Protein AF-0000000075408221 (afdb_homodimer)

pLDDT: mean 80.98, std 15.08, range [30.58, 95.88]

Solvent-accessible surface area (backbone atoms only — not comparable to full-atom values): 20756 Å² total; per-residue (Å²): 127,81,76,79,71,51,72,65,52,48,47,50,49,50,34,53,45,44,52,52,41,18,43,73,66,33,60,89,62,61,42,65,56,58,44,17,57,75,72,71,49,55,48,67,62,52,38,75,76,27,80,41,77,66,48,48,53,52,50,37,50,51,50,50,49,52,51,50,54,49,48,46,57,59,39,33,56,94,43,59,48,86,48,21,51,59,36,31,52,48,45,50,33,47,49,42,69,75,36,70,22,49,57,53,54,69,57,22,60,65,58,28,71,75,30,58,72,52,38,54,48,45,53,48,48,52,50,51,52,38,51,52,40,22,52,34,40,46,62,15,96,43,76,58,91,43,20,66,57,49,16,51,41,50,51,17,32,52,47,13,48,46,49,53,33,57,75,56,69,56,72,60,60,58,48,62,54,46,50,54,40,48,50,51,40,50,52,5,52,58,44,43,56,53,54,74,67,95,126,82,76,78,69,49,72,66,52,48,47,49,48,50,35,53,45,44,51,52,41,17,43,73,66,34,61,90,63,62,42,65,57,58,44,16,59,74,71,72,48,56,48,67,62,52,37,75,75,28,81,42,76,66,48,48,53,52,50,37,49,52,50,49,49,52,52,49,52,50,46,46,54,58,39,34,56,96,45,59,47,86,47,21,52,60,35,30,52,48,46,51,34,48,49,43,70,76,36,68,21,48,56,54,54,70,58,21,60,63,57,28,70,75,29,57,70,53,38,56,50,45,51,48,49,50,49,52,50,38,51,52,41,22,51,35,41,43,63,18,96,44,73,59,92,43,18,67,57,49,18,51,40,51,51,17,32,51,46,13,47,44,48,51,32,55,74,56,69,56,70,59,61,58,48,63,53,46,51,53,41,48,50,53,40,49,52,5,54,56,43,43,55,51,53,72,69,94

Nearest PDB structures (foldseek):
  2np5-assembly1_A  TM=8.161E-01  e=1.059E-05  Rhodococcus jostii RHA1
  6o6n-assembly1_A  TM=7.857E-01  e=1.272E-05  Mycobacterium tuberculosis
  7amt-assembly1_A  TM=7.897E-01  e=7.889E-05  Vibrio alginolyticus
  2hyt-assembly1_A-2  TM=7.009E-01  e=7.726E-04  Pectobacterium atrosepticum
  7w2q-assembly1_B  TM=6.805E-01  e=6.737E-04  Pseudomonas aeruginosa PAO1

Structure (mmCIF, N/CA/C/O backbone):
data_AF-0000000075408221-model_v1
#
loop_
_entity.id
_entity.type
_entity.pdbx_description
1 polymer 'Transcriptional regulator, TetR family'
#
loop_
_atom_site.group_PDB
_atom_site.id
_atom_site.type_symbol
_atom_site.label_atom_id
_atom_site.label_alt_id
_atom_site.label_comp_id
_atom_site.label_asym_id
_atom_site.label_entity_id
_atom_site.label_seq_id
_atom_site.pdbx_PDB_ins_code
_atom_site.Cartn_x
_atom_site.Cartn_y
_atom_site.Cartn_z
_atom_site.occupancy
_atom_site.B_iso_or_equiv
_atom_site.auth_seq_id
_atom_site.auth_comp_id
_atom_site.auth_asym_id
_atom_site.auth_atom_id
_atom_site.pdbx_PDB_model_num
ATOM 1 N N . MET A 1 1 ? -40.469 -12.906 20.875 1 39.16 1 MET A N 1
ATOM 2 C CA . MET A 1 1 ? -40.406 -12.945 19.422 1 39.16 1 MET A CA 1
ATOM 3 C C . MET A 1 1 ? -39.375 -11.922 18.906 1 39.16 1 MET A C 1
ATOM 5 O O . MET A 1 1 ? -39.562 -10.719 19.125 1 39.16 1 MET A O 1
ATOM 9 N N . THR A 1 2 ? -38.156 -12.211 18.812 1 48.53 2 THR A N 1
ATOM 10 C CA . THR A 1 2 ? -37.125 -11.25 18.422 1 48.53 2 THR A CA 1
ATOM 11 C C . THR A 1 2 ? -37.531 -10.469 17.188 1 48.53 2 THR A C 1
ATOM 13 O O . THR A 1 2 ? -37.938 -11.07 16.172 1 48.53 2 THR A O 1
ATOM 16 N N . PRO A 1 3 ? -37.969 -9.312 17.312 1 51.62 3 PRO A N 1
ATOM 17 C CA . PRO A 1 3 ? -38.5 -8.516 16.219 1 51.62 3 PRO A CA 1
ATOM 18 C C . PRO A 1 3 ? -37.781 -8.766 14.898 1 51.62 3 PRO A C 1
ATOM 20 O O . PRO A 1 3 ? -36.594 -9.078 14.898 1 51.62 3 PRO A O 1
ATOM 23 N N . ARG A 1 4 ? -38.562 -9.227 13.898 1 58.34 4 ARG A N 1
ATOM 24 C CA . ARG A 1 4 ? -38.125 -9.492 12.539 1 58.34 4 ARG A CA 1
ATOM 25 C C . ARG A 1 4 ? -37.344 -8.305 11.977 1 58.34 4 ARG A C 1
ATOM 27 O O . ARG A 1 4 ? -37.844 -7.176 11.992 1 58.34 4 ARG A O 1
ATOM 34 N N . LYS A 1 5 ? -36 -8.422 11.797 1 66 5 LYS A N 1
ATOM 35 C CA . LYS A 1 5 ? -35.188 -7.371 11.203 1 66 5 LYS A CA 1
ATOM 36 C C . LYS A 1 5 ? -35.75 -6.91 9.867 1 66 5 LYS A C 1
ATOM 38 O O . LYS A 1 5 ? -36.344 -7.707 9.125 1 66 5 LYS A O 1
ATOM 43 N N . THR A 1 6 ? -35.938 -5.609 9.719 1 75.62 6 THR A N 1
ATOM 44 C CA . THR A 1 6 ? -36.344 -5.094 8.406 1 75.62 6 THR A CA 1
ATOM 45 C C . THR A 1 6 ? -35.312 -5.477 7.344 1 75.62 6 THR A C 1
ATOM 47 O O . THR A 1 6 ? -34.219 -5.906 7.672 1 75.62 6 THR A O 1
ATOM 50 N N . GLY A 1 7 ? -35.719 -5.594 6.117 1 78.75 7 GLY A N 1
ATOM 51 C CA . GLY A 1 7 ? -34.844 -5.863 5 1 78.75 7 GLY A CA 1
ATOM 52 C C . GLY A 1 7 ? -33.562 -5.031 5.027 1 78.75 7 GLY A C 1
ATOM 53 O O . GLY A 1 7 ? -32.469 -5.547 4.793 1 78.75 7 GLY A O 1
ATOM 54 N N . GLU A 1 8 ? -33.781 -3.826 5.473 1 82.06 8 GLU A N 1
ATOM 55 C CA . GLU A 1 8 ? -32.656 -2.896 5.539 1 82.06 8 GLU A CA 1
ATOM 56 C C . GLU A 1 8 ? -31.719 -3.256 6.676 1 82.06 8 GLU A C 1
ATOM 58 O O . GLU A 1 8 ? -30.5 -3.146 6.535 1 82.06 8 GLU A O 1
ATOM 63 N N . GLN A 1 9 ? -32.281 -3.684 7.723 1 86.31 9 GLN A N 1
ATOM 64 C CA . GLN A 1 9 ? -31.469 -4.082 8.867 1 86.31 9 GLN A CA 1
ATOM 65 C C . GLN A 1 9 ? -30.641 -5.324 8.547 1 86.31 9 GLN A C 1
ATOM 67 O O . GLN A 1 9 ? -29.469 -5.398 8.898 1 86.31 9 GLN A O 1
ATOM 72 N N . ARG A 1 10 ? -31.281 -6.238 7.855 1 87.94 10 ARG A N 1
ATOM 73 C CA . ARG A 1 10 ? -30.578 -7.461 7.477 1 87.94 10 ARG A CA 1
ATOM 74 C C . ARG A 1 10 ? -29.453 -7.16 6.484 1 87.94 10 ARG A C 1
ATOM 76 O O . ARG A 1 10 ? -28.359 -7.711 6.594 1 87.94 10 ARG A O 1
ATOM 83 N N . ARG A 1 11 ? -29.828 -6.309 5.621 1 88.25 11 ARG A N 1
ATOM 84 C CA . ARG A 1 11 ? -28.828 -5.898 4.645 1 88.25 11 ARG A CA 1
ATOM 85 C C . ARG A 1 11 ? -27.609 -5.289 5.328 1 88.25 11 ARG A C 1
ATOM 87 O O . ARG A 1 11 ? -26.469 -5.625 4.996 1 88.25 11 ARG A O 1
ATOM 94 N N . ALA A 1 12 ? -27.891 -4.457 6.309 1 88.12 12 ALA A N 1
ATOM 95 C CA . ALA A 1 12 ? -26.812 -3.814 7.059 1 88.12 12 ALA A CA 1
ATOM 96 C C . ALA A 1 12 ? -26 -4.844 7.836 1 88.12 12 ALA A C 1
ATOM 98 O O . ALA A 1 12 ? -24.766 -4.742 7.91 1 88.12 12 ALA A O 1
ATOM 99 N N . GLU A 1 13 ? -26.609 -5.77 8.328 1 90.19 13 GLU A N 1
ATOM 100 C CA . GLU A 1 13 ? -25.938 -6.832 9.07 1 90.19 13 GLU A CA 1
ATOM 101 C C . GLU A 1 13 ? -25.031 -7.648 8.164 1 90.19 13 GLU A C 1
ATOM 103 O O . GLU A 1 13 ? -23.922 -8.031 8.57 1 90.19 13 GLU A O 1
ATOM 108 N N . ILE A 1 14 ? -25.562 -7.855 7.027 1 90.5 14 ILE A N 1
ATOM 109 C CA . ILE A 1 14 ? -24.797 -8.625 6.062 1 90.5 14 ILE A CA 1
ATOM 110 C C . ILE A 1 14 ? -23.516 -7.867 5.695 1 90.5 14 ILE A C 1
ATOM 112 O O . ILE A 1 14 ? -22.438 -8.438 5.68 1 90.5 14 ILE A O 1
ATOM 116 N N . ILE A 1 15 ? -23.688 -6.613 5.504 1 87.5 15 ILE A N 1
ATOM 117 C CA . ILE A 1 15 ? -22.562 -5.77 5.121 1 87.5 15 ILE A CA 1
ATOM 118 C C . ILE A 1 15 ? -21.547 -5.727 6.258 1 87.5 15 ILE A C 1
ATOM 120 O O . ILE A 1 15 ? -20.344 -5.902 6.031 1 87.5 15 ILE A O 1
ATOM 124 N N . GLU A 1 16 ? -22.016 -5.547 7.438 1 84.88 16 GLU A N 1
ATOM 125 C CA . GLU A 1 16 ? -21.125 -5.48 8.602 1 84.88 16 GLU A CA 1
ATOM 126 C C . GLU A 1 16 ? -20.375 -6.797 8.805 1 84.88 16 GLU A C 1
ATOM 128 O O . GLU A 1 16 ? -19.188 -6.797 9.125 1 84.88 16 GLU A O 1
ATOM 133 N N . THR A 1 17 ? -21.078 -7.82 8.633 1 88.56 17 THR A N 1
ATOM 134 C CA . THR A 1 17 ? -20.469 -9.141 8.789 1 88.56 17 THR A CA 1
ATOM 135 C C . THR A 1 17 ? -19.422 -9.383 7.703 1 88.56 17 THR A C 1
ATOM 137 O O . THR A 1 17 ? -18.359 -9.953 7.977 1 88.56 17 THR A O 1
ATOM 140 N N . ALA A 1 18 ? -19.781 -8.945 6.469 1 85.88 18 ALA A N 1
ATOM 141 C CA . ALA A 1 18 ? -18.828 -9.086 5.371 1 85.88 18 ALA A CA 1
ATOM 142 C C . ALA A 1 18 ? -17.531 -8.344 5.676 1 85.88 18 ALA A C 1
ATOM 144 O O . ALA A 1 18 ? -16.453 -8.859 5.438 1 85.88 18 ALA A O 1
ATOM 145 N N . LEU A 1 19 ? -17.641 -7.188 6.234 1 77.62 19 LEU A N 1
ATOM 146 C CA . LEU A 1 19 ? -16.484 -6.367 6.586 1 77.62 19 LEU A CA 1
ATOM 147 C C . LEU A 1 19 ? -15.641 -7.043 7.664 1 77.62 19 LEU A C 1
ATOM 149 O O . LEU A 1 19 ? -14.406 -7.062 7.578 1 77.62 19 LEU A O 1
ATOM 153 N N . LEU A 1 20 ? -16.312 -7.598 8.617 1 77.69 20 LEU A N 1
ATOM 154 C CA . LEU A 1 20 ? -15.625 -8.289 9.695 1 77.69 20 LEU A CA 1
ATOM 155 C C . LEU A 1 20 ? -14.875 -9.508 9.18 1 77.69 20 LEU A C 1
ATOM 157 O O . LEU A 1 20 ? -13.727 -9.742 9.547 1 77.69 20 LEU A O 1
ATOM 161 N N . LEU A 1 21 ? -15.539 -10.203 8.312 1 80 21 LEU A N 1
ATOM 162 C CA . LEU A 1 21 ? -14.922 -11.406 7.754 1 80 21 LEU A CA 1
ATOM 163 C C . LEU A 1 21 ? -13.742 -11.039 6.863 1 80 21 LEU A C 1
ATOM 165 O O . LEU A 1 21 ? -12.734 -11.75 6.836 1 80 21 LEU A O 1
ATOM 169 N N . ALA A 1 22 ? -13.914 -9.961 6.117 1 74.62 22 ALA A N 1
ATOM 170 C CA . ALA A 1 22 ? -12.828 -9.5 5.266 1 74.62 22 ALA A CA 1
ATOM 171 C C . ALA A 1 22 ? -11.578 -9.188 6.094 1 74.62 22 ALA A C 1
ATOM 173 O O . ALA A 1 22 ? -10.461 -9.469 5.668 1 74.62 22 ALA A O 1
ATOM 174 N N . ALA A 1 23 ? -11.781 -8.68 7.266 1 68.06 23 ALA A N 1
ATOM 175 C CA . ALA A 1 23 ? -10.68 -8.352 8.164 1 68.06 23 ALA A CA 1
ATOM 176 C C . ALA A 1 23 ? -10.039 -9.609 8.727 1 68.06 23 ALA A C 1
ATOM 178 O O . ALA A 1 23 ? -8.812 -9.672 8.891 1 68.06 23 ALA A O 1
ATOM 179 N N . GLU A 1 24 ? -10.859 -10.625 8.906 1 69.5 24 GLU A N 1
ATOM 180 C CA . GLU A 1 24 ? -10.398 -11.852 9.555 1 69.5 24 GLU A CA 1
ATOM 181 C C . GLU A 1 24 ? -9.742 -12.797 8.555 1 69.5 24 GLU A C 1
ATOM 183 O O . GLU A 1 24 ? -8.711 -13.406 8.852 1 69.5 24 GLU A O 1
ATOM 188 N N . LEU A 1 25 ? -10.391 -12.891 7.395 1 66.5 25 LEU A N 1
ATOM 189 C CA . LEU A 1 25 ? -10.008 -13.953 6.473 1 66.5 25 LEU A CA 1
ATOM 190 C C . LEU A 1 25 ? -9.281 -13.383 5.258 1 66.5 25 LEU A C 1
ATOM 192 O O . LEU A 1 25 ? -8.617 -14.109 4.527 1 66.5 25 LEU A O 1
ATOM 196 N N . GLY A 1 26 ? -9.352 -12.078 5.191 1 66.44 26 GLY A N 1
ATOM 197 C CA . GLY A 1 26 ? -8.898 -11.477 3.945 1 66.44 26 GLY A CA 1
ATOM 198 C C . GLY A 1 26 ? -10.016 -11.273 2.941 1 66.44 26 GLY A C 1
ATOM 199 O O . GLY A 1 26 ? -10.945 -12.07 2.871 1 66.44 26 GLY A O 1
ATOM 200 N N . PRO A 1 27 ? -10.078 -10.219 2.178 1 64.31 27 PRO A N 1
ATOM 201 C CA . PRO A 1 27 ? -11.203 -9.875 1.304 1 64.31 27 PRO A CA 1
ATOM 202 C C . PRO A 1 27 ? -11.461 -10.922 0.229 1 64.31 27 PRO A C 1
ATOM 204 O O . PRO A 1 27 ? -12.594 -11.07 -0.235 1 64.31 27 PRO A O 1
ATOM 207 N N . ASP A 1 28 ? -10.477 -11.68 -0.135 1 64.12 28 ASP A N 1
ATOM 208 C CA . ASP A 1 28 ? -10.633 -12.641 -1.219 1 64.12 28 ASP A CA 1
ATOM 209 C C . ASP A 1 28 ? -11.273 -13.93 -0.719 1 64.12 28 ASP A C 1
ATOM 211 O O . ASP A 1 28 ? -11.648 -14.797 -1.517 1 64.12 28 ASP A O 1
ATOM 215 N N . ARG A 1 29 ? -11.547 -13.906 0.504 1 68.12 29 ARG A N 1
ATOM 216 C CA . ARG A 1 29 ? -12.047 -15.164 1.052 1 68.12 29 ARG A CA 1
ATOM 217 C C . ARG A 1 29 ? -13.477 -15.016 1.554 1 68.12 29 ARG A C 1
ATOM 219 O O . ARG A 1 29 ? -14.039 -15.945 2.137 1 68.12 29 ARG A O 1
ATOM 226 N N . ILE A 1 30 ? -13.93 -13.836 1.338 1 75.06 30 ILE A N 1
ATOM 227 C CA . ILE A 1 30 ? -15.297 -13.602 1.784 1 75.06 30 ILE A CA 1
ATOM 228 C C . ILE A 1 30 ? -16.281 -14.25 0.81 1 75.06 30 ILE A C 1
ATOM 230 O O . ILE A 1 30 ? -16.203 -14.031 -0.401 1 75.06 30 ILE A O 1
ATOM 234 N N . THR A 1 31 ? -17.109 -15.195 1.316 1 81.88 31 THR A N 1
ATOM 235 C CA . THR A 1 31 ? -18.141 -15.836 0.518 1 81.88 31 THR A CA 1
ATOM 236 C C . THR A 1 31 ? -19.516 -15.617 1.145 1 81.88 31 THR A C 1
ATOM 238 O O . THR A 1 31 ? -19.625 -15.289 2.33 1 81.88 31 THR A O 1
ATOM 241 N N . ALA A 1 32 ? -20.484 -15.758 0.238 1 88.75 32 ALA A N 1
ATOM 242 C CA . ALA A 1 32 ? -21.844 -15.711 0.757 1 88.75 32 ALA A CA 1
ATOM 243 C C . ALA A 1 32 ? -22.062 -16.781 1.818 1 88.75 32 ALA A C 1
ATOM 245 O O . ALA A 1 32 ? -22.75 -16.547 2.816 1 88.75 32 ALA A O 1
ATOM 246 N N . GLU A 1 33 ? -21.422 -17.812 1.629 1 90.12 33 GLU A N 1
ATOM 247 C CA . GLU A 1 33 ? -21.547 -18.922 2.574 1 90.12 33 GLU A CA 1
ATOM 248 C C . GLU A 1 33 ? -20.938 -18.562 3.926 1 90.12 33 GLU A C 1
ATOM 250 O O . GLU A 1 33 ? -21.531 -18.812 4.973 1 90.12 33 GLU A O 1
ATOM 255 N N . ALA A 1 34 ? -19.812 -18.016 3.934 1 89.69 34 ALA A N 1
ATOM 256 C CA . ALA A 1 34 ? -19.141 -17.625 5.172 1 89.69 34 ALA A CA 1
ATOM 257 C C . ALA A 1 34 ? -19.953 -16.578 5.926 1 89.69 34 ALA A C 1
ATOM 259 O O . ALA A 1 34 ? -20.062 -16.625 7.152 1 89.69 34 ALA A O 1
ATOM 260 N N . ILE A 1 35 ? -20.453 -15.625 5.188 1 92 35 ILE A N 1
ATOM 261 C CA . ILE A 1 35 ? -21.281 -14.57 5.785 1 92 35 ILE A CA 1
ATOM 262 C C . ILE A 1 35 ? -22.531 -15.18 6.398 1 92 35 ILE A C 1
ATOM 264 O O . ILE A 1 35 ? -22.891 -14.867 7.539 1 92 35 ILE A O 1
ATOM 268 N N . ALA A 1 36 ? -23.172 -16.062 5.637 1 94.06 36 ALA A N 1
ATOM 269 C CA . ALA A 1 36 ? -24.391 -16.734 6.102 1 94.06 36 ALA A CA 1
ATOM 270 C C . ALA A 1 36 ? -24.125 -17.516 7.383 1 94.06 36 ALA A C 1
ATOM 272 O O . ALA A 1 36 ? -24.891 -17.406 8.344 1 94.06 36 ALA A O 1
ATOM 273 N N . ASN A 1 37 ? -23.047 -18.203 7.41 1 93.88 37 ASN A N 1
ATOM 274 C CA . ASN A 1 37 ? -22.672 -19 8.57 1 93.88 37 ASN A CA 1
ATOM 275 C C . ASN A 1 37 ? -22.453 -18.125 9.805 1 93.88 37 ASN A C 1
ATOM 277 O O . ASN A 1 37 ? -22.906 -18.469 10.898 1 93.88 37 ASN A O 1
ATOM 281 N N . ARG A 1 38 ? -21.812 -17.078 9.594 1 92.12 38 ARG A N 1
ATOM 282 C CA . ARG A 1 38 ? -21.516 -16.172 10.703 1 92.12 38 ARG A CA 1
ATOM 283 C C . ARG A 1 38 ? -22.797 -15.562 11.266 1 92.12 38 ARG A C 1
ATOM 285 O O . ARG A 1 38 ? -22.906 -15.328 12.469 1 92.12 38 ARG A O 1
ATOM 292 N N . LEU A 1 39 ? -23.734 -15.312 10.398 1 93.19 39 LEU A N 1
ATOM 293 C CA . LEU A 1 39 ? -24.984 -14.656 10.789 1 93.19 39 LEU A CA 1
ATOM 294 C C . LEU A 1 39 ? -26.016 -15.68 11.242 1 93.19 39 LEU A C 1
ATOM 296 O O . LEU A 1 39 ? -27.062 -15.312 11.789 1 93.19 39 LEU A O 1
ATOM 300 N N . GLY A 1 40 ? -25.734 -16.969 10.961 1 93.94 40 GLY A N 1
ATOM 301 C CA . GLY A 1 40 ? -26.688 -18.016 11.312 1 93.94 40 GLY A CA 1
ATOM 302 C C . GLY A 1 40 ? -27.906 -18.047 10.398 1 93.94 40 GLY A C 1
ATOM 303 O O . GLY A 1 40 ? -29.031 -18.281 10.852 1 93.94 40 GLY A O 1
ATOM 304 N N . ILE A 1 41 ? -27.703 -17.672 9.219 1 93.88 41 ILE A N 1
ATOM 305 C CA . ILE A 1 41 ? -28.781 -17.719 8.234 1 93.88 41 ILE A CA 1
ATOM 306 C C . ILE A 1 41 ? -28.359 -18.578 7.051 1 93.88 41 ILE A C 1
ATOM 308 O O . ILE A 1 41 ? -27.219 -19.047 6.992 1 93.88 41 ILE A O 1
ATOM 312 N N . SER A 1 42 ? -29.344 -18.781 6.16 1 92.75 42 SER A N 1
ATOM 313 C CA . SER A 1 42 ? -29.047 -19.594 4.984 1 92.75 42 SER A CA 1
ATOM 314 C C . SER A 1 42 ? -28.375 -18.766 3.895 1 92.75 42 SER A C 1
ATOM 316 O O . SER A 1 42 ? -28.594 -17.562 3.805 1 92.75 42 SER A O 1
ATOM 318 N N . GLN A 1 43 ? -27.547 -19.391 3.164 1 92.19 43 GLN A N 1
ATOM 319 C CA . GLN A 1 43 ? -26.891 -18.703 2.055 1 92.19 43 GLN A CA 1
ATOM 320 C C . GLN A 1 43 ? -27.906 -18.094 1.101 1 92.19 43 GLN A C 1
ATOM 322 O O . GLN A 1 43 ? -27.734 -16.953 0.65 1 92.19 43 GLN A O 1
ATOM 327 N N . PRO A 1 44 ? -29.031 -18.766 0.802 1 91.56 44 PRO A N 1
ATOM 328 C CA . PRO A 1 44 ? -30.031 -18.156 -0.093 1 91.56 44 PRO A CA 1
ATOM 329 C C . PRO A 1 44 ? -30.641 -16.875 0.477 1 91.56 44 PRO A C 1
ATOM 331 O O . PRO A 1 44 ? -31 -15.977 -0.28 1 91.56 44 PRO A O 1
ATOM 334 N N . ALA A 1 45 ? -30.719 -16.812 1.708 1 91.5 45 ALA A N 1
ATOM 335 C CA . ALA A 1 45 ? -31.25 -15.609 2.348 1 91.5 45 ALA A CA 1
ATOM 336 C C . ALA A 1 45 ? -30.391 -14.391 2.023 1 91.5 45 ALA A C 1
ATOM 338 O O . ALA A 1 45 ? -30.906 -13.273 1.926 1 91.5 45 ALA A O 1
ATOM 339 N N . ILE A 1 46 ? -29.047 -14.586 1.902 1 92.31 46 ILE A N 1
ATOM 340 C CA . ILE A 1 46 ? -28.141 -13.508 1.531 1 92.31 46 ILE A CA 1
ATOM 341 C C . ILE A 1 46 ? -28.484 -12.984 0.14 1 92.31 46 ILE A C 1
ATOM 343 O O . ILE A 1 46 ? -28.516 -11.773 -0.088 1 92.31 46 ILE A O 1
ATOM 347 N N . PHE A 1 47 ? -28.938 -13.914 -0.705 1 90.75 47 PHE A N 1
ATOM 348 C CA . PHE A 1 47 ? -29.125 -13.578 -2.109 1 90.75 47 PHE A CA 1
ATOM 349 C C . PHE A 1 47 ? -30.5 -12.93 -2.326 1 90.75 47 PHE A C 1
ATOM 351 O O . PHE A 1 47 ? -30.75 -12.359 -3.389 1 90.75 47 PHE A O 1
ATOM 358 N N . LYS A 1 48 ? -31.297 -12.961 -1.343 1 91.06 48 LYS A N 1
ATOM 359 C CA . LYS A 1 48 ? -32.531 -12.156 -1.373 1 91.06 48 LYS A CA 1
ATOM 360 C C . LYS A 1 48 ? -32.188 -10.672 -1.306 1 91.06 48 LYS A C 1
ATOM 362 O O . LYS A 1 48 ? -32.906 -9.844 -1.882 1 91.06 48 LYS A O 1
ATOM 367 N N . HIS A 1 49 ? -31.109 -10.398 -0.629 1 90.62 49 HIS A N 1
ATOM 368 C CA . HIS A 1 49 ? -30.703 -9.008 -0.455 1 90.62 49 HIS A CA 1
ATOM 369 C C . HIS A 1 49 ? -29.609 -8.617 -1.45 1 90.62 49 HIS A C 1
ATOM 371 O O . HIS A 1 49 ? -29.5 -7.453 -1.831 1 90.62 49 HIS A O 1
ATOM 377 N N . PHE A 1 50 ? -28.828 -9.672 -1.79 1 91.44 50 PHE A N 1
ATOM 378 C CA . PHE A 1 50 ? -27.719 -9.461 -2.713 1 91.44 50 PHE A CA 1
ATOM 379 C C . PHE A 1 50 ? -27.719 -10.516 -3.812 1 91.44 50 PHE A C 1
ATOM 381 O O . PHE A 1 50 ? -27.094 -11.562 -3.678 1 91.44 50 PHE A O 1
ATOM 388 N N . PRO A 1 51 ? -28.328 -10.141 -4.844 1 85.5 51 PRO A N 1
ATOM 389 C CA . PRO A 1 51 ? -28.531 -11.133 -5.902 1 85.5 51 PRO A CA 1
ATOM 390 C C . PRO A 1 51 ? -27.219 -11.711 -6.43 1 85.5 51 PRO A C 1
ATOM 392 O O . PRO A 1 51 ? -27.188 -12.859 -6.891 1 85.5 51 PRO A O 1
ATOM 395 N N . ARG A 1 52 ? -26.203 -10.898 -6.402 1 83.06 52 ARG A N 1
ATOM 396 C CA . ARG A 1 52 ? -24.906 -11.375 -6.84 1 83.06 52 ARG A CA 1
ATOM 397 C C . ARG A 1 52 ? -23.844 -11.141 -5.77 1 83.06 52 ARG A C 1
ATOM 399 O O . ARG A 1 52 ? -23.984 -10.242 -4.938 1 83.06 52 ARG A O 1
ATOM 406 N N . LYS A 1 53 ? -22.812 -11.977 -5.816 1 74.75 53 LYS A N 1
ATOM 407 C CA . LYS A 1 53 ? -21.703 -11.844 -4.871 1 74.75 53 LYS A CA 1
ATOM 408 C C . LYS A 1 53 ? -21.078 -10.461 -4.961 1 74.75 53 LYS A C 1
ATOM 410 O O . LYS A 1 53 ? -20.734 -9.859 -3.939 1 74.75 53 LYS A O 1
ATOM 415 N N . GLY A 1 54 ? -21 -10.008 -6.18 1 76.62 54 GLY A N 1
ATOM 416 C CA . GLY A 1 54 ? -20.406 -8.695 -6.383 1 76.62 54 GLY A CA 1
ATOM 417 C C . GLY A 1 54 ? -21.172 -7.578 -5.703 1 76.62 54 GLY A C 1
ATOM 418 O O . GLY A 1 54 ? -20.594 -6.566 -5.309 1 76.62 54 GLY A O 1
ATOM 419 N N . ASP A 1 55 ? -22.438 -7.836 -5.465 1 83.19 55 ASP A N 1
ATOM 420 C CA . ASP A 1 55 ? -23.297 -6.812 -4.855 1 83.19 55 ASP A CA 1
ATOM 421 C C . ASP A 1 55 ? -22.938 -6.605 -3.387 1 83.19 55 ASP A C 1
ATOM 423 O O . ASP A 1 55 ? -23.078 -5.504 -2.854 1 83.19 55 ASP A O 1
ATOM 427 N N . ILE A 1 56 ? -22.531 -7.672 -2.805 1 81.44 56 ILE A N 1
ATOM 428 C CA . ILE A 1 56 ? -22.125 -7.598 -1.403 1 81.44 56 ILE A CA 1
ATOM 429 C C . ILE A 1 56 ? -20.906 -6.703 -1.263 1 81.44 56 ILE A C 1
ATOM 431 O O . ILE A 1 56 ? -20.859 -5.812 -0.411 1 81.44 56 ILE A O 1
ATOM 435 N N . TRP A 1 57 ? -20.016 -6.824 -2.127 1 76.56 57 TRP A N 1
ATOM 436 C CA . TRP A 1 57 ? -18.766 -6.051 -2.072 1 76.56 57 TRP A CA 1
ATOM 437 C C . TRP A 1 57 ? -19.031 -4.582 -2.381 1 76.56 57 TRP A C 1
ATOM 439 O O . TRP A 1 57 ? -18.453 -3.695 -1.747 1 76.56 57 TRP A O 1
ATOM 449 N N . ASP A 1 58 ? -19.922 -4.418 -3.318 1 79.69 58 ASP A N 1
ATOM 450 C CA . ASP A 1 58 ? -20.281 -3.043 -3.641 1 79.69 58 ASP A CA 1
ATOM 451 C C . ASP A 1 58 ? -20.891 -2.338 -2.428 1 79.69 58 ASP A C 1
ATOM 453 O O . ASP A 1 58 ? -20.562 -1.183 -2.148 1 79.69 58 ASP A O 1
ATOM 457 N N . ALA A 1 59 ? -21.672 -3.066 -1.761 1 83.19 59 ALA A N 1
ATOM 458 C CA . ALA A 1 59 ? -22.344 -2.498 -0.59 1 83.19 59 ALA A CA 1
ATOM 459 C C . ALA A 1 59 ? -21.344 -2.26 0.542 1 83.19 59 ALA A C 1
ATOM 461 O O . ALA A 1 59 ? -21.438 -1.254 1.251 1 83.19 59 ALA A O 1
ATOM 462 N N . VAL A 1 60 ? -20.438 -3.145 0.714 1 80.81 60 VAL A N 1
ATOM 463 C CA . VAL A 1 60 ? -19.391 -3.016 1.726 1 80.81 60 VAL A CA 1
ATOM 464 C C . VAL A 1 60 ? -18.547 -1.778 1.438 1 80.81 60 VAL A C 1
ATOM 466 O O . VAL A 1 60 ? -18.281 -0.98 2.338 1 80.81 60 VAL A O 1
ATOM 469 N N . ILE A 1 61 ? -18.188 -1.582 0.287 1 78.88 61 ILE A N 1
ATOM 470 C CA . ILE A 1 61 ? -17.344 -0.469 -0.116 1 78.88 61 ILE A CA 1
ATOM 471 C C . ILE A 1 61 ? -18.094 0.849 0.084 1 78.88 61 ILE A C 1
ATOM 473 O O . ILE A 1 61 ? -17.516 1.816 0.6 1 78.88 61 ILE A O 1
ATOM 477 N N . ASP A 1 62 ? -19.312 0.828 -0.376 1 83 62 ASP A N 1
ATOM 478 C CA . ASP A 1 62 ? -20.125 2.029 -0.212 1 83 62 ASP A CA 1
ATOM 479 C C . ASP A 1 62 ? -20.25 2.414 1.261 1 83 62 ASP A C 1
ATOM 481 O O . ASP A 1 62 ? -20.188 3.596 1.606 1 83 62 ASP A O 1
ATOM 485 N N . GLN A 1 63 ? -20.438 1.449 2.055 1 83.38 63 GLN A N 1
ATOM 486 C CA . GLN A 1 63 ? -20.531 1.7 3.488 1 83.38 63 GLN A CA 1
ATOM 487 C C . GLN A 1 63 ? -19.219 2.242 4.039 1 83.38 63 GLN A C 1
ATOM 489 O O . GLN A 1 63 ? -19.219 3.131 4.895 1 83.38 63 GLN A O 1
ATOM 494 N N . LEU A 1 64 ? -18.141 1.706 3.59 1 82.12 64 LEU A N 1
ATOM 495 C CA . LEU A 1 64 ? -16.828 2.166 4.027 1 82.12 64 LEU A CA 1
ATOM 496 C C . LEU A 1 64 ? -16.594 3.615 3.617 1 82.12 64 LEU A C 1
ATOM 498 O O . LEU A 1 64 ? -16.094 4.414 4.406 1 82.12 64 LEU A O 1
ATOM 502 N N . VAL A 1 65 ? -17 3.939 2.428 1 84.62 65 VAL A N 1
ATOM 503 C CA . VAL A 1 65 ? -16.844 5.297 1.911 1 84.62 65 VAL A CA 1
ATOM 504 C C . VAL A 1 65 ? -17.656 6.27 2.766 1 84.62 65 VAL A C 1
ATOM 506 O O . VAL A 1 65 ? -17.156 7.324 3.158 1 84.62 65 VAL A O 1
ATOM 509 N N . GLN A 1 66 ? -18.859 5.848 3.029 1 87.56 66 GLN A N 1
ATOM 510 C CA . GLN A 1 66 ? -19.719 6.707 3.83 1 87.56 66 GLN A CA 1
ATOM 511 C C . GLN A 1 66 ? -19.172 6.875 5.246 1 87.56 66 GLN A C 1
ATOM 513 O O . GLN A 1 66 ? -19.172 7.98 5.789 1 87.56 66 GLN A O 1
ATOM 518 N N . SER A 1 67 ? -18.734 5.816 5.816 1 88.5 67 SER A N 1
ATOM 519 C CA . SER A 1 67 ? -18.203 5.852 7.176 1 88.5 67 SER A CA 1
ATOM 520 C C . SER A 1 67 ? -16.953 6.715 7.258 1 88.5 67 SER A C 1
ATOM 522 O O . SER A 1 67 ? -16.812 7.539 8.164 1 88.5 67 SER A O 1
ATOM 524 N N . LEU A 1 68 ? -16.062 6.574 6.305 1 90.56 68 LEU A N 1
ATOM 525 C CA . LEU A 1 68 ? -14.812 7.34 6.293 1 90.56 68 LEU A CA 1
ATOM 526 C C . LEU A 1 68 ? -15.094 8.828 6.078 1 90.56 68 LEU A C 1
ATOM 528 O O . LEU A 1 68 ? -14.516 9.68 6.754 1 90.56 68 LEU A O 1
ATOM 532 N N . SER A 1 69 ? -16.016 9.094 5.113 1 90.38 69 SER A N 1
ATOM 533 C CA . SER A 1 69 ? -16.391 10.484 4.859 1 90.38 69 SER A CA 1
ATOM 534 C C . SER A 1 69 ? -16.938 11.148 6.117 1 90.38 69 SER A C 1
ATOM 536 O O . SER A 1 69 ? -16.594 12.297 6.414 1 90.38 69 SER A O 1
ATOM 538 N N . ARG A 1 70 ? -17.719 10.43 6.816 1 92.25 70 ARG A N 1
ATOM 539 C CA . ARG A 1 70 ? -18.297 10.945 8.055 1 92.25 70 ARG A CA 1
ATOM 540 C C . ARG A 1 70 ? -17.203 11.188 9.102 1 92.25 70 ARG A C 1
ATOM 542 O O . ARG A 1 70 ? -17.188 12.234 9.75 1 92.25 70 ARG A O 1
ATOM 549 N N . VAL A 1 71 ? -16.312 10.242 9.234 1 93.62 71 VAL A N 1
ATOM 550 C CA . VAL A 1 71 ? -15.211 10.336 10.188 1 93.62 71 VAL A CA 1
ATOM 551 C C . VAL A 1 71 ? -14.359 11.57 9.883 1 93.62 71 VAL A C 1
ATOM 553 O O . VAL A 1 71 ? -13.984 12.312 10.797 1 93.62 71 VAL A O 1
ATOM 556 N N . TRP A 1 72 ? -14.031 11.828 8.578 1 94.38 72 TRP A N 1
ATOM 557 C CA . TRP A 1 72 ? -13.219 12.969 8.18 1 94.38 72 TRP A CA 1
ATOM 558 C C . TRP A 1 72 ? -13.898 14.281 8.531 1 94.38 72 TRP A C 1
ATOM 560 O O . TRP A 1 72 ? -13.289 15.164 9.141 1 94.38 72 TRP A O 1
ATOM 570 N N . ARG A 1 73 ? -15.195 14.344 8.219 1 91.12 73 ARG A N 1
ATOM 571 C CA . ARG A 1 73 ? -15.945 15.57 8.461 1 91.12 73 ARG A CA 1
ATOM 572 C C . ARG A 1 73 ? -16.078 15.852 9.953 1 91.12 73 ARG A C 1
ATOM 574 O O . ARG A 1 73 ? -15.875 16.984 10.391 1 91.12 73 ARG A O 1
ATOM 581 N N . GLU A 1 74 ? -16.344 14.859 10.703 1 94.44 74 GLU A N 1
ATOM 582 C CA . GLU A 1 74 ? -16.594 15.016 12.133 1 94.44 74 GLU A CA 1
ATOM 583 C C . GLU A 1 74 ? -15.297 15.312 12.883 1 94.44 74 GLU A C 1
ATOM 585 O O . GLU A 1 74 ? -15.312 15.977 13.914 1 94.44 74 GLU A O 1
ATOM 590 N N . SER A 1 75 ? -14.164 14.789 12.359 1 94.44 75 SER A N 1
ATOM 591 C CA . SER A 1 75 ? -12.891 14.922 13.055 1 94.44 75 SER A CA 1
ATOM 592 C C . SER A 1 75 ? -12.406 16.359 13.055 1 94.44 75 SER A C 1
ATOM 594 O O . SER A 1 75 ? -11.602 16.75 13.906 1 94.44 75 SER A O 1
ATOM 596 N N . THR A 1 76 ? -12.812 17.156 12.109 1 91.38 76 THR A N 1
ATOM 597 C CA . THR A 1 76 ? -12.297 18.516 11.977 1 91.38 76 THR A CA 1
ATOM 598 C C . THR A 1 76 ? -13.328 19.531 12.461 1 91.38 76 THR A C 1
ATOM 600 O O . THR A 1 76 ? -13.016 20.719 12.594 1 91.38 76 THR A O 1
ATOM 603 N N . THR A 1 77 ? -14.539 18.953 12.75 1 88.94 77 THR A N 1
ATOM 604 C CA . THR A 1 77 ? -15.609 19.844 13.203 1 88.94 77 THR A CA 1
ATOM 605 C C . THR A 1 77 ? -15.227 20.516 14.516 1 88.94 77 THR A C 1
ATOM 607 O O . THR A 1 77 ? -14.766 19.859 15.445 1 88.94 77 THR A O 1
ATOM 610 N N . ASP A 1 78 ? -15.258 21.797 14.594 1 89.25 78 ASP A N 1
ATOM 611 C CA . ASP A 1 78 ? -15.086 22.609 15.797 1 89.25 78 ASP A CA 1
ATOM 612 C C . ASP A 1 78 ? -13.625 22.641 16.234 1 89.25 78 ASP A C 1
ATOM 614 O O . ASP A 1 78 ? -13.328 22.734 17.422 1 89.25 78 ASP A O 1
ATOM 618 N N . LYS A 1 79 ? -12.688 22.297 15.477 1 90.75 79 LYS A N 1
ATOM 619 C CA . LYS A 1 79 ? -11.258 22.406 15.766 1 90.75 79 LYS A CA 1
ATOM 620 C C . LYS A 1 79 ? -10.664 23.656 15.109 1 90.75 79 LYS A C 1
ATOM 622 O O . LYS A 1 79 ? -11.031 24.016 13.992 1 90.75 79 LYS A O 1
ATOM 627 N N . PRO A 1 80 ? -9.844 24.312 15.906 1 89.56 80 PRO A N 1
ATOM 628 C CA . PRO A 1 80 ? -9.117 25.406 15.258 1 89.56 80 PRO A CA 1
ATOM 629 C C . PRO A 1 80 ? -8.297 24.938 14.055 1 89.56 80 PRO A C 1
ATOM 631 O O . PRO A 1 80 ? -7.832 23.797 14.031 1 89.56 80 PRO A O 1
ATOM 634 N N . PRO A 1 81 ? -8.148 25.734 13.062 1 85.69 81 PRO A N 1
ATOM 635 C CA . PRO A 1 81 ? -7.492 25.375 11.805 1 85.69 81 PRO A CA 1
ATOM 636 C C . PRO A 1 81 ? -6.137 24.703 12.023 1 85.69 81 PRO A C 1
ATOM 638 O O . PRO A 1 81 ? -5.801 23.734 11.32 1 85.69 81 PRO A O 1
ATOM 641 N N . GLU A 1 82 ? -5.41 25.078 13.031 1 82.19 82 GLU A N 1
ATOM 642 C CA . GLU A 1 82 ? -4.055 24.594 13.258 1 82.19 82 GLU A CA 1
ATOM 643 C C . GLU A 1 82 ? -4.07 23.172 13.805 1 82.19 82 GLU A C 1
ATOM 645 O O . GLU A 1 82 ? -3.045 22.484 13.797 1 82.19 82 GLU A O 1
ATOM 650 N N . GLN A 1 83 ? -5.246 22.719 14.203 1 88.5 83 GLN A N 1
ATOM 651 C CA . GLN A 1 83 ? -5.344 21.391 14.805 1 88.5 83 GLN A CA 1
ATOM 652 C C . GLN A 1 83 ? -6.062 20.422 13.875 1 88.5 83 GLN A C 1
ATOM 654 O O . GLN A 1 83 ? -6.07 19.219 14.117 1 88.5 83 GLN A O 1
ATOM 659 N N . ARG A 1 84 ? -6.629 20.906 12.812 1 91.06 84 ARG A N 1
ATOM 660 C CA . ARG A 1 84 ? -7.531 20.125 11.969 1 91.06 84 ARG A CA 1
ATOM 661 C C . ARG A 1 84 ? -6.781 19 11.242 1 91.06 84 ARG A C 1
ATOM 663 O O . ARG A 1 84 ? -7.289 17.891 11.117 1 91.06 84 ARG A O 1
ATOM 670 N N . LEU A 1 85 ? -5.574 19.297 10.75 1 89.5 85 LEU A N 1
ATOM 671 C CA . LEU A 1 85 ? -4.832 18.297 10 1 89.5 85 LEU A CA 1
ATOM 672 C C . LEU A 1 85 ? -4.547 17.062 10.859 1 89.5 85 LEU A C 1
ATOM 674 O O . LEU A 1 85 ? -4.832 15.938 10.453 1 89.5 85 LEU A O 1
ATOM 678 N N . PHE A 1 86 ? -4.059 17.312 12.078 1 90.69 86 PHE A N 1
ATOM 679 C CA . PHE A 1 86 ? -3.721 16.203 12.961 1 90.69 86 PHE A CA 1
ATOM 680 C C . PHE A 1 86 ? -4.98 15.469 13.414 1 90.69 86 PHE A C 1
ATOM 682 O O . PHE A 1 86 ? -4.988 14.242 13.516 1 90.69 86 PHE A O 1
ATOM 689 N N . ALA A 1 87 ? -6 16.219 13.703 1 93.19 87 ALA A N 1
ATOM 690 C CA . ALA A 1 87 ? -7.262 15.602 14.102 1 93.19 87 ALA A CA 1
ATOM 691 C C . ALA A 1 87 ? -7.801 14.703 12.992 1 93.19 87 ALA A C 1
ATOM 693 O O . ALA A 1 87 ? -8.273 13.594 13.258 1 93.19 87 ALA A O 1
ATOM 694 N N . LEU A 1 88 ? -7.75 15.203 11.758 1 94.25 88 LEU A N 1
ATOM 695 C CA . LEU A 1 88 ? -8.195 14.453 10.586 1 94.25 88 LEU A CA 1
ATOM 696 C C . LEU A 1 88 ? -7.395 13.164 10.43 1 94.25 88 LEU A C 1
ATOM 698 O O . LEU A 1 88 ? -7.977 12.086 10.273 1 94.25 88 LEU A O 1
ATOM 702 N N . LEU A 1 89 ? -6.113 13.227 10.516 1 95.44 89 LEU A N 1
ATOM 703 C CA . LEU A 1 89 ? -5.23 12.078 10.328 1 95.44 89 LEU A CA 1
ATOM 704 C C . LEU A 1 89 ? -5.367 11.094 11.484 1 95.44 89 LEU A C 1
ATOM 706 O O . LEU A 1 89 ? -5.367 9.875 11.281 1 95.44 89 LEU A O 1
ATOM 710 N N . ASP A 1 90 ? -5.461 11.602 12.695 1 94.5 90 ASP A N 1
ATOM 711 C CA . ASP A 1 90 ? -5.668 10.75 13.867 1 94.5 90 ASP A CA 1
ATOM 712 C C . ASP A 1 90 ? -6.965 9.953 13.742 1 94.5 90 ASP A C 1
ATOM 714 O O . ASP A 1 90 ? -6.996 8.758 14.039 1 94.5 90 ASP A O 1
ATOM 718 N N . ALA A 1 91 ? -8.008 10.633 13.359 1 95 91 ALA A N 1
ATOM 719 C CA . ALA A 1 91 ? -9.297 9.969 13.172 1 95 91 ALA A CA 1
ATOM 720 C C . ALA A 1 91 ? -9.203 8.898 12.086 1 95 91 ALA A C 1
ATOM 722 O O . ALA A 1 91 ? -9.805 7.832 12.211 1 95 91 ALA A O 1
ATOM 723 N N . HIS A 1 92 ? -8.531 9.188 11.023 1 95.69 92 HIS A N 1
ATOM 724 C CA . HIS A 1 92 ? -8.344 8.219 9.945 1 95.69 92 HIS A CA 1
ATOM 725 C C . HIS A 1 92 ? -7.613 6.977 10.438 1 95.69 92 HIS A C 1
ATOM 727 O O . HIS A 1 92 ? -8.047 5.852 10.188 1 95.69 92 HIS A O 1
ATOM 733 N N . PHE A 1 93 ? -6.516 7.137 11.188 1 95.88 93 PHE A N 1
ATOM 734 C CA . PHE A 1 93 ? -5.762 6.008 11.727 1 95.88 93 PHE A CA 1
ATOM 735 C C . PHE A 1 93 ? -6.598 5.23 12.734 1 95.88 93 PHE A C 1
ATOM 737 O O . PHE A 1 93 ? -6.504 4.0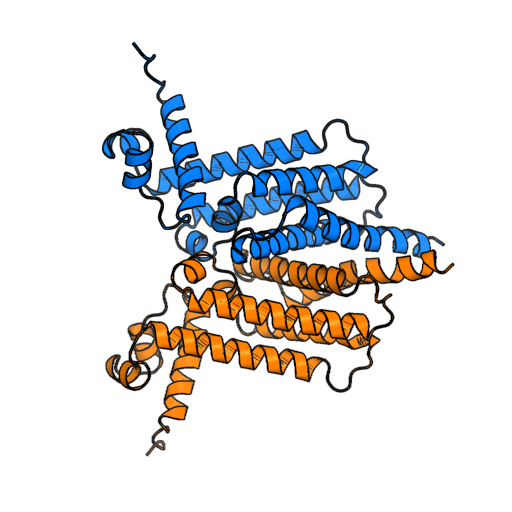04 12.805 1 95.88 93 PHE A O 1
ATOM 744 N N . ALA A 1 94 ? -7.359 5.945 13.516 1 94.5 94 ALA A N 1
ATOM 745 C CA . ALA A 1 94 ? -8.25 5.277 14.461 1 94.5 94 ALA A CA 1
ATOM 746 C C . ALA A 1 94 ? -9.242 4.379 13.727 1 94.5 94 ALA A C 1
ATOM 748 O O . ALA A 1 94 ? -9.531 3.264 14.18 1 94.5 94 ALA A O 1
ATOM 749 N N . PHE A 1 95 ? -9.766 4.887 12.688 1 92.12 95 PHE A N 1
ATOM 750 C CA . PHE A 1 95 ? -10.688 4.102 11.875 1 92.12 95 PHE A CA 1
ATOM 751 C C . PHE A 1 95 ? -10 2.85 11.336 1 92.12 95 PHE A C 1
ATOM 753 O O . PHE A 1 95 ? -10.562 1.754 11.398 1 92.12 95 PHE A O 1
ATOM 760 N N . ILE A 1 96 ? -8.82 2.975 10.805 1 90.75 96 ILE A N 1
ATOM 761 C CA . ILE A 1 96 ? -8.062 1.853 10.266 1 90.75 96 ILE A CA 1
ATOM 762 C C . ILE A 1 96 ? -7.801 0.83 11.375 1 90.75 96 ILE A C 1
ATOM 764 O O . ILE A 1 96 ? -7.969 -0.374 11.164 1 90.75 96 ILE A O 1
ATOM 768 N N . ALA A 1 97 ? -7.371 1.323 12.531 1 90.62 97 ALA A N 1
ATOM 769 C CA . ALA A 1 97 ? -7.094 0.438 13.656 1 90.62 97 ALA A CA 1
ATOM 770 C C . ALA A 1 97 ? -8.328 -0.374 14.031 1 90.62 97 ALA A C 1
ATOM 772 O O . ALA A 1 97 ? -8.227 -1.545 14.406 1 90.62 97 ALA A O 1
ATOM 773 N N . ALA A 1 98 ? -9.453 0.272 13.906 1 86.5 98 ALA A N 1
ATOM 774 C CA . ALA A 1 98 ? -10.711 -0.367 14.273 1 86.5 98 ALA A CA 1
ATOM 775 C C . ALA A 1 98 ? -11.18 -1.322 13.172 1 86.5 98 ALA A C 1
ATOM 777 O O . ALA A 1 98 ? -12.008 -2.201 13.422 1 86.5 98 ALA A O 1
ATOM 778 N N . HIS A 1 99 ? -10.711 -1.104 11.969 1 83.12 99 HIS A N 1
ATOM 779 C CA . HIS A 1 99 ? -11.102 -1.915 10.82 1 83.12 99 HIS A CA 1
ATOM 780 C C . HIS A 1 99 ? -9.883 -2.439 10.07 1 83.12 99 HIS A C 1
ATOM 782 O O . HIS A 1 99 ? -9.633 -2.049 8.93 1 83.12 99 HIS A O 1
ATOM 788 N N . PRO A 1 100 ? -9.203 -3.395 10.578 1 81.19 100 PRO A N 1
ATOM 789 C CA . PRO A 1 100 ? -7.906 -3.824 10.047 1 81.19 100 PRO A CA 1
ATOM 790 C C . PRO A 1 100 ? -8.016 -4.438 8.656 1 81.19 100 PRO A C 1
ATOM 792 O O . PRO A 1 100 ? -7.004 -4.586 7.961 1 81.19 100 PRO A O 1
ATOM 795 N N . ALA A 1 101 ? -9.211 -4.699 8.188 1 75.56 101 ALA A N 1
ATOM 796 C CA . ALA A 1 101 ? -9.406 -5.281 6.863 1 75.56 101 ALA A CA 1
ATOM 797 C C . ALA A 1 101 ? -9.43 -4.203 5.785 1 75.56 101 ALA A C 1
ATOM 799 O O . ALA A 1 101 ? -9.25 -4.496 4.602 1 75.56 101 ALA A O 1
ATOM 800 N N . VAL A 1 102 ? -9.594 -3.004 6.184 1 78.56 102 VAL A N 1
ATOM 801 C CA . VAL A 1 102 ? -9.852 -1.917 5.242 1 78.56 102 VAL A CA 1
ATOM 802 C C . VAL A 1 102 ? -8.617 -1.693 4.367 1 78.56 102 VAL A C 1
ATOM 804 O O . VAL A 1 102 ? -8.719 -1.671 3.137 1 78.56 102 VAL A O 1
ATOM 807 N N . PRO A 1 103 ? -7.379 -1.582 4.996 1 77.69 103 PRO A N 1
ATOM 808 C CA . PRO A 1 103 ? -6.223 -1.398 4.113 1 77.69 103 PRO A CA 1
ATOM 809 C C . PRO A 1 103 ? -6.02 -2.572 3.158 1 77.69 103 PRO A C 1
ATOM 811 O O . PRO A 1 103 ? -5.605 -2.375 2.012 1 77.69 103 PRO A O 1
ATOM 814 N N . LEU A 1 104 ? -6.375 -3.703 3.57 1 72.38 104 LEU A N 1
ATOM 815 C CA . LEU A 1 104 ? -6.211 -4.898 2.748 1 72.38 104 LEU A CA 1
ATOM 816 C C . LEU A 1 104 ? -7.18 -4.879 1.567 1 72.38 104 LEU A C 1
ATOM 818 O O . LEU A 1 104 ? -6.812 -5.262 0.454 1 72.38 104 LEU A O 1
ATOM 822 N N . VAL A 1 105 ? -8.336 -4.43 1.826 1 70.38 105 VAL A N 1
ATOM 823 C CA . VAL A 1 105 ? -9.367 -4.375 0.794 1 70.38 105 VAL A CA 1
ATOM 824 C C . VAL A 1 105 ? -9.078 -3.215 -0.158 1 70.38 105 VAL A C 1
ATOM 826 O O . VAL A 1 105 ? -9.141 -3.379 -1.379 1 70.38 105 VAL A O 1
ATOM 829 N N . LEU A 1 106 ? -8.695 -2.111 0.47 1 71.12 106 LEU A N 1
ATOM 830 C CA . LEU A 1 106 ? -8.602 -0.883 -0.313 1 71.12 106 LEU A CA 1
ATOM 831 C C . LEU A 1 106 ? -7.273 -0.821 -1.069 1 71.12 106 LEU A C 1
ATOM 833 O O . LEU A 1 106 ? -7.199 -0.228 -2.146 1 71.12 106 LEU A O 1
ATOM 837 N N . LEU A 1 107 ? -6.25 -1.521 -0.554 1 69.75 107 LEU A N 1
ATOM 838 C CA . LEU A 1 107 ? -4.93 -1.359 -1.147 1 69.75 107 LEU A CA 1
ATOM 839 C C . LEU A 1 107 ? -4.488 -2.637 -1.854 1 69.75 107 LEU A C 1
ATOM 841 O O . LEU A 1 107 ? -3.314 -2.787 -2.201 1 69.75 107 LEU A O 1
ATOM 845 N N . SER A 1 108 ? -5.57 -3.57 -2.146 1 68 108 SER A N 1
ATOM 846 C CA . SER A 1 108 ? -5.301 -4.82 -2.852 1 68 108 SER A CA 1
ATOM 847 C C . SER A 1 108 ? -5.418 -4.641 -4.359 1 68 108 SER A C 1
ATOM 849 O O . SER A 1 108 ? -6.52 -4.523 -4.895 1 68 108 SER A O 1
ATOM 851 N N . PRO A 1 109 ? -4.289 -4.633 -5.059 1 62.22 109 PRO A N 1
ATOM 852 C CA . PRO A 1 109 ? -4.363 -4.512 -6.52 1 62.22 109 PRO A CA 1
ATOM 853 C C . PRO A 1 109 ? -5.141 -5.656 -7.164 1 62.22 109 PRO A C 1
ATOM 855 O O . PRO A 1 109 ? -5.832 -5.449 -8.164 1 62.22 109 PRO A O 1
ATOM 858 N N . GLU A 1 110 ? -5.086 -6.82 -6.613 1 61.31 110 GLU A N 1
ATOM 859 C CA . GLU A 1 110 ? -5.785 -7.98 -7.152 1 61.31 110 GLU A CA 1
ATOM 860 C C . GLU A 1 110 ? -7.301 -7.797 -7.082 1 61.31 110 GLU A C 1
ATOM 862 O O . GLU A 1 110 ? -8.016 -8.133 -8.023 1 61.31 110 GLU A O 1
ATOM 867 N N . LEU A 1 111 ? -7.684 -7.375 -5.957 1 63.97 111 LEU A N 1
ATOM 868 C CA . LEU A 1 111 ? -9.117 -7.148 -5.793 1 63.97 111 LEU A CA 1
ATOM 869 C C . LEU A 1 111 ? -9.617 -6.09 -6.773 1 63.97 111 LEU A C 1
ATOM 871 O O . LEU A 1 111 ? -10.703 -6.223 -7.336 1 63.97 111 LEU A O 1
ATOM 875 N N . GLN A 1 112 ? -8.742 -5.16 -7 1 66.81 112 GLN A N 1
ATOM 876 C CA . GLN A 1 112 ? -9.117 -4.09 -7.914 1 66.81 112 GLN A CA 1
ATOM 877 C C . GLN A 1 112 ? -9.188 -4.598 -9.352 1 66.81 112 GLN A C 1
ATOM 879 O O . GLN A 1 112 ? -10.047 -4.176 -10.125 1 66.81 112 GLN A O 1
ATOM 884 N N . ALA A 1 113 ? -8.289 -5.438 -9.656 1 64.69 113 ALA A N 1
ATOM 885 C CA . ALA A 1 113 ? -8.266 -6.008 -11 1 64.69 113 ALA A CA 1
ATOM 886 C C . ALA A 1 113 ? -9.492 -6.891 -11.234 1 64.69 113 ALA A C 1
ATOM 888 O O . ALA A 1 113 ? -10.039 -6.926 -12.344 1 64.69 113 ALA A O 1
ATOM 889 N N . ARG A 1 114 ? -9.906 -7.543 -10.258 1 65.81 114 ARG A N 1
ATOM 890 C CA . ARG A 1 114 ? -11.016 -8.484 -10.367 1 65.81 114 ARG A CA 1
ATOM 891 C C . ARG A 1 114 ? -12.359 -7.758 -10.289 1 65.81 114 ARG A C 1
ATOM 893 O O . ARG A 1 114 ? -13.375 -8.281 -10.742 1 65.81 114 ARG A O 1
ATOM 900 N N . HIS A 1 115 ? -12.305 -6.625 -9.688 1 69.31 115 HIS A N 1
ATOM 901 C CA . HIS A 1 115 ? -13.547 -5.887 -9.477 1 69.31 115 HIS A CA 1
ATOM 902 C C . HIS A 1 115 ? -13.391 -4.422 -9.883 1 69.31 115 HIS A C 1
ATOM 904 O O . HIS A 1 115 ? -13.211 -3.553 -9.023 1 69.31 115 HIS A O 1
ATOM 910 N N . PRO A 1 116 ? -13.609 -4.148 -11.164 1 71.44 116 PRO A N 1
ATOM 911 C CA . PRO A 1 116 ? -13.383 -2.799 -11.68 1 71.44 116 PRO A CA 1
ATOM 912 C C . PRO A 1 116 ? -14.18 -1.737 -10.93 1 71.44 116 PRO A C 1
ATOM 914 O O . PRO A 1 116 ? -13.656 -0.662 -10.633 1 71.44 116 PRO A O 1
ATOM 917 N N . PRO A 1 117 ? -15.453 -2.084 -10.547 1 72.81 117 PRO A N 1
ATOM 918 C CA . PRO A 1 117 ? -16.188 -1.073 -9.773 1 72.81 117 PRO A CA 1
ATOM 919 C C . PRO A 1 117 ? -15.492 -0.722 -8.461 1 72.81 117 PRO A C 1
ATOM 921 O O . PRO A 1 117 ? -15.602 0.411 -7.984 1 72.81 117 PRO A O 1
ATOM 924 N N . LEU A 1 118 ? -14.75 -1.689 -7.953 1 73.56 118 LEU A N 1
ATOM 925 C CA . LEU A 1 118 ? -14.031 -1.464 -6.707 1 73.56 118 LEU A CA 1
ATOM 926 C C . LEU A 1 118 ? -12.883 -0.479 -6.918 1 73.56 118 LEU A C 1
ATOM 928 O O . LEU A 1 118 ? -12.656 0.402 -6.086 1 73.56 118 LEU A O 1
ATOM 932 N N . ARG A 1 119 ? -12.258 -0.624 -8.055 1 75.5 119 ARG A N 1
ATOM 933 C CA . ARG A 1 119 ? -11.148 0.271 -8.367 1 75.5 119 ARG A CA 1
ATOM 934 C C . ARG A 1 119 ? -11.617 1.721 -8.43 1 75.5 119 ARG A C 1
ATOM 936 O O . ARG A 1 119 ? -10.977 2.613 -7.871 1 75.5 119 ARG A O 1
ATOM 943 N N . GLN A 1 120 ? -12.742 1.906 -9.078 1 80.5 120 GLN A N 1
ATOM 944 C CA . GLN A 1 120 ? -13.281 3.254 -9.234 1 80.5 120 GLN A CA 1
ATOM 945 C C . GLN A 1 120 ? -13.68 3.842 -7.883 1 80.5 120 GLN A C 1
ATOM 947 O O . GLN A 1 120 ? -13.469 5.027 -7.625 1 80.5 120 GLN A O 1
ATOM 952 N N . THR A 1 121 ? -14.227 2.996 -7.098 1 80.88 121 THR A N 1
ATOM 953 C CA . THR A 1 121 ? -14.664 3.445 -5.785 1 80.88 121 THR A CA 1
ATOM 954 C C . THR A 1 121 ? -13.477 3.812 -4.906 1 80.88 121 THR A C 1
ATOM 956 O O . THR A 1 121 ? -13.5 4.828 -4.207 1 80.88 121 THR A O 1
ATOM 959 N N . ILE A 1 122 ? -12.477 3.084 -4.996 1 80.12 122 ILE A N 1
ATOM 960 C CA . ILE A 1 122 ? -11.281 3.328 -4.203 1 80.12 122 ILE A CA 1
ATOM 961 C C . ILE A 1 122 ? -10.609 4.625 -4.66 1 80.12 122 ILE A C 1
ATOM 963 O O . ILE A 1 122 ? -10.203 5.445 -3.834 1 80.12 122 ILE A O 1
ATOM 967 N N . MET A 1 123 ? -10.555 4.848 -5.965 1 83.56 123 MET A N 1
ATOM 968 C CA . MET A 1 123 ? -9.977 6.078 -6.504 1 83.56 123 MET A CA 1
ATOM 969 C C . MET A 1 123 ? -10.781 7.297 -6.066 1 83.56 123 MET A C 1
ATOM 971 O O . MET A 1 123 ? -10.211 8.344 -5.75 1 83.56 123 MET A O 1
ATOM 975 N N . ARG A 1 124 ? -12.055 7.059 -6.062 1 85.38 124 ARG A N 1
ATOM 976 C CA . ARG A 1 124 ? -12.93 8.133 -5.605 1 85.38 124 ARG A CA 1
ATOM 977 C C . ARG A 1 124 ? -12.672 8.469 -4.141 1 85.38 124 ARG A C 1
ATOM 979 O O . ARG A 1 124 ? -12.602 9.641 -3.764 1 85.38 124 ARG A O 1
ATOM 986 N N . LEU A 1 125 ? -12.562 7.422 -3.344 1 86.69 125 LEU A N 1
ATOM 987 C CA . LEU A 1 125 ? -12.305 7.605 -1.918 1 86.69 125 LEU A CA 1
ATOM 988 C C . LEU A 1 125 ? -10.969 8.297 -1.689 1 86.69 125 LEU A C 1
ATOM 990 O O . LEU A 1 125 ? -10.852 9.18 -0.837 1 86.69 125 LEU A O 1
ATOM 994 N N . MET A 1 126 ? -9.961 7.941 -2.447 1 88.25 126 MET A N 1
ATOM 995 C CA . MET A 1 126 ? -8.648 8.586 -2.365 1 88.25 126 MET A CA 1
ATOM 996 C C . MET A 1 126 ? -8.75 10.062 -2.73 1 88.25 126 MET A C 1
ATOM 998 O O . MET A 1 126 ? -8.141 10.906 -2.074 1 88.25 126 MET A O 1
ATOM 1002 N N . GLY A 1 127 ? -9.531 10.281 -3.771 1 91.5 127 GLY A N 1
ATOM 1003 C CA . GLY A 1 127 ? -9.766 11.656 -4.168 1 91.5 127 GLY A CA 1
ATOM 1004 C C . GLY A 1 127 ? -10.445 12.484 -3.094 1 91.5 127 GLY A C 1
ATOM 1005 O O . GLY A 1 127 ? -10.086 13.641 -2.863 1 91.5 127 GLY A O 1
ATOM 1006 N N . LEU A 1 128 ? -11.43 11.883 -2.471 1 91.25 128 LEU A N 1
ATOM 1007 C CA . LEU A 1 128 ? -12.148 12.562 -1.396 1 91.25 128 LEU A CA 1
ATOM 1008 C C . LEU A 1 128 ? -11.219 12.852 -0.224 1 91.25 128 LEU A C 1
ATOM 1010 O O . LEU A 1 128 ? -11.25 13.953 0.342 1 91.25 128 LEU A O 1
ATOM 1014 N N . PHE A 1 129 ? -10.414 11.898 0.136 1 93.94 129 PHE A N 1
ATOM 1015 C CA . PHE A 1 129 ? -9.477 12.094 1.235 1 93.94 129 PHE A CA 1
ATOM 1016 C C . PHE A 1 129 ? -8.453 13.164 0.884 1 93.94 129 PHE A C 1
ATOM 1018 O O . PHE A 1 129 ? -8.141 14.031 1.706 1 93.94 129 PHE A O 1
ATOM 1025 N N . HIS A 1 130 ? -7.926 13.109 -0.329 1 94.88 130 HIS A N 1
ATOM 1026 C CA . HIS A 1 130 ? -6.992 14.125 -0.793 1 94.88 130 HIS A CA 1
ATOM 1027 C C . HIS A 1 130 ? -7.609 15.516 -0.705 1 94.88 130 HIS A C 1
ATOM 1029 O O . HIS A 1 130 ? -6.957 16.469 -0.26 1 94.88 130 HIS A O 1
ATOM 1035 N N . SER A 1 131 ? -8.852 15.609 -1.165 1 93.94 131 SER A N 1
ATOM 1036 C CA . SER A 1 131 ? -9.547 16.891 -1.131 1 93.94 131 SER A CA 1
ATOM 1037 C C . SER A 1 131 ? -9.695 17.406 0.298 1 93.94 131 SER A C 1
ATOM 1039 O O . SER A 1 131 ? -9.5 18.594 0.562 1 93.94 131 SER A O 1
ATOM 1041 N N . GLU A 1 132 ? -10 16.484 1.223 1 92.69 132 GLU A N 1
ATOM 1042 C CA . GLU A 1 132 ? -10.125 16.859 2.631 1 92.69 132 GLU A CA 1
ATOM 1043 C C . GLU A 1 132 ? -8.789 17.312 3.199 1 92.69 132 GLU A C 1
ATOM 1045 O O . GLU A 1 132 ? -8.727 18.312 3.922 1 92.69 132 GLU A O 1
ATOM 1050 N N . LEU A 1 133 ? -7.746 16.625 2.895 1 93.12 133 LEU A N 1
ATOM 1051 C CA . LEU A 1 133 ? -6.402 17 3.334 1 93.12 133 LEU A CA 1
ATOM 1052 C C . LEU A 1 133 ? -6.012 18.375 2.791 1 93.12 133 LEU A C 1
ATOM 1054 O O . LEU A 1 133 ? -5.527 19.219 3.539 1 93.12 133 LEU A O 1
ATOM 1058 N N . ARG A 1 134 ? -6.254 18.562 1.493 1 91.69 134 ARG A N 1
ATOM 1059 C CA . ARG A 1 134 ? -5.895 19.828 0.835 1 91.69 134 ARG A CA 1
ATOM 1060 C C . ARG A 1 134 ? -6.617 21 1.475 1 91.69 134 ARG A C 1
ATOM 1062 O O . ARG A 1 134 ? -6.008 22.047 1.736 1 91.69 134 ARG A O 1
ATOM 1069 N N . GLN A 1 135 ? -7.875 20.828 1.719 1 90.12 135 GLN A N 1
ATOM 1070 C CA . GLN A 1 135 ? -8.672 21.875 2.34 1 90.12 135 GLN A CA 1
ATOM 1071 C C . GLN A 1 135 ? -8.18 22.188 3.75 1 90.12 135 GLN A C 1
ATOM 1073 O O . GLN A 1 135 ? -8.062 23.344 4.133 1 90.12 135 GLN A O 1
ATOM 1078 N N . THR A 1 136 ? -7.891 21.156 4.496 1 89.62 136 THR A N 1
ATOM 1079 C CA . THR A 1 136 ? -7.43 21.297 5.871 1 89.62 136 THR A CA 1
ATOM 1080 C C . THR A 1 136 ? -6.07 21.984 5.914 1 89.62 136 THR A C 1
ATOM 1082 O O . THR A 1 136 ? -5.844 22.875 6.738 1 89.62 136 THR A O 1
ATOM 1085 N N . ILE A 1 137 ? -5.16 21.594 5.016 1 86.94 137 ILE A N 1
ATOM 1086 C CA . ILE A 1 137 ? -3.824 22.172 4.941 1 86.94 137 ILE A CA 1
ATOM 1087 C C . ILE A 1 137 ? -3.916 23.641 4.523 1 86.94 137 ILE A C 1
ATOM 1089 O O . ILE A 1 137 ? -3.256 24.5 5.105 1 86.94 137 ILE A O 1
ATOM 1093 N N . SER A 1 138 ? -4.742 23.922 3.506 1 85.94 138 SER A N 1
ATOM 1094 C CA . SER A 1 138 ? -4.918 25.281 2.998 1 85.94 138 SER A CA 1
ATOM 1095 C C . SER A 1 138 ? -5.484 26.203 4.07 1 85.94 138 SER A C 1
ATOM 1097 O O . SER A 1 138 ? -5.168 27.391 4.105 1 85.94 138 SER A O 1
ATOM 1099 N N . ALA A 1 139 ? -6.305 25.625 4.855 1 83.19 139 ALA A N 1
ATOM 1100 C CA . ALA A 1 139 ? -6.926 26.406 5.922 1 83.19 139 ALA A CA 1
ATOM 1101 C C . ALA A 1 139 ? -5.934 26.672 7.051 1 83.19 139 ALA A C 1
ATOM 1103 O O . ALA A 1 139 ? -6.129 27.594 7.852 1 83.19 139 ALA A O 1
ATOM 1104 N N . GLY A 1 140 ? -4.93 25.672 7.02 1 74.69 140 GLY A N 1
ATOM 1105 C CA . GLY A 1 140 ? -3.916 25.828 8.047 1 74.69 140 GLY A CA 1
ATOM 1106 C C . GLY A 1 140 ? -2.797 26.781 7.641 1 74.69 140 GLY A C 1
ATOM 1107 O O . GLY A 1 140 ? -2.537 26.953 6.453 1 74.69 140 GLY A O 1
ATOM 1108 N N . ASN A 1 141 ? -2.473 27.766 8.234 1 57.94 141 ASN A N 1
ATOM 1109 C CA . ASN A 1 141 ? -1.46 28.797 8.078 1 57.94 141 ASN A CA 1
ATOM 1110 C C . ASN A 1 141 ? -0.297 28.328 7.215 1 57.94 141 ASN A C 1
ATOM 1112 O O . ASN A 1 141 ? 0.852 28.703 7.445 1 57.94 141 ASN A O 1
ATOM 1116 N N . THR A 1 142 ? -0.5 27.359 6.43 1 58.28 142 THR A N 1
ATOM 1117 C CA . THR A 1 142 ? 0.597 26.938 5.57 1 58.28 142 THR A CA 1
ATOM 1118 C C . THR A 1 142 ? 0.549 27.656 4.227 1 58.28 142 THR A C 1
ATOM 1120 O O . THR A 1 142 ? -0.526 28.031 3.76 1 58.28 142 THR A O 1
ATOM 1123 N N . PRO A 1 143 ? 1.76 28.172 3.793 1 58.06 143 PRO A N 1
ATOM 1124 C CA . PRO A 1 143 ? 1.696 28.75 2.449 1 58.06 143 PRO A CA 1
ATOM 1125 C C . PRO A 1 143 ? 0.93 27.875 1.463 1 58.06 143 PRO A C 1
ATOM 1127 O O . PRO A 1 143 ? 1.149 26.656 1.412 1 58.06 143 PRO A O 1
ATOM 1130 N N . PRO A 1 144 ? -0.152 28.422 0.956 1 57.44 144 PRO A N 1
ATOM 1131 C CA . PRO A 1 144 ? -1.097 27.719 0.082 1 57.44 144 PRO A CA 1
ATOM 1132 C C . PRO A 1 144 ? -0.413 27.047 -1.106 1 57.44 144 PRO A C 1
ATOM 1134 O O . PRO A 1 144 ? -0.939 26.078 -1.659 1 57.44 144 PRO A O 1
ATOM 1137 N N . ASP A 1 145 ? 0.836 27.484 -1.48 1 61.78 145 ASP A N 1
ATOM 1138 C CA . ASP A 1 145 ? 1.354 27.156 -2.805 1 61.78 145 ASP A CA 1
ATOM 1139 C C . ASP A 1 145 ? 1.669 25.656 -2.914 1 61.78 145 ASP A C 1
ATOM 1141 O O . ASP A 1 145 ? 1.718 25.109 -4.016 1 61.78 145 ASP A O 1
ATOM 1145 N N . ASN A 1 146 ? 1.514 25.031 -1.712 1 80.81 146 ASN A N 1
ATOM 1146 C CA . ASN A 1 146 ? 1.872 23.625 -1.919 1 80.81 146 ASN A CA 1
ATOM 1147 C C . ASN A 1 146 ? 0.905 22.688 -1.202 1 80.81 146 ASN A C 1
ATOM 1149 O O . ASN A 1 146 ? 1.272 21.562 -0.842 1 80.81 146 ASN A O 1
ATOM 1153 N N . ALA A 1 147 ? -0.347 23.25 -1.144 1 87.38 147 ALA A N 1
ATOM 1154 C CA . ALA A 1 147 ? -1.319 22.469 -0.388 1 87.38 147 ALA A CA 1
ATOM 1155 C C . ALA A 1 147 ? -1.633 21.156 -1.099 1 87.38 147 ALA A C 1
ATOM 1157 O O . ALA A 1 147 ? -1.816 20.125 -0.451 1 87.38 147 ALA A O 1
ATOM 1158 N N . ASP A 1 148 ? -1.697 21.25 -2.43 1 90.31 148 ASP A N 1
ATOM 1159 C CA . ASP A 1 148 ? -1.979 20.062 -3.219 1 90.31 148 ASP A CA 1
ATOM 1160 C C . ASP A 1 148 ? -0.885 19.016 -3.039 1 90.31 148 ASP A C 1
ATOM 1162 O O . ASP A 1 148 ? -1.174 17.844 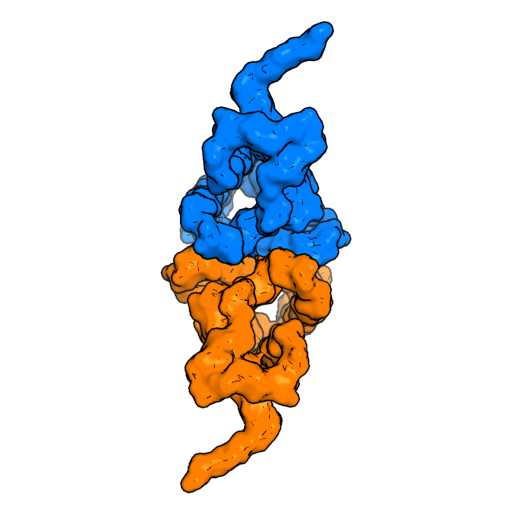-2.74 1 90.31 148 ASP A O 1
ATOM 1166 N N . GLN A 1 149 ? 0.327 19.406 -3.145 1 88.94 149 GLN A N 1
ATOM 1167 C CA . GLN A 1 149 ? 1.464 18.5 -3.008 1 88.94 149 GLN A CA 1
ATOM 1168 C C . GLN A 1 149 ? 1.584 17.984 -1.579 1 88.94 149 GLN A C 1
ATOM 1170 O O . GLN A 1 149 ? 1.91 16.812 -1.366 1 88.94 149 GLN A O 1
ATOM 1175 N N . ARG A 1 150 ? 1.344 18.828 -0.652 1 88.75 150 ARG A N 1
ATOM 1176 C CA . ARG A 1 150 ? 1.393 18.406 0.747 1 88.75 150 ARG A CA 1
ATOM 1177 C C . ARG A 1 150 ? 0.301 17.391 1.056 1 88.75 150 ARG A C 1
ATOM 1179 O O . ARG A 1 150 ? 0.516 16.469 1.837 1 88.75 150 ARG A O 1
ATOM 1186 N N . ALA A 1 151 ? -0.851 17.625 0.442 1 92.44 151 ALA A N 1
ATOM 1187 C CA . ALA A 1 151 ? -1.945 16.672 0.622 1 92.44 151 ALA A CA 1
ATOM 1188 C C . ALA A 1 151 ? -1.574 15.297 0.073 1 92.44 151 ALA A C 1
ATOM 1190 O O . ALA A 1 151 ? -1.824 14.281 0.717 1 92.44 151 ALA A O 1
ATOM 1191 N N . TRP A 1 152 ? -0.951 15.273 -1.09 1 92.44 152 TRP A N 1
ATOM 1192 C CA . TRP A 1 152 ? -0.493 14.016 -1.667 1 92.44 152 TRP A CA 1
ATOM 1193 C C . TRP A 1 152 ? 0.583 13.375 -0.795 1 92.44 152 TRP A C 1
ATOM 1195 O O . TRP A 1 152 ? 0.612 12.156 -0.631 1 92.44 152 TRP A O 1
ATOM 1205 N N . MET A 1 153 ? 1.461 14.18 -0.287 1 91.19 153 MET A N 1
ATOM 1206 C CA . MET A 1 153 ? 2.502 13.68 0.605 1 91.19 153 MET A CA 1
ATOM 1207 C C . MET A 1 153 ? 1.891 13.008 1.832 1 91.19 153 MET A C 1
ATOM 1209 O O . MET A 1 153 ? 2.277 11.898 2.197 1 91.19 153 MET A O 1
ATOM 1213 N N . MET A 1 154 ? 0.932 13.68 2.443 1 93.12 154 MET A N 1
ATOM 1214 C CA . MET A 1 154 ? 0.285 13.148 3.637 1 93.12 154 MET A CA 1
ATOM 1215 C C . MET A 1 154 ? -0.481 11.867 3.314 1 93.12 154 MET A C 1
ATOM 1217 O O . MET A 1 154 ? -0.405 10.891 4.059 1 93.12 154 MET A O 1
ATOM 1221 N N . LEU A 1 155 ? -1.214 11.898 2.246 1 94.12 155 LEU A N 1
ATOM 1222 C CA . LEU A 1 155 ? -1.959 10.727 1.81 1 94.12 155 LEU A CA 1
ATOM 1223 C C . LEU A 1 155 ? -1.021 9.547 1.572 1 94.12 155 LEU A C 1
ATOM 1225 O O . LEU A 1 155 ? -1.303 8.43 2.01 1 94.12 155 LEU A O 1
ATOM 1229 N N . SER A 1 156 ? 0.072 9.781 0.879 1 93.19 156 SER A N 1
ATOM 1230 C CA . SER A 1 156 ? 1.051 8.727 0.623 1 93.19 156 SER A CA 1
ATOM 1231 C C . SER A 1 156 ? 1.616 8.172 1.924 1 93.19 156 SER A C 1
ATOM 1233 O O . SER A 1 156 ? 1.796 6.961 2.059 1 93.19 156 SER A O 1
ATOM 1235 N N . LEU A 1 157 ? 1.923 9.031 2.82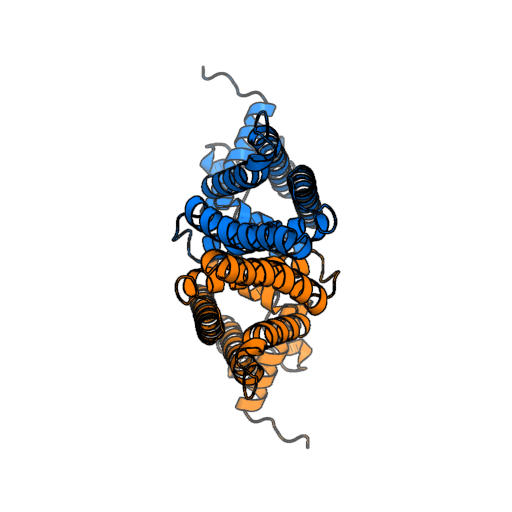4 1 93.38 157 LEU A N 1
ATOM 1236 C CA . LEU A 1 157 ? 2.441 8.602 4.121 1 93.38 157 LEU A CA 1
ATOM 1237 C C . LEU A 1 157 ? 1.436 7.715 4.84 1 93.38 157 LEU A C 1
ATOM 1239 O O . LEU A 1 157 ? 1.799 6.656 5.363 1 93.38 157 LEU A O 1
ATOM 1243 N N . VAL A 1 158 ? 0.215 8.109 4.855 1 94.56 158 VAL A N 1
ATOM 1244 C CA . VAL A 1 158 ? -0.846 7.34 5.5 1 94.56 158 VAL A CA 1
ATOM 1245 C C . VAL A 1 158 ? -0.945 5.957 4.855 1 94.56 158 VAL A C 1
ATOM 1247 O O . VAL A 1 158 ? -1.033 4.945 5.555 1 94.56 158 VAL A O 1
ATOM 1250 N N . GLN A 1 159 ? -0.979 5.922 3.57 1 91.62 159 GLN A N 1
ATOM 1251 C CA . GLN A 1 159 ? -1.097 4.652 2.859 1 91.62 159 GLN A CA 1
ATOM 1252 C C . GLN A 1 159 ? 0.108 3.756 3.133 1 91.62 159 GLN A C 1
ATOM 1254 O O . GLN A 1 159 ? -0.044 2.549 3.338 1 91.62 159 GLN A O 1
ATOM 1259 N N . GLY A 1 160 ? 1.331 4.328 3.086 1 92 160 GLY A N 1
ATOM 1260 C CA . GLY A 1 160 ? 2.516 3.547 3.4 1 92 160 GLY A CA 1
ATOM 1261 C C . GLY A 1 160 ? 2.496 2.973 4.805 1 92 160 GLY A C 1
ATOM 1262 O O . GLY A 1 160 ? 2.85 1.811 5.012 1 92 160 GLY A O 1
ATOM 1263 N N . ILE A 1 161 ? 2.074 3.738 5.789 1 93.25 161 ILE A N 1
ATOM 1264 C CA . ILE A 1 161 ? 1.991 3.303 7.176 1 93.25 161 ILE A CA 1
ATOM 1265 C C . ILE A 1 161 ? 0.949 2.195 7.309 1 93.25 161 ILE A C 1
ATOM 1267 O O . ILE A 1 161 ? 1.18 1.194 7.992 1 93.25 161 ILE A O 1
ATOM 1271 N N . ALA A 1 162 ? -0.166 2.402 6.66 1 91.19 162 ALA A N 1
ATOM 1272 C CA . ALA A 1 162 ? -1.246 1.42 6.723 1 91.19 162 ALA A CA 1
ATOM 1273 C C . ALA A 1 162 ? -0.81 0.086 6.121 1 91.19 162 ALA A C 1
ATOM 1275 O O . ALA A 1 162 ? -1.111 -0.976 6.672 1 91.19 162 ALA A O 1
ATOM 1276 N N . ILE A 1 163 ? -0.132 0.129 5.062 1 86.38 163 ILE A N 1
ATOM 1277 C CA . ILE A 1 163 ? 0.333 -1.088 4.406 1 86.38 163 ILE A CA 1
ATOM 1278 C C . ILE A 1 163 ? 1.368 -1.784 5.285 1 86.38 163 ILE A C 1
ATOM 1280 O O . ILE A 1 163 ? 1.316 -3.002 5.473 1 86.38 163 ILE A O 1
ATOM 1284 N N . ARG A 1 164 ? 2.342 -1.061 5.797 1 86.75 164 ARG A N 1
ATOM 1285 C CA . ARG A 1 164 ? 3.328 -1.649 6.699 1 86.75 164 ARG A CA 1
ATOM 1286 C C . ARG A 1 164 ? 2.65 -2.295 7.902 1 86.75 164 ARG A C 1
ATOM 1288 O O . ARG A 1 164 ? 3.051 -3.377 8.344 1 86.75 164 ARG A O 1
ATOM 1295 N N . TRP A 1 165 ? 1.689 -1.587 8.422 1 89.56 165 TRP A N 1
ATOM 1296 C CA . TRP A 1 165 ? 0.921 -2.098 9.555 1 89.56 165 TRP A CA 1
ATOM 1297 C C . TRP A 1 165 ? 0.256 -3.424 9.203 1 89.56 165 TRP A C 1
ATOM 1299 O O . TRP A 1 165 ? 0.349 -4.391 9.961 1 89.56 165 TRP A O 1
ATOM 1309 N N . ALA A 1 166 ? -0.363 -3.473 8.047 1 82.5 166 ALA A N 1
ATOM 1310 C CA . ALA A 1 166 ? -1.04 -4.688 7.594 1 82.5 166 ALA A CA 1
ATOM 1311 C C . ALA A 1 166 ? -0.04 -5.812 7.348 1 82.5 166 ALA A C 1
ATOM 1313 O O . ALA A 1 166 ? -0.268 -6.953 7.758 1 82.5 166 ALA A O 1
ATOM 1314 N N . LEU A 1 167 ? 1.044 -5.527 6.715 1 79.25 167 LEU A N 1
ATOM 1315 C CA . LEU A 1 167 ? 2.039 -6.535 6.355 1 79.25 167 LEU A CA 1
ATOM 1316 C C . LEU A 1 167 ? 2.738 -7.074 7.598 1 79.25 167 LEU A C 1
ATOM 1318 O O . LEU A 1 167 ? 3.201 -8.219 7.609 1 79.25 167 LEU A O 1
ATOM 1322 N N . SER A 1 168 ? 2.82 -6.277 8.648 1 83.19 168 SER A N 1
ATOM 1323 C CA . SER A 1 168 ? 3.488 -6.699 9.875 1 83.19 168 SER A CA 1
ATOM 1324 C C . SER A 1 168 ? 2.549 -7.5 10.773 1 83.19 168 SER A C 1
ATOM 1326 O O . SER A 1 168 ? 2.914 -7.871 11.891 1 83.19 168 SER A O 1
ATOM 1328 N N . GLY A 1 169 ? 1.293 -7.785 10.273 1 79.88 169 GLY A N 1
ATOM 1329 C CA . GLY A 1 169 ? 0.305 -8.438 11.117 1 79.88 169 GLY A CA 1
ATOM 1330 C C . GLY A 1 169 ? -0.209 -7.551 12.234 1 79.88 169 GLY A C 1
ATOM 1331 O O . GLY A 1 169 ? -0.411 -8.016 13.359 1 79.88 169 GLY A O 1
ATOM 1332 N N . HIS A 1 170 ? -0.213 -6.207 11.906 1 87.19 170 HIS A N 1
ATOM 1333 C CA . HIS A 1 170 ? -0.718 -5.223 12.859 1 87.19 170 HIS A CA 1
ATOM 1334 C C . HIS A 1 170 ? 0.146 -5.176 14.117 1 87.19 170 HIS A C 1
ATOM 1336 O O . HIS A 1 170 ? -0.375 -5.145 15.234 1 87.19 170 HIS A O 1
ATOM 1342 N N . ALA A 1 171 ? 1.478 -5.27 13.93 1 86.94 171 ALA A N 1
ATOM 1343 C CA . ALA A 1 171 ? 2.453 -5.5 14.992 1 86.94 171 ALA A CA 1
ATOM 1344 C C . ALA A 1 171 ? 2.725 -4.223 15.773 1 86.94 171 ALA A C 1
ATOM 1346 O O . ALA A 1 171 ? 3.42 -4.246 16.797 1 86.94 171 ALA A O 1
ATOM 1347 N N . PHE A 1 172 ? 2.279 -3.094 15.359 1 91.75 172 PHE A N 1
ATOM 1348 C CA . PHE A 1 172 ? 2.529 -1.842 16.062 1 91.75 172 PHE A CA 1
ATOM 1349 C C . PHE A 1 172 ? 1.252 -1.019 16.172 1 91.75 172 PHE A C 1
ATOM 1351 O O . PHE A 1 172 ? 0.259 -1.312 15.5 1 91.75 172 PHE A O 1
ATOM 1358 N N . ASP A 1 173 ? 1.252 -0.051 17.062 1 95.75 173 ASP A N 1
ATOM 1359 C CA . ASP A 1 173 ? 0.145 0.888 17.219 1 95.75 173 ASP A CA 1
ATOM 1360 C C . ASP A 1 173 ? 0.131 1.908 16.078 1 95.75 173 ASP A C 1
ATOM 1362 O O . ASP A 1 173 ? 0.909 2.865 16.094 1 95.75 173 ASP A O 1
ATOM 1366 N N . ILE A 1 174 ? -0.825 1.722 15.156 1 95.25 174 ILE A N 1
ATOM 1367 C CA . ILE A 1 174 ? -0.812 2.51 13.922 1 95.25 174 ILE A CA 1
ATOM 1368 C C . ILE A 1 174 ? -1.125 3.969 14.25 1 95.25 174 ILE A C 1
ATOM 1370 O O . ILE A 1 174 ? -0.636 4.879 13.57 1 95.25 174 ILE A O 1
ATOM 1374 N N . ARG A 1 175 ? -1.938 4.211 15.234 1 94.38 175 ARG A N 1
ATOM 1375 C CA . ARG A 1 175 ? -2.262 5.582 15.617 1 94.38 175 ARG A CA 1
ATOM 1376 C C . ARG A 1 175 ? -1.04 6.297 16.188 1 94.38 175 ARG A C 1
ATOM 1378 O O . ARG A 1 175 ? -0.739 7.426 15.789 1 94.38 175 ARG A O 1
ATOM 1385 N N . ALA A 1 176 ? -0.318 5.613 17.078 1 94.5 176 ALA A N 1
ATOM 1386 C CA . ALA A 1 176 ? 0.869 6.199 17.688 1 94.5 176 ALA A CA 1
ATOM 1387 C C . ALA A 1 176 ? 1.982 6.395 16.672 1 94.5 176 ALA A C 1
ATOM 1389 O O . ALA A 1 176 ? 2.568 7.477 16.578 1 94.5 176 ALA A O 1
ATOM 1390 N N . GLU A 1 177 ? 2.252 5.344 15.883 1 92.69 177 GLU A N 1
ATOM 1391 C CA . GLU A 1 177 ? 3.312 5.406 14.883 1 92.69 177 GLU A CA 1
ATOM 1392 C C . GLU A 1 177 ? 2.967 6.398 13.773 1 92.69 177 GLU A C 1
ATOM 1394 O O . GLU A 1 177 ? 3.816 7.184 13.344 1 92.69 177 GLU A O 1
ATOM 1399 N N . GLY A 1 178 ? 1.704 6.293 13.312 1 93.25 178 GLY A N 1
ATOM 1400 C CA . GLY A 1 178 ? 1.26 7.238 12.305 1 93.25 178 GLY A CA 1
ATOM 1401 C C . GLY A 1 178 ? 1.354 8.68 12.75 1 93.25 178 GLY A C 1
ATOM 1402 O O . GLY A 1 178 ? 1.857 9.531 12.008 1 93.25 178 GLY A O 1
ATOM 1403 N N . GLY A 1 179 ? 0.877 8.906 13.969 1 89.81 179 GLY A N 1
ATOM 1404 C CA . GLY A 1 179 ? 0.959 10.25 14.516 1 89.81 179 GLY A CA 1
ATOM 1405 C C . GLY A 1 179 ? 2.381 10.773 14.602 1 89.81 179 GLY A C 1
ATOM 1406 O O . GLY A 1 179 ? 2.639 11.93 14.258 1 89.81 179 GLY A O 1
ATOM 1407 N N . ALA A 1 180 ? 3.314 9.953 15.008 1 88.94 180 ALA A N 1
ATOM 1408 C CA . ALA A 1 180 ? 4.715 10.344 15.141 1 88.94 180 ALA A CA 1
ATOM 1409 C C . ALA A 1 180 ? 5.32 10.688 13.781 1 88.94 180 ALA A C 1
ATOM 1411 O O . ALA A 1 180 ? 6.027 11.688 13.641 1 88.94 180 ALA A O 1
ATOM 1412 N N . LEU A 1 181 ? 5.047 9.914 12.75 1 87.75 181 LEU A N 1
ATOM 1413 C CA . LEU A 1 181 ? 5.613 10.117 11.422 1 87.75 181 LEU A CA 1
ATOM 1414 C C . LEU A 1 181 ? 5 11.344 10.75 1 87.75 181 LEU A C 1
ATOM 1416 O O . LEU A 1 181 ? 5.699 12.094 10.062 1 87.75 181 LEU A O 1
ATOM 1420 N N . ILE A 1 182 ? 3.717 11.508 11.031 1 86.94 182 ILE A N 1
ATOM 1421 C CA . ILE A 1 182 ? 3.039 12.664 10.461 1 86.94 182 ILE A CA 1
ATOM 1422 C C . ILE A 1 182 ? 3.592 13.953 11.078 1 86.94 182 ILE A C 1
ATOM 1424 O O . ILE A 1 182 ? 3.789 14.945 10.383 1 86.94 182 ILE A O 1
ATOM 1428 N N . ARG A 1 183 ? 3.789 13.961 12.367 1 84 183 ARG A N 1
ATOM 1429 C CA . ARG A 1 183 ? 4.375 15.109 13.047 1 84 183 ARG A CA 1
ATOM 1430 C C . ARG A 1 183 ? 5.766 15.414 12.5 1 84 183 ARG A C 1
ATOM 1432 O O . ARG A 1 183 ? 6.125 16.578 12.312 1 84 183 ARG A O 1
ATOM 1439 N N . LEU A 1 184 ? 6.477 14.398 12.242 1 81.94 184 LEU A N 1
ATOM 1440 C CA . LEU A 1 184 ? 7.812 14.555 11.68 1 81.94 184 LEU A CA 1
ATOM 1441 C C . LEU A 1 184 ? 7.746 15.164 10.281 1 81.94 184 LEU A C 1
ATOM 1443 O O . LEU A 1 184 ? 8.531 16.047 9.953 1 81.94 184 LEU A O 1
ATOM 1447 N N . ALA A 1 185 ? 6.793 14.719 9.492 1 81.38 185 ALA A N 1
ATOM 1448 C CA . ALA A 1 185 ? 6.641 15.188 8.109 1 81.38 185 ALA A CA 1
ATOM 1449 C C . ALA A 1 185 ? 6.145 16.625 8.078 1 81.38 185 ALA A C 1
ATOM 1451 O O . ALA A 1 185 ? 6.508 17.391 7.18 1 81.38 185 ALA A O 1
ATOM 1452 N N . ASP A 1 186 ? 5.113 16.938 8.938 1 73.44 186 ASP A N 1
ATOM 1453 C CA . ASP A 1 186 ? 4.516 18.266 8.977 1 73.44 186 ASP A CA 1
ATOM 1454 C C . ASP A 1 186 ? 5.512 19.297 9.508 1 73.44 186 ASP A C 1
ATOM 1456 O O . ASP A 1 186 ? 5.5 20.453 9.078 1 73.44 186 ASP A O 1
ATOM 1460 N N . TYR A 1 187 ? 6.105 19.047 10.562 1 56.81 187 TYR A N 1
ATOM 1461 C CA . TYR A 1 187 ? 7.102 19.953 11.117 1 56.81 187 TYR A CA 1
ATOM 1462 C C . TYR A 1 187 ? 8.133 20.344 10.062 1 56.81 187 TYR A C 1
ATOM 1464 O O . TYR A 1 187 ? 8.602 21.484 10.031 1 56.81 187 TYR A O 1
ATOM 1472 N N . SER A 1 188 ? 8.414 19.547 9.227 1 50.38 188 SER A N 1
ATOM 1473 C CA . SER A 1 188 ? 9.398 19.844 8.188 1 50.38 188 SER A CA 1
ATOM 1474 C C . SER A 1 188 ? 8.891 20.891 7.215 1 50.38 188 SER A C 1
ATOM 1476 O O . SER A 1 188 ? 9.68 21.594 6.574 1 50.38 188 SER A O 1
ATOM 1478 N N . THR A 1 189 ? 7.543 21.062 7.012 1 45.69 189 THR A N 1
ATOM 1479 C CA . THR A 1 189 ? 6.934 22.047 6.117 1 45.69 189 THR A CA 1
ATOM 1480 C C . THR A 1 189 ? 6.898 23.422 6.77 1 45.69 189 THR A C 1
ATOM 1482 O O . THR A 1 189 ? 7.062 24.438 6.094 1 45.69 189 THR A O 1
ATOM 1485 N N . VAL A 1 190 ? 6.551 23.562 7.988 1 38.25 190 VAL A N 1
ATOM 1486 C CA . VAL A 1 190 ? 6.324 24.859 8.625 1 38.25 190 VAL A CA 1
ATOM 1487 C C . VAL A 1 190 ? 7.645 25.609 8.758 1 38.25 190 VAL A C 1
ATOM 1489 O O . VAL A 1 190 ? 7.688 26.828 8.617 1 38.25 190 VAL A O 1
ATOM 1492 N N . THR A 1 191 ? 8.492 24.984 9.055 1 36.97 191 THR A N 1
ATOM 1493 C CA . THR A 1 191 ? 9.656 25.797 9.406 1 36.97 191 THR A CA 1
ATOM 1494 C C . THR A 1 191 ? 10.266 26.438 8.156 1 36.97 191 THR A C 1
ATOM 1496 O O . THR A 1 191 ? 10.898 27.484 8.242 1 36.97 191 THR A O 1
ATOM 1499 N N . ASP A 1 192 ? 10.344 25.828 7.027 1 40.31 192 ASP A N 1
ATOM 1500 C CA . ASP A 1 192 ? 10.914 26.594 5.926 1 40.31 192 ASP A CA 1
ATOM 1501 C C . ASP A 1 192 ? 10.047 27.812 5.598 1 40.31 192 ASP A C 1
ATOM 1503 O O . ASP A 1 192 ? 10.531 28.797 5.027 1 40.31 192 ASP A O 1
ATOM 1507 N N . LEU A 1 193 ? 8.781 27.797 5.699 1 34.28 193 LEU A N 1
ATOM 1508 C CA . LEU A 1 193 ? 8.086 29.031 5.359 1 34.28 193 LEU A CA 1
ATOM 1509 C C . LEU A 1 193 ? 8.57 30.188 6.242 1 34.28 193 LEU A C 1
ATOM 1511 O O . LEU A 1 193 ? 8.594 31.328 5.809 1 34.28 193 LEU A O 1
ATOM 1515 N N . ALA A 1 194 ? 8.883 29.906 7.383 1 34.59 194 ALA A N 1
ATOM 1516 C CA . ALA A 1 194 ? 9.383 31.062 8.141 1 34.59 194 ALA A CA 1
ATOM 1517 C C . ALA A 1 194 ? 10.758 31.5 7.633 1 34.59 194 ALA A C 1
ATOM 1519 O O . ALA A 1 194 ? 11.102 32.688 7.699 1 34.59 194 ALA A O 1
ATOM 1520 N N . ARG A 1 195 ? 11.586 30.594 7.27 1 36.25 195 ARG A N 1
ATOM 1521 C CA . ARG A 1 195 ? 12.883 31.094 6.828 1 36.25 195 ARG A CA 1
ATOM 1522 C C . ARG A 1 195 ? 12.781 31.75 5.457 1 36.25 195 ARG A C 1
ATOM 1524 O O . ARG A 1 195 ? 13.641 32.531 5.074 1 36.25 195 ARG A O 1
ATOM 1531 N N . LEU A 1 196 ? 11.953 31.219 4.574 1 31.73 196 LEU A N 1
ATOM 1532 C CA . LEU A 1 196 ? 11.789 32.031 3.377 1 31.73 196 LEU A CA 1
ATOM 1533 C C . LEU A 1 196 ? 11.195 33.375 3.723 1 31.73 196 LEU A C 1
ATOM 1535 O O . LEU A 1 196 ? 11.297 34.344 2.934 1 31.73 196 LEU A O 1
ATOM 1539 N N . ARG A 1 197 ? 10.391 33.406 4.719 1 30.58 197 ARG A N 1
ATOM 1540 C CA . ARG A 1 197 ? 9.906 34.75 4.988 1 30.58 197 ARG A CA 1
ATOM 1541 C C . ARG A 1 197 ? 10.969 35.594 5.688 1 30.58 197 ARG A C 1
ATOM 1543 O O . ARG A 1 197 ? 10.891 36.812 5.695 1 30.58 197 ARG A O 1
ATOM 1550 N N . GLY A 1 198 ? 11.844 35.031 6.422 1 30.92 198 GLY A N 1
ATOM 1551 C CA . GLY A 1 198 ? 12.812 36 6.906 1 30.92 198 GLY A CA 1
ATOM 1552 C C . GLY A 1 198 ? 14.062 36.062 6.043 1 30.92 198 GLY A C 1
ATOM 1553 O O . GLY A 1 198 ? 14.344 35.156 5.266 1 30.92 198 GLY A O 1
ATOM 1554 N N . MET B 1 1 ? 23.312 -23.781 -34.406 1 38.25 1 MET B N 1
ATOM 1555 C CA . MET B 1 1 ? 22.781 -24.484 -33.25 1 38.25 1 MET B CA 1
ATOM 1556 C C . MET B 1 1 ? 22.734 -23.562 -32.031 1 38.25 1 MET B C 1
ATOM 1558 O O . MET B 1 1 ? 23.781 -23.062 -31.578 1 38.25 1 MET B O 1
ATOM 1562 N N . THR B 1 2 ? 21.703 -22.844 -31.797 1 48.56 2 THR B N 1
ATOM 1563 C CA . THR B 1 2 ? 21.641 -21.859 -30.719 1 48.56 2 THR B CA 1
ATOM 1564 C C . THR B 1 2 ? 22.125 -22.484 -29.406 1 48.56 2 THR B C 1
ATOM 1566 O O . THR B 1 2 ? 21.656 -23.562 -29.016 1 48.56 2 THR B O 1
ATOM 1569 N N . PRO B 1 3 ? 23.297 -22.203 -29 1 52.16 3 PRO B N 1
ATOM 1570 C CA . PRO B 1 3 ? 23.922 -22.828 -27.828 1 52.16 3 PRO B CA 1
ATOM 1571 C C . PRO B 1 3 ? 22.906 -23.109 -26.719 1 52.16 3 PRO B C 1
ATOM 1573 O O . PRO B 1 3 ? 21.922 -22.391 -26.562 1 52.16 3 PRO B O 1
ATOM 1576 N N . ARG B 1 4 ? 22.797 -24.438 -26.406 1 59.41 4 ARG B N 1
ATOM 1577 C CA . ARG B 1 4 ? 21.938 -24.953 -25.344 1 59.41 4 ARG B CA 1
ATOM 1578 C C . ARG B 1 4 ? 22.109 -24.172 -24.047 1 59.41 4 ARG B C 1
ATOM 1580 O O . ARG B 1 4 ? 23.234 -24 -23.578 1 59.41 4 ARG B O 1
ATOM 1587 N N . LYS B 1 5 ? 21.141 -23.375 -23.656 1 65.88 5 LYS B N 1
ATOM 1588 C CA . LYS B 1 5 ? 21.188 -22.625 -22.406 1 65.88 5 LYS B CA 1
ATOM 1589 C C . LYS B 1 5 ? 21.5 -23.547 -21.234 1 65.88 5 LYS B C 1
ATOM 1591 O O . LYS B 1 5 ? 21.094 -24.719 -21.219 1 65.88 5 LYS B O 1
ATOM 1596 N N . THR B 1 6 ? 22.5 -23.219 -20.469 1 75.81 6 THR B N 1
ATOM 1597 C CA . THR B 1 6 ? 22.75 -23.969 -19.25 1 75.81 6 THR B CA 1
ATOM 1598 C C . THR B 1 6 ? 21.531 -23.953 -18.344 1 75.81 6 THR B C 1
ATOM 1600 O O . THR B 1 6 ? 20.594 -23.172 -18.547 1 75.81 6 THR B O 1
ATOM 1603 N N . GLY B 1 7 ? 21.359 -24.969 -17.516 1 78.81 7 GLY B N 1
ATOM 1604 C CA . GLY B 1 7 ? 20.297 -25.047 -16.547 1 78.81 7 GLY B CA 1
ATOM 1605 C C . GLY B 1 7 ? 20.078 -23.734 -15.797 1 78.81 7 GLY B C 1
ATOM 1606 O O . GLY B 1 7 ? 18.938 -23.312 -15.602 1 78.81 7 GLY B O 1
ATOM 1607 N N . GLU B 1 8 ? 21.188 -23.125 -15.555 1 82.44 8 GLU B N 1
ATOM 1608 C CA . GLU B 1 8 ? 21.156 -21.859 -14.812 1 82.44 8 GLU B CA 1
ATOM 1609 C C . GLU B 1 8 ? 20.594 -20.734 -15.68 1 82.44 8 GLU B C 1
ATOM 1611 O O . GLU B 1 8 ? 19.859 -19.875 -15.195 1 82.44 8 GLU B O 1
ATOM 1616 N N . GLN B 1 9 ? 20.938 -20.781 -16.906 1 86.38 9 GLN B N 1
ATOM 1617 C CA . GLN B 1 9 ? 20.453 -19.766 -17.828 1 86.38 9 GLN B CA 1
ATOM 1618 C C . GLN B 1 9 ? 18.938 -19.891 -18.031 1 86.38 9 GLN B C 1
ATOM 1620 O O . GLN B 1 9 ? 18.234 -18.875 -18.047 1 86.38 9 GLN B O 1
ATOM 1625 N N . ARG B 1 10 ? 18.516 -21.125 -18.125 1 88 10 ARG B N 1
ATOM 1626 C CA . ARG B 1 10 ? 17.078 -21.359 -18.297 1 88 10 ARG B CA 1
ATOM 1627 C C . ARG B 1 10 ? 16.297 -20.938 -17.062 1 88 10 ARG B C 1
ATOM 1629 O O . ARG B 1 10 ? 15.234 -20.344 -17.172 1 88 10 ARG B O 1
ATOM 1636 N N . ARG B 1 11 ? 16.922 -21.297 -16 1 88.44 11 ARG B N 1
ATOM 1637 C CA . ARG B 1 11 ? 16.297 -20.922 -14.742 1 88.44 11 ARG B CA 1
ATOM 1638 C C . ARG B 1 11 ? 16.125 -19.406 -14.656 1 88.44 11 ARG B C 1
ATOM 1640 O O . ARG B 1 11 ? 15.062 -18.906 -14.273 1 88.44 11 ARG B O 1
ATOM 1647 N N . ALA B 1 12 ? 17.172 -18.719 -15.055 1 88.38 12 ALA B N 1
ATOM 1648 C CA . ALA B 1 12 ? 17.141 -17.266 -15.031 1 88.38 12 ALA B CA 1
ATOM 1649 C C . ALA B 1 12 ? 16.109 -16.719 -16 1 88.38 12 ALA B C 1
ATOM 1651 O O . ALA B 1 12 ? 15.398 -15.75 -15.695 1 88.38 12 ALA B O 1
ATOM 1652 N N . GLU B 1 13 ? 15.977 -17.312 -17.062 1 90.38 13 GLU B N 1
ATOM 1653 C CA . GLU B 1 13 ? 14.992 -16.906 -18.062 1 90.38 13 GLU B CA 1
ATOM 1654 C C . GLU B 1 13 ? 13.57 -17.094 -17.547 1 90.38 13 GLU B C 1
ATOM 1656 O O . GLU B 1 13 ? 12.695 -16.25 -17.797 1 90.38 13 GLU B O 1
ATOM 1661 N N . ILE B 1 14 ? 13.453 -18.188 -16.875 1 90.62 14 ILE B N 1
ATOM 1662 C CA . ILE B 1 14 ? 12.133 -18.484 -16.328 1 90.62 14 ILE B CA 1
ATOM 1663 C C . ILE B 1 14 ? 11.758 -17.422 -15.297 1 90.62 14 ILE B C 1
ATOM 1665 O O . ILE B 1 14 ? 10.641 -16.906 -15.312 1 90.62 14 ILE B O 1
ATOM 1669 N N . ILE B 1 15 ? 12.695 -17.094 -14.508 1 87.88 15 ILE B N 1
ATOM 1670 C CA . ILE B 1 15 ? 12.469 -16.109 -13.453 1 87.88 15 ILE B CA 1
ATOM 1671 C C . ILE B 1 15 ? 12.156 -14.75 -14.078 1 87.88 15 ILE B C 1
ATOM 1673 O O . ILE B 1 15 ? 11.195 -14.094 -13.688 1 87.88 15 ILE B O 1
ATOM 1677 N N . GLU B 1 16 ? 12.922 -14.375 -15.047 1 85.25 16 GLU B N 1
ATOM 1678 C CA . GLU B 1 16 ? 12.719 -13.094 -15.711 1 85.25 16 GLU B CA 1
ATOM 1679 C C . GLU B 1 16 ? 11.359 -13.031 -16.391 1 85.25 16 GLU B C 1
ATOM 1681 O O . GLU B 1 16 ? 10.672 -12.008 -16.344 1 85.25 16 GLU B O 1
ATOM 1686 N N . THR B 1 17 ? 11.023 -14.078 -17 1 88.75 17 THR B N 1
ATOM 1687 C CA . THR B 1 17 ? 9.742 -14.156 -17.672 1 88.75 17 THR B CA 1
ATOM 1688 C C . THR B 1 17 ? 8.594 -14.086 -16.672 1 88.75 17 THR B C 1
ATOM 1690 O O . THR B 1 17 ? 7.578 -13.43 -16.922 1 88.75 17 THR B O 1
ATOM 1693 N N . ALA B 1 18 ? 8.797 -14.812 -15.539 1 86.06 18 ALA B N 1
ATOM 1694 C CA . ALA B 1 18 ? 7.777 -14.773 -14.492 1 86.06 18 ALA B CA 1
ATOM 1695 C C . ALA B 1 18 ? 7.559 -13.352 -14 1 86.06 18 ALA B C 1
ATOM 1697 O O . ALA B 1 18 ? 6.414 -12.922 -13.812 1 86.06 18 ALA B O 1
ATOM 1698 N N . LEU B 1 19 ? 8.594 -12.609 -13.844 1 77.94 19 LEU B N 1
ATOM 1699 C CA . LEU B 1 19 ? 8.531 -11.227 -13.383 1 77.94 19 LEU B CA 1
ATOM 1700 C C . LEU B 1 19 ? 7.801 -10.352 -14.398 1 77.94 19 LEU B C 1
ATOM 1702 O O . LEU B 1 19 ? 6.965 -9.523 -14.023 1 77.94 19 LEU B O 1
ATOM 1706 N N . LEU B 1 20 ? 8.109 -10.57 -15.641 1 78 20 LEU B N 1
ATOM 1707 C CA . LEU B 1 20 ? 7.469 -9.797 -16.703 1 78 20 LEU B CA 1
ATOM 1708 C C . LEU B 1 20 ? 5.973 -10.078 -16.75 1 78 20 LEU B C 1
ATOM 1710 O O . LEU B 1 20 ? 5.164 -9.156 -16.875 1 78 20 LEU B O 1
ATOM 1714 N N . LEU B 1 21 ? 5.672 -11.328 -16.609 1 80.25 21 LEU B N 1
ATOM 1715 C CA . LEU B 1 21 ? 4.266 -11.711 -16.656 1 80.25 21 LEU B CA 1
ATOM 1716 C C . LEU B 1 21 ? 3.512 -11.18 -15.445 1 80.25 21 LEU B C 1
ATOM 1718 O O . LEU B 1 21 ? 2.35 -10.781 -15.555 1 80.25 21 LEU B O 1
ATOM 1722 N N . ALA B 1 22 ? 4.184 -11.234 -14.305 1 74.88 22 ALA B N 1
ATOM 1723 C CA . ALA B 1 22 ? 3.57 -10.695 -13.094 1 74.88 22 ALA B CA 1
ATOM 1724 C C . ALA B 1 22 ? 3.219 -9.219 -13.266 1 74.88 22 ALA B C 1
ATOM 1726 O O . ALA B 1 22 ? 2.174 -8.766 -12.797 1 74.88 22 ALA B O 1
ATOM 1727 N N . ALA B 1 23 ? 4.039 -8.508 -13.984 1 68.12 23 ALA B N 1
ATOM 1728 C CA . ALA B 1 23 ? 3.816 -7.09 -14.234 1 68.12 23 ALA B CA 1
ATOM 1729 C C . ALA B 1 23 ? 2.652 -6.883 -15.203 1 68.12 23 ALA B C 1
ATOM 1731 O O . ALA B 1 23 ? 1.871 -5.941 -15.055 1 68.12 23 ALA B O 1
ATOM 1732 N N . GLU B 1 24 ? 2.502 -7.832 -16.109 1 69.56 24 GLU B N 1
ATOM 1733 C CA . GLU B 1 24 ? 1.516 -7.688 -17.172 1 69.56 24 GLU B CA 1
ATOM 1734 C C . GLU B 1 24 ? 0.143 -8.18 -16.719 1 69.56 24 GLU B C 1
ATOM 1736 O O . GLU B 1 24 ? -0.875 -7.551 -17.016 1 69.56 24 GLU B O 1
ATOM 1741 N N . LEU B 1 25 ? 0.171 -9.312 -16.016 1 66.62 25 LEU B N 1
ATOM 1742 C CA . LEU B 1 25 ? -1.086 -10 -15.75 1 66.62 25 LEU B CA 1
ATOM 1743 C C . LEU B 1 25 ? -1.486 -9.867 -14.281 1 66.62 25 LEU B C 1
ATOM 1745 O O . LEU B 1 25 ? -2.643 -10.109 -13.922 1 66.62 25 LEU B O 1
ATOM 1749 N N . GLY B 1 26 ? -0.534 -9.383 -13.531 1 66.69 26 GLY B N 1
ATOM 1750 C CA . GLY B 1 26 ? -0.746 -9.461 -12.094 1 66.69 26 GLY B CA 1
ATOM 1751 C C . GLY B 1 26 ? -0.161 -10.719 -11.477 1 66.69 26 GLY B C 1
ATOM 1752 O O . GLY B 1 26 ? -0.15 -11.781 -12.102 1 66.69 26 GLY B O 1
ATOM 1753 N N . PRO B 1 27 ? 0.415 -10.703 -10.297 1 64.56 27 PRO B N 1
ATOM 1754 C CA . PRO B 1 27 ? 1.144 -11.828 -9.703 1 64.56 27 PRO B CA 1
ATOM 1755 C C . PRO B 1 27 ? 0.263 -13.055 -9.492 1 64.56 27 PRO B C 1
ATOM 1757 O O . PRO B 1 27 ? 0.76 -14.188 -9.5 1 64.56 27 PRO B O 1
ATOM 1760 N N . ASP B 1 28 ? -1.003 -12.875 -9.352 1 64.38 28 ASP B N 1
ATOM 1761 C CA . ASP B 1 28 ? -1.894 -13.992 -9.055 1 64.38 28 ASP B CA 1
ATOM 1762 C C . ASP B 1 28 ? -2.262 -14.758 -10.328 1 64.38 28 ASP B C 1
ATOM 1764 O O . ASP B 1 28 ? -2.859 -15.836 -10.258 1 64.38 28 ASP B O 1
ATOM 1768 N N . ARG B 1 29 ? -1.734 -14.281 -11.352 1 68.25 29 ARG B N 1
ATOM 1769 C CA . ARG B 1 29 ? -2.158 -14.906 -12.602 1 68.25 29 ARG B CA 1
ATOM 1770 C C . ARG B 1 29 ? -0.989 -15.602 -13.289 1 68.25 29 ARG B C 1
ATOM 1772 O O . ARG B 1 29 ? -1.13 -16.109 -14.406 1 68.25 29 ARG B O 1
ATOM 1779 N N . ILE B 1 30 ? 0.081 -15.523 -12.602 1 75.12 30 ILE B N 1
ATOM 1780 C CA . ILE B 1 30 ? 1.253 -16.156 -13.18 1 75.12 30 ILE B CA 1
ATOM 1781 C C . ILE B 1 30 ? 1.155 -17.672 -13.008 1 75.12 30 ILE B C 1
ATOM 1783 O O . ILE B 1 30 ? 0.924 -18.172 -11.898 1 75.12 30 ILE B O 1
ATOM 1787 N N . THR B 1 31 ? 1.151 -18.422 -14.141 1 82 31 THR B N 1
ATOM 1788 C CA . THR B 1 31 ? 1.15 -19.875 -14.117 1 82 31 THR B CA 1
ATOM 1789 C C . THR B 1 31 ? 2.371 -20.438 -14.844 1 82 31 THR B C 1
ATOM 1791 O O . THR B 1 31 ? 3 -19.734 -15.641 1 82 31 THR B O 1
ATOM 1794 N N . ALA B 1 32 ? 2.648 -21.672 -14.438 1 88.81 32 ALA B N 1
ATOM 1795 C CA . ALA B 1 32 ? 3.709 -22.359 -15.172 1 88.81 32 ALA B CA 1
ATOM 1796 C C . ALA B 1 32 ? 3.385 -22.422 -16.656 1 88.81 32 ALA B C 1
ATOM 1798 O O . ALA B 1 32 ? 4.273 -22.281 -17.5 1 88.81 32 ALA B O 1
ATOM 1799 N N . GLU B 1 33 ? 2.182 -22.516 -16.922 1 90.12 33 GLU B N 1
ATOM 1800 C CA . GLU B 1 33 ? 1.733 -22.578 -18.312 1 90.12 33 GLU B CA 1
ATOM 1801 C C . GLU B 1 33 ? 1.979 -21.266 -19.031 1 90.12 33 GLU B C 1
ATOM 1803 O O . GLU B 1 33 ? 2.473 -21.25 -20.172 1 90.12 33 GLU B O 1
ATOM 1808 N N . ALA B 1 34 ? 1.645 -20.219 -18.453 1 89.75 34 ALA B N 1
ATOM 1809 C CA . ALA B 1 34 ? 1.832 -18.906 -19.062 1 89.75 34 ALA B CA 1
ATOM 1810 C C . ALA B 1 34 ? 3.311 -18.609 -19.297 1 89.75 34 ALA B C 1
ATOM 1812 O O . ALA B 1 34 ? 3.684 -18.062 -20.328 1 89.75 34 ALA B O 1
ATOM 1813 N N . ILE B 1 35 ? 4.109 -18.953 -18.312 1 92.06 35 ILE B N 1
ATOM 1814 C CA . ILE B 1 35 ? 5.551 -18.75 -18.438 1 92.06 35 ILE B CA 1
ATOM 1815 C C . ILE B 1 35 ? 6.102 -19.594 -19.578 1 92.06 35 ILE B C 1
ATOM 1817 O O . ILE B 1 35 ? 6.867 -19.109 -20.406 1 92.06 35 ILE B O 1
ATOM 1821 N N . ALA B 1 36 ? 5.672 -20.859 -19.609 1 94.06 36 ALA B N 1
ATOM 1822 C CA . ALA B 1 36 ? 6.113 -21.781 -20.641 1 94.06 36 ALA B CA 1
ATOM 1823 C C . ALA B 1 36 ? 5.742 -21.266 -22.031 1 94.06 36 ALA B C 1
ATOM 1825 O O . ALA B 1 36 ? 6.578 -21.25 -22.938 1 94.06 36 ALA B O 1
ATOM 1826 N N . ASN B 1 37 ? 4.566 -20.766 -22.172 1 93.88 37 ASN B N 1
ATOM 1827 C CA . ASN B 1 37 ? 4.078 -20.234 -23.438 1 93.88 37 ASN B CA 1
ATOM 1828 C C . ASN B 1 37 ? 4.898 -19.031 -23.891 1 93.88 37 ASN B C 1
ATOM 1830 O O . ASN B 1 37 ? 5.254 -18.922 -25.062 1 93.88 37 ASN B O 1
ATOM 1834 N N . ARG B 1 38 ? 5.172 -18.219 -22.984 1 92.19 38 ARG B N 1
ATOM 1835 C CA . ARG B 1 38 ? 5.934 -17.016 -23.297 1 92.19 38 ARG B CA 1
ATOM 1836 C C . ARG B 1 38 ? 7.348 -17.359 -23.75 1 92.19 38 ARG B C 1
ATOM 1838 O O . ARG B 1 38 ? 7.918 -16.688 -24.609 1 92.19 38 ARG B O 1
ATOM 1845 N N . LEU B 1 39 ? 7.887 -18.391 -23.156 1 93.19 39 LEU B N 1
ATOM 1846 C CA . LEU B 1 39 ? 9.266 -18.781 -23.438 1 93.19 39 LEU B CA 1
ATOM 1847 C C . LEU B 1 39 ? 9.328 -19.734 -24.609 1 93.19 39 LEU B C 1
ATOM 1849 O O . LEU B 1 39 ? 10.414 -20.031 -25.125 1 93.19 39 LEU B O 1
ATOM 1853 N N . GLY B 1 40 ? 8.164 -20.266 -25.031 1 93.88 40 GLY B N 1
ATOM 1854 C CA . GLY B 1 40 ? 8.133 -21.234 -26.125 1 93.88 40 GLY B CA 1
ATOM 1855 C C . GLY B 1 40 ? 8.641 -22.594 -25.719 1 93.88 40 GLY B C 1
ATOM 1856 O O . GLY B 1 40 ? 9.312 -23.281 -26.5 1 93.88 40 GLY B O 1
ATOM 1857 N N . ILE B 1 41 ? 8.445 -22.938 -24.5 1 93.81 41 ILE B N 1
ATOM 1858 C CA . ILE B 1 41 ? 8.836 -24.25 -24.031 1 93.81 41 ILE B CA 1
ATOM 1859 C C . ILE B 1 41 ? 7.613 -24.969 -23.438 1 93.81 41 ILE B C 1
ATOM 1861 O O . ILE B 1 41 ? 6.527 -24.391 -23.359 1 93.81 41 ILE B O 1
ATOM 1865 N N . SER B 1 42 ? 7.867 -26.234 -23.094 1 92.69 42 SER B N 1
ATOM 1866 C CA . SER B 1 42 ? 6.77 -27.016 -22.531 1 92.69 42 SER B CA 1
ATOM 1867 C C . SER B 1 42 ? 6.629 -26.734 -21.031 1 92.69 42 SER B C 1
ATOM 1869 O O . SER B 1 42 ? 7.605 -26.406 -20.359 1 92.69 42 SER B O 1
ATOM 1871 N N . GLN B 1 43 ? 5.449 -26.797 -20.562 1 92.06 43 GLN B N 1
ATOM 1872 C CA . GLN B 1 43 ? 5.191 -26.609 -19.141 1 92.06 43 GLN B CA 1
ATOM 1873 C C . GLN B 1 43 ? 6.023 -27.578 -18.297 1 92.06 43 GLN B C 1
ATOM 1875 O O . GLN B 1 43 ? 6.594 -27.188 -17.281 1 92.06 43 GLN B O 1
ATOM 1880 N N . PRO B 1 44 ? 6.195 -28.844 -18.719 1 91.5 44 PRO B N 1
ATOM 1881 C CA . PRO B 1 44 ? 7.016 -29.766 -17.922 1 91.5 44 PRO B CA 1
ATOM 1882 C C . PRO B 1 44 ? 8.477 -29.328 -17.844 1 91.5 44 PRO B C 1
ATOM 1884 O O . PRO B 1 44 ? 9.148 -29.594 -16.844 1 91.5 44 PRO B O 1
ATOM 1887 N N . ALA B 1 45 ? 8.922 -28.703 -18.812 1 91.5 45 ALA B N 1
ATOM 1888 C CA . ALA B 1 45 ? 10.297 -28.219 -18.812 1 91.5 45 ALA B CA 1
ATOM 1889 C C . ALA B 1 45 ? 10.516 -27.219 -17.672 1 91.5 45 ALA B C 1
ATOM 1891 O O . ALA B 1 45 ? 11.617 -27.141 -17.109 1 91.5 45 ALA B O 1
ATOM 1892 N N . ILE B 1 46 ? 9.484 -26.406 -17.328 1 92.25 46 ILE B N 1
ATOM 1893 C CA . ILE B 1 46 ? 9.562 -25.469 -16.219 1 92.25 46 ILE B CA 1
ATOM 1894 C C . ILE B 1 46 ? 9.773 -26.234 -14.914 1 92.25 46 ILE B C 1
ATOM 1896 O O . ILE B 1 46 ? 10.602 -25.844 -14.086 1 92.25 46 ILE B O 1
ATOM 1900 N N . PHE B 1 47 ? 9.172 -27.422 -14.852 1 90.75 47 PHE B N 1
ATOM 1901 C CA . PHE B 1 47 ? 9.148 -28.156 -13.602 1 90.75 47 PHE B CA 1
ATOM 1902 C C . PHE B 1 47 ? 10.43 -28.969 -13.422 1 90.75 47 PHE B C 1
ATOM 1904 O O . PHE B 1 47 ? 10.711 -29.469 -12.336 1 90.75 47 PHE B O 1
ATOM 1911 N N . LYS B 1 48 ? 11.203 -29.031 -14.445 1 91.06 48 LYS B N 1
ATOM 1912 C CA . LYS B 1 48 ? 12.547 -29.562 -14.297 1 91.06 48 LYS B CA 1
ATOM 1913 C C . LYS B 1 48 ? 13.422 -28.641 -13.461 1 91.06 48 LYS B C 1
ATOM 1915 O O . LYS B 1 48 ? 14.312 -29.094 -12.742 1 91.06 48 LYS B O 1
ATOM 1920 N N . HIS B 1 49 ? 13.102 -27.375 -13.57 1 90.62 49 HIS B N 1
ATOM 1921 C CA . HIS B 1 49 ? 13.883 -26.375 -12.852 1 90.62 49 HIS B CA 1
ATOM 1922 C C . HIS B 1 49 ? 13.18 -25.953 -11.57 1 90.62 49 HIS B C 1
ATOM 1924 O O . HIS B 1 49 ? 13.828 -25.547 -10.602 1 90.62 49 HIS B O 1
ATOM 1930 N N . PHE B 1 50 ? 11.836 -26.031 -11.656 1 91.56 50 PHE B N 1
ATOM 1931 C CA . PHE B 1 50 ? 11.016 -25.641 -10.523 1 91.56 50 PHE B CA 1
ATOM 1932 C C . PHE B 1 50 ? 9.969 -26.703 -10.219 1 91.56 50 PHE B C 1
ATOM 1934 O O . PHE B 1 50 ? 8.844 -26.641 -10.734 1 91.56 50 PHE B O 1
ATOM 1941 N N . PRO B 1 51 ? 10.328 -27.531 -9.359 1 85.5 51 PRO B N 1
ATOM 1942 C CA . PRO B 1 51 ? 9.453 -28.672 -9.094 1 85.5 51 PRO B CA 1
ATOM 1943 C C . PRO B 1 51 ? 8.055 -28.266 -8.656 1 85.5 51 PRO B C 1
ATOM 1945 O O . PRO B 1 51 ? 7.09 -29 -8.883 1 85.5 51 PRO B O 1
ATOM 1948 N N . ARG B 1 52 ? 7.98 -27.141 -7.973 1 82.88 52 ARG B N 1
ATOM 1949 C CA . ARG B 1 52 ? 6.672 -26.641 -7.555 1 82.88 52 ARG B CA 1
ATOM 1950 C C . ARG B 1 52 ? 6.469 -25.203 -8.008 1 82.88 52 ARG B C 1
ATOM 1952 O O . ARG B 1 52 ? 7.434 -24.469 -8.211 1 82.88 52 ARG B O 1
ATOM 1959 N N . LYS B 1 53 ? 5.211 -24.844 -8.172 1 75.06 53 LYS B N 1
ATOM 1960 C CA . LYS B 1 53 ? 4.871 -23.484 -8.562 1 75.06 53 LYS B CA 1
ATOM 1961 C C . LYS B 1 53 ? 5.422 -22.469 -7.562 1 75.06 53 LYS B C 1
ATOM 1963 O O . LYS B 1 53 ? 5.914 -21.406 -7.957 1 75.06 53 LYS B O 1
ATOM 1968 N N . GLY B 1 54 ? 5.336 -22.859 -6.32 1 76.88 54 GLY B N 1
ATOM 1969 C CA . GLY B 1 54 ? 5.832 -21.969 -5.281 1 76.88 54 GLY B CA 1
ATOM 1970 C C . GLY B 1 54 ? 7.312 -21.672 -5.41 1 76.88 54 GLY B C 1
ATOM 1971 O O . GLY B 1 54 ? 7.77 -20.594 -5.02 1 76.88 54 GLY B O 1
ATOM 1972 N N . ASP B 1 55 ? 8.016 -22.578 -6.066 1 83.44 55 ASP B N 1
ATOM 1973 C CA . ASP B 1 55 ? 9.461 -22.406 -6.215 1 83.44 55 ASP B CA 1
ATOM 1974 C C . ASP B 1 55 ? 9.781 -21.266 -7.188 1 83.44 55 ASP B C 1
ATOM 1976 O O . ASP B 1 55 ? 10.812 -20.609 -7.051 1 83.44 55 ASP B O 1
ATOM 1980 N N . ILE B 1 56 ? 8.922 -21.141 -8.125 1 81.62 56 ILE B N 1
ATOM 1981 C CA . ILE B 1 56 ? 9.102 -20.062 -9.102 1 81.62 56 ILE B CA 1
ATOM 1982 C C . ILE B 1 56 ? 8.992 -18.719 -8.406 1 81.62 56 ILE B C 1
ATOM 1984 O O . ILE B 1 56 ? 9.836 -17.844 -8.594 1 81.62 56 ILE B O 1
ATOM 1988 N N . TRP B 1 57 ? 8.094 -18.594 -7.547 1 76.69 57 TRP B N 1
ATOM 1989 C CA . TRP B 1 57 ? 7.863 -17.328 -6.852 1 76.69 57 TRP B CA 1
ATOM 1990 C C . TRP B 1 57 ? 9 -17.031 -5.875 1 76.69 57 TRP B C 1
ATOM 1992 O O . TRP B 1 57 ? 9.422 -15.883 -5.738 1 76.69 57 TRP B O 1
ATOM 2002 N N . ASP B 1 58 ? 9.422 -18.094 -5.27 1 80.06 58 ASP B N 1
ATOM 2003 C CA . ASP B 1 58 ? 10.555 -17.922 -4.363 1 80.06 58 ASP B CA 1
ATOM 2004 C C . ASP B 1 58 ? 11.773 -17.391 -5.105 1 80.06 58 ASP B C 1
ATOM 2006 O O . ASP B 1 58 ? 12.461 -16.484 -4.617 1 80.06 58 ASP B O 1
ATOM 2010 N N . ALA B 1 59 ? 11.953 -17.922 -6.246 1 83.38 59 ALA B N 1
ATOM 2011 C CA . ALA B 1 59 ? 13.102 -17.516 -7.047 1 83.38 59 ALA B CA 1
ATOM 2012 C C . ALA B 1 59 ? 12.938 -16.094 -7.562 1 83.38 59 ALA B C 1
ATOM 2014 O O . ALA B 1 59 ? 13.898 -15.32 -7.605 1 83.38 59 ALA B O 1
ATOM 2015 N N . VAL B 1 60 ? 11.773 -15.742 -7.945 1 81 60 VAL B N 1
ATOM 2016 C CA . VAL B 1 60 ? 11.461 -14.398 -8.414 1 81 60 VAL B CA 1
ATOM 2017 C C . VAL B 1 60 ? 11.719 -13.391 -7.289 1 81 60 VAL B C 1
ATOM 2019 O O . VAL B 1 60 ? 12.359 -12.359 -7.508 1 81 60 VAL B O 1
ATOM 2022 N N . ILE B 1 61 ? 11.312 -13.672 -6.176 1 79.25 61 ILE B N 1
ATOM 2023 C CA . ILE B 1 61 ? 11.445 -12.781 -5.027 1 79.25 61 ILE B CA 1
ATOM 2024 C C . ILE B 1 61 ? 12.914 -12.625 -4.668 1 79.25 61 ILE B C 1
ATOM 2026 O O . ILE B 1 61 ? 13.383 -11.508 -4.41 1 79.25 61 ILE B O 1
ATOM 2030 N N . ASP B 1 62 ? 13.57 -13.742 -4.629 1 83.44 62 ASP B N 1
ATOM 2031 C CA . ASP B 1 62 ? 15 -13.703 -4.32 1 83.44 62 ASP B CA 1
ATOM 2032 C C . ASP B 1 62 ? 15.75 -12.828 -5.32 1 83.44 62 ASP B C 1
ATOM 2034 O O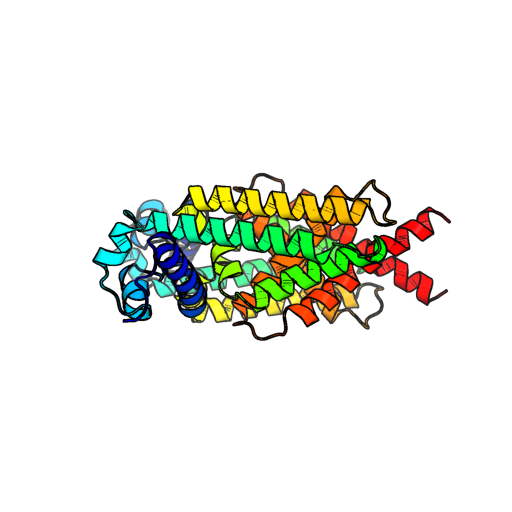 . ASP B 1 62 ? 16.641 -12.07 -4.941 1 83.44 62 ASP B O 1
ATOM 2038 N N . GLN B 1 63 ? 15.391 -12.977 -6.531 1 83.62 63 GLN B N 1
ATOM 2039 C CA . GLN B 1 63 ? 16.016 -12.156 -7.566 1 83.62 63 GLN B CA 1
ATOM 2040 C C . GLN B 1 63 ? 15.703 -10.68 -7.367 1 83.62 63 GLN B C 1
ATOM 2042 O O . GLN B 1 63 ? 16.562 -9.82 -7.566 1 83.62 63 GLN B O 1
ATOM 2047 N N . LEU B 1 64 ? 14.508 -10.398 -7.023 1 82.56 64 LEU B N 1
ATOM 2048 C CA . LEU B 1 64 ? 14.102 -9.023 -6.781 1 82.56 64 LEU B CA 1
ATOM 2049 C C . LEU B 1 64 ? 14.875 -8.43 -5.602 1 82.56 64 LEU B C 1
ATOM 2051 O O . LEU B 1 64 ? 15.32 -7.281 -5.664 1 82.56 64 LEU B O 1
ATOM 2055 N N . VAL B 1 65 ? 15.039 -9.211 -4.578 1 85.06 65 VAL B N 1
ATOM 2056 C CA . VAL B 1 65 ? 15.766 -8.766 -3.389 1 85.06 65 VAL B CA 1
ATOM 2057 C C . VAL B 1 65 ? 17.219 -8.453 -3.752 1 85.06 65 VAL B C 1
ATOM 2059 O O . VAL B 1 65 ? 17.75 -7.41 -3.363 1 85.06 65 VAL B O 1
ATOM 2062 N N . GLN B 1 66 ? 17.766 -9.352 -4.512 1 88 66 GLN B N 1
ATOM 2063 C CA . GLN B 1 66 ? 19.156 -9.156 -4.914 1 88 66 GLN B CA 1
ATOM 2064 C C . GLN B 1 66 ? 19.297 -7.926 -5.809 1 88 66 GLN B C 1
ATOM 2066 O O . GLN B 1 66 ? 20.234 -7.137 -5.641 1 88 66 GLN B O 1
ATOM 2071 N N . SER B 1 67 ? 18.406 -7.777 -6.727 1 89 67 SER B N 1
ATOM 2072 C CA . SER B 1 67 ? 18.453 -6.652 -7.652 1 89 67 SER B CA 1
ATOM 2073 C C . SER B 1 67 ? 18.281 -5.324 -6.922 1 89 67 SER B C 1
ATOM 2075 O O . SER B 1 67 ? 19.016 -4.371 -7.164 1 89 67 SER B O 1
ATOM 2077 N N . LEU B 1 68 ? 17.344 -5.27 -6 1 90.88 68 LEU B N 1
ATOM 2078 C CA . LEU B 1 68 ? 17.094 -4.043 -5.254 1 90.88 68 LEU B CA 1
ATOM 2079 C C . LEU B 1 68 ? 18.266 -3.695 -4.352 1 90.88 68 LEU B C 1
ATOM 2081 O O . LEU B 1 68 ? 18.672 -2.533 -4.281 1 90.88 68 LEU B O 1
ATOM 2085 N N . SER B 1 69 ? 18.812 -4.754 -3.678 1 90.69 69 SER B N 1
ATOM 2086 C CA . SER B 1 69 ? 19.969 -4.523 -2.82 1 90.69 69 SER B CA 1
ATOM 2087 C C . SER B 1 69 ? 21.125 -3.941 -3.611 1 90.69 69 SER B C 1
ATOM 2089 O O . SER B 1 69 ? 21.812 -3.023 -3.143 1 90.69 69 SER B O 1
ATOM 2091 N N . ARG B 1 70 ? 21.312 -4.449 -4.77 1 92.5 70 ARG B N 1
ATOM 2092 C CA . ARG B 1 70 ? 22.375 -3.953 -5.633 1 92.5 70 ARG B CA 1
ATOM 2093 C C . ARG B 1 70 ? 22.125 -2.51 -6.051 1 92.5 70 ARG B C 1
ATOM 2095 O O . ARG B 1 70 ? 23.031 -1.674 -6 1 92.5 70 ARG B O 1
ATOM 2102 N N . VAL B 1 71 ? 20.891 -2.223 -6.426 1 93.81 71 VAL B N 1
ATOM 2103 C CA . VAL B 1 71 ? 20.5 -0.885 -6.855 1 93.81 71 VAL B CA 1
ATOM 2104 C C . VAL B 1 71 ? 20.75 0.114 -5.727 1 93.81 71 VAL B C 1
ATOM 2106 O O . VAL B 1 71 ? 21.281 1.202 -5.957 1 93.81 71 VAL B O 1
ATOM 2109 N N . TRP B 1 72 ? 20.375 -0.239 -4.457 1 94.38 72 TRP B N 1
ATOM 2110 C CA . TRP B 1 72 ? 20.547 0.644 -3.309 1 94.38 72 TRP B CA 1
ATOM 2111 C C . TRP B 1 72 ? 22.031 0.936 -3.066 1 94.38 72 TRP B C 1
ATOM 2113 O O . TRP B 1 72 ? 22.422 2.094 -2.918 1 94.38 72 TRP B O 1
ATOM 2123 N N . ARG B 1 73 ? 22.828 -0.124 -3.119 1 91.25 73 ARG B N 1
ATOM 2124 C CA . ARG B 1 73 ? 24.25 0.016 -2.85 1 91.25 73 ARG B CA 1
ATOM 2125 C C . ARG B 1 73 ? 24.938 0.851 -3.928 1 91.25 73 ARG B C 1
ATOM 2127 O O . ARG B 1 73 ? 25.734 1.744 -3.621 1 91.25 73 ARG B O 1
ATOM 2134 N N . GLU B 1 74 ? 24.609 0.608 -5.137 1 94.56 74 GLU B N 1
ATOM 2135 C CA . GLU B 1 74 ? 25.25 1.274 -6.262 1 94.56 74 GLU B CA 1
ATOM 2136 C C . GLU B 1 74 ? 24.828 2.736 -6.359 1 94.56 74 GLU B C 1
ATOM 2138 O O . GLU B 1 74 ? 25.594 3.582 -6.832 1 94.56 74 GLU B O 1
ATOM 2143 N N . SER B 1 75 ? 23.578 3.037 -5.934 1 94.5 75 SER B N 1
ATOM 2144 C CA . SER B 1 75 ? 23.031 4.379 -6.082 1 94.5 75 SER B CA 1
ATOM 2145 C C . SER B 1 75 ? 23.75 5.375 -5.176 1 94.5 75 SER B C 1
ATOM 2147 O O . SER B 1 75 ? 23.734 6.578 -5.438 1 94.5 75 SER B O 1
ATOM 2149 N N . THR B 1 76 ? 24.328 4.93 -4.102 1 91.38 76 THR B N 1
ATOM 2150 C CA . THR B 1 76 ? 24.922 5.836 -3.127 1 91.38 76 THR B CA 1
ATOM 2151 C C . THR B 1 76 ? 26.453 5.82 -3.238 1 91.38 76 THR B C 1
ATOM 2153 O O . THR B 1 76 ? 27.125 6.648 -2.629 1 91.38 76 THR B O 1
ATOM 2156 N N . THR B 1 77 ? 26.891 4.836 -4.094 1 89.19 77 THR B N 1
ATOM 2157 C CA . THR B 1 77 ? 28.344 4.715 -4.25 1 89.19 77 THR B CA 1
ATOM 2158 C C . THR B 1 77 ? 28.938 5.996 -4.836 1 89.19 77 THR B C 1
ATOM 2160 O O . THR B 1 77 ? 28.406 6.535 -5.816 1 89.19 77 THR B O 1
ATOM 2163 N N . ASP B 1 78 ? 29.891 6.59 -4.234 1 89.12 78 ASP B N 1
ATOM 2164 C CA . ASP B 1 78 ? 30.688 7.723 -4.707 1 89.12 78 ASP B CA 1
ATOM 2165 C C . ASP B 1 78 ? 29.875 9.016 -4.672 1 89.12 78 ASP B C 1
ATOM 2167 O O . ASP B 1 78 ? 30.062 9.898 -5.508 1 89.12 78 ASP B O 1
ATOM 2171 N N . LYS B 1 79 ? 28.812 9.141 -4.012 1 90.75 79 LYS B N 1
ATOM 2172 C CA . LYS B 1 79 ? 28.047 10.359 -3.809 1 90.75 79 LYS B CA 1
ATOM 2173 C C . LYS B 1 79 ? 28.375 11 -2.461 1 90.75 79 LYS B C 1
ATOM 2175 O O . LYS B 1 79 ? 28.562 10.297 -1.466 1 90.75 79 LYS B O 1
ATOM 2180 N N . PRO B 1 80 ? 28.516 12.297 -2.527 1 89.5 80 PRO B N 1
ATOM 2181 C CA . PRO B 1 80 ? 28.641 12.969 -1.229 1 89.5 80 PRO B CA 1
ATOM 2182 C C . PRO B 1 80 ? 27.453 12.695 -0.308 1 89.5 80 PRO B C 1
ATOM 2184 O O . PRO B 1 80 ? 26.344 12.5 -0.783 1 89.5 80 PRO B O 1
ATOM 2187 N N . PRO B 1 81 ? 27.672 12.633 0.958 1 85.75 81 PRO B N 1
ATOM 2188 C CA . PRO B 1 81 ? 26.641 12.258 1.941 1 85.75 81 PRO B CA 1
ATOM 2189 C C . PRO B 1 81 ? 25.344 13.039 1.762 1 85.75 81 PRO B C 1
ATOM 2191 O O . PRO B 1 81 ? 24.266 12.469 1.898 1 85.75 81 PRO B O 1
ATOM 2194 N N . GLU B 1 82 ? 25.406 14.281 1.344 1 82.25 82 GLU B N 1
ATOM 2195 C CA . GLU B 1 82 ? 24.234 15.141 1.252 1 82.25 82 GLU B CA 1
ATOM 2196 C C . GLU B 1 82 ? 23.375 14.781 0.045 1 82.25 82 GLU B C 1
ATOM 2198 O O . GLU B 1 82 ? 22.219 15.195 -0.05 1 82.25 82 GLU B O 1
ATOM 2203 N N . GLN B 1 83 ? 23.922 13.961 -0.822 1 88.38 83 GLN B N 1
ATOM 2204 C CA . GLN B 1 83 ? 23.203 13.609 -2.041 1 88.38 83 GLN B CA 1
ATOM 2205 C C . GLN B 1 83 ? 22.734 12.164 -2.004 1 88.38 83 GLN B C 1
ATOM 2207 O O . GLN B 1 83 ? 21.938 11.742 -2.848 1 88.38 83 GLN B O 1
ATOM 2212 N N . ARG B 1 84 ? 23.172 11.398 -1.044 1 90.94 84 ARG B N 1
ATOM 2213 C CA . ARG B 1 84 ? 22.969 9.953 -1.025 1 90.94 84 ARG B CA 1
ATOM 2214 C C . ARG B 1 84 ? 21.5 9.602 -0.848 1 90.94 84 ARG B C 1
ATOM 2216 O O . ARG B 1 84 ? 21 8.664 -1.479 1 90.94 84 ARG B O 1
ATOM 2223 N N . LEU B 1 85 ? 20.797 10.336 0.019 1 89.5 85 LEU B N 1
ATOM 2224 C CA . LEU B 1 85 ? 19.391 10.008 0.277 1 89.5 85 LEU B CA 1
ATOM 2225 C C . LEU B 1 85 ? 18.562 10.125 -0.997 1 89.5 85 LEU B C 1
ATOM 2227 O O . LEU B 1 85 ? 17.828 9.195 -1.354 1 89.5 85 LEU B O 1
ATOM 2231 N N . PHE B 1 86 ? 18.734 11.242 -1.705 1 90.5 86 PHE B N 1
ATOM 2232 C CA . PHE B 1 86 ? 17.969 11.461 -2.926 1 90.5 86 PHE B CA 1
ATOM 2233 C C . PHE B 1 86 ? 18.391 10.469 -4.008 1 90.5 86 PHE B C 1
ATOM 2235 O O . PHE B 1 86 ? 17.531 9.969 -4.75 1 90.5 86 PHE B O 1
ATOM 2242 N N . ALA B 1 87 ? 19.672 10.227 -4.113 1 93.12 87 ALA B N 1
ATOM 2243 C CA . ALA B 1 87 ? 20.156 9.266 -5.098 1 93.12 87 ALA B CA 1
ATOM 2244 C C . ALA B 1 87 ? 19.562 7.879 -4.836 1 93.12 87 ALA B C 1
ATOM 2246 O O . ALA B 1 87 ? 19.156 7.184 -5.77 1 93.12 87 ALA B O 1
ATOM 2247 N N . LEU B 1 88 ? 19.562 7.477 -3.568 1 94.19 88 LEU B N 1
ATOM 2248 C CA . LEU B 1 88 ? 19 6.195 -3.145 1 94.19 88 LEU B CA 1
ATOM 2249 C C . LEU B 1 88 ? 17.516 6.102 -3.504 1 94.19 88 LEU B C 1
ATOM 2251 O O . LEU B 1 88 ? 17.094 5.113 -4.102 1 94.19 88 LEU B O 1
ATOM 2255 N N . LEU B 1 89 ? 16.75 7.09 -3.193 1 95.38 89 LEU B N 1
ATOM 2256 C CA . LEU B 1 89 ? 15.312 7.102 -3.43 1 95.38 89 LEU B CA 1
ATOM 2257 C C . LEU B 1 89 ? 15.008 7.184 -4.922 1 95.38 89 LEU B C 1
ATOM 2259 O O . LEU B 1 89 ? 14.086 6.527 -5.406 1 95.38 89 LEU B O 1
ATOM 2263 N N . ASP B 1 90 ? 15.75 7.992 -5.645 1 94.44 90 ASP B N 1
ATOM 2264 C CA . ASP B 1 90 ? 15.586 8.086 -7.094 1 94.44 90 ASP B CA 1
ATOM 2265 C C . ASP B 1 90 ? 15.828 6.738 -7.766 1 94.44 90 ASP B C 1
ATOM 2267 O O . ASP B 1 90 ? 15.078 6.34 -8.656 1 94.44 90 ASP B O 1
ATOM 2271 N N . ALA B 1 91 ? 16.906 6.098 -7.371 1 95 91 ALA B N 1
ATOM 2272 C CA . ALA B 1 91 ? 17.219 4.781 -7.914 1 95 91 ALA B CA 1
ATOM 2273 C C . ALA B 1 91 ? 16.109 3.779 -7.598 1 95 91 ALA B C 1
ATOM 2275 O O . ALA B 1 91 ? 15.766 2.938 -8.43 1 95 91 ALA B O 1
ATOM 2276 N N . HIS B 1 92 ? 15.578 3.814 -6.418 1 95.69 92 HIS B N 1
ATOM 2277 C CA . HIS B 1 92 ? 14.492 2.93 -6.023 1 95.69 92 HIS B CA 1
ATOM 2278 C C . HIS B 1 92 ? 13.258 3.154 -6.895 1 95.69 92 HIS B C 1
ATOM 2280 O O . HIS B 1 92 ? 12.672 2.199 -7.406 1 95.69 92 HIS B O 1
ATOM 2286 N N . PHE B 1 93 ? 12.859 4.414 -7.117 1 95.81 93 PHE B N 1
ATOM 2287 C CA . PHE B 1 93 ? 11.703 4.73 -7.957 1 95.81 93 PHE B CA 1
ATOM 2288 C C . PHE B 1 93 ? 11.961 4.324 -9.406 1 95.81 93 PHE B C 1
ATOM 2290 O O . PHE B 1 93 ? 11.047 3.875 -10.102 1 95.81 93 PHE B O 1
ATOM 2297 N N . ALA B 1 94 ? 13.172 4.523 -9.852 1 94.5 94 ALA B N 1
ATOM 2298 C CA . ALA B 1 94 ? 13.531 4.09 -11.195 1 94.5 94 ALA B CA 1
ATOM 2299 C C . ALA B 1 94 ? 13.344 2.584 -11.359 1 94.5 94 ALA B C 1
ATOM 2301 O O . ALA B 1 94 ? 12.852 2.121 -12.391 1 94.5 94 ALA B O 1
ATOM 2302 N N . PHE B 1 95 ? 13.766 1.881 -10.375 1 92.19 95 PHE B N 1
ATOM 2303 C CA . PHE B 1 95 ? 13.594 0.434 -10.391 1 92.19 95 PHE B CA 1
ATOM 2304 C C . PHE B 1 95 ? 12.109 0.068 -10.461 1 92.19 95 PHE B C 1
ATOM 2306 O O . PHE B 1 95 ? 11.719 -0.797 -11.242 1 92.19 95 PHE B O 1
ATOM 2313 N N . ILE B 1 96 ? 11.289 0.682 -9.648 1 90.88 96 ILE B N 1
ATOM 2314 C CA . ILE B 1 96 ? 9.852 0.433 -9.625 1 90.88 96 ILE B CA 1
ATOM 2315 C C . ILE B 1 96 ? 9.25 0.748 -10.992 1 90.88 96 ILE B C 1
ATOM 2317 O O . ILE B 1 96 ? 8.445 -0.026 -11.516 1 90.88 96 ILE B O 1
ATOM 2321 N N . ALA B 1 97 ? 9.625 1.894 -11.547 1 90.62 97 ALA B N 1
ATOM 2322 C CA . ALA B 1 97 ? 9.117 2.299 -12.852 1 90.62 97 ALA B CA 1
ATOM 2323 C C . ALA B 1 97 ? 9.445 1.254 -13.914 1 90.62 97 ALA B C 1
ATOM 2325 O O . ALA B 1 97 ? 8.641 1 -14.812 1 90.62 97 ALA B O 1
ATOM 2326 N N . ALA B 1 98 ? 10.594 0.673 -13.766 1 86.75 98 ALA B N 1
ATOM 2327 C CA . ALA B 1 98 ? 11.062 -0.32 -14.734 1 86.75 98 ALA B CA 1
ATOM 2328 C C . ALA B 1 98 ? 10.398 -1.672 -14.492 1 86.75 98 ALA B C 1
ATOM 2330 O O . ALA B 1 98 ? 10.383 -2.531 -15.375 1 86.75 98 ALA B O 1
ATOM 2331 N N . HIS B 1 99 ? 9.922 -1.886 -13.281 1 83.44 99 HIS B N 1
ATOM 2332 C CA . HIS B 1 99 ? 9.289 -3.146 -12.898 1 83.44 99 HIS B CA 1
ATOM 2333 C C . HIS B 1 99 ? 7.922 -2.91 -12.266 1 83.44 99 HIS B C 1
ATOM 2335 O O . HIS B 1 99 ? 7.73 -3.174 -11.078 1 83.44 99 HIS B O 1
ATOM 2341 N N . PRO B 1 100 ? 6.941 -2.58 -13.016 1 81.25 100 PRO B N 1
ATOM 2342 C CA . PRO B 1 100 ? 5.652 -2.131 -12.484 1 81.25 100 PRO B CA 1
ATOM 2343 C C . PRO B 1 100 ? 4.91 -3.229 -11.727 1 81.25 100 PRO B C 1
ATOM 2345 O O . PRO B 1 100 ? 3.967 -2.943 -10.984 1 81.25 100 PRO B O 1
ATOM 2348 N N . ALA B 1 101 ? 5.371 -4.457 -11.812 1 75.81 101 ALA B N 1
ATOM 2349 C CA . ALA B 1 101 ? 4.723 -5.566 -11.117 1 75.81 101 ALA B CA 1
ATOM 2350 C C . ALA B 1 101 ? 5.227 -5.68 -9.68 1 75.81 101 ALA B C 1
ATOM 2352 O O . ALA B 1 101 ? 4.586 -6.324 -8.844 1 75.81 101 ALA B O 1
ATOM 2353 N N . VAL B 1 102 ? 6.297 -5.051 -9.398 1 78.69 102 VAL B N 1
ATOM 2354 C CA . VAL B 1 102 ? 6.992 -5.25 -8.133 1 78.69 102 VAL B CA 1
ATOM 2355 C C . VAL B 1 102 ? 6.125 -4.742 -6.98 1 78.69 102 VAL B C 1
ATOM 2357 O O . VAL B 1 102 ? 5.883 -5.465 -6.012 1 78.69 102 VAL B O 1
ATOM 2360 N N . PRO B 1 103 ? 5.57 -3.475 -7.094 1 77.75 103 PRO B N 1
ATOM 2361 C CA . PRO B 1 103 ? 4.723 -3.039 -5.98 1 77.75 103 PRO B CA 1
ATOM 2362 C C . PRO B 1 103 ? 3.498 -3.932 -5.789 1 77.75 103 PRO B C 1
ATOM 2364 O O . PRO B 1 103 ? 3.068 -4.16 -4.656 1 77.75 103 PRO B O 1
ATOM 2367 N N . LEU B 1 104 ? 3.021 -4.465 -6.816 1 72.5 104 LEU B N 1
ATOM 2368 C CA . LEU B 1 104 ? 1.846 -5.328 -6.758 1 72.5 104 LEU B CA 1
ATOM 2369 C C . LEU B 1 104 ? 2.172 -6.641 -6.055 1 72.5 104 LEU B C 1
ATOM 2371 O O . LEU B 1 104 ? 1.367 -7.148 -5.27 1 72.5 104 LEU B O 1
ATOM 2375 N N . VAL B 1 105 ? 3.311 -7.133 -6.336 1 70.38 105 VAL B N 1
ATOM 2376 C CA . VAL B 1 105 ? 3.74 -8.398 -5.754 1 70.38 105 VAL B CA 1
ATOM 2377 C C . VAL B 1 105 ? 4.141 -8.188 -4.297 1 70.38 105 VAL B C 1
ATOM 2379 O O . VAL B 1 105 ? 3.74 -8.961 -3.418 1 70.38 105 VAL B O 1
ATOM 2382 N N . LEU B 1 106 ? 4.855 -7.09 -4.105 1 71.25 106 LEU B N 1
ATOM 2383 C CA . LEU B 1 106 ? 5.477 -6.895 -2.799 1 71.25 106 LEU B CA 1
ATOM 2384 C C . LEU B 1 106 ? 4.473 -6.316 -1.805 1 71.25 106 LEU B C 1
ATOM 2386 O O . LEU B 1 106 ? 4.57 -6.57 -0.602 1 71.25 106 LEU B O 1
ATOM 2390 N N . LEU B 1 107 ? 3.449 -5.625 -2.322 1 69.94 107 LEU B N 1
ATOM 2391 C CA . LEU B 1 107 ? 2.561 -4.922 -1.404 1 69.94 107 LEU B CA 1
ATOM 2392 C C . LEU B 1 107 ? 1.169 -5.547 -1.408 1 69.94 107 LEU B C 1
ATOM 2394 O O . LEU B 1 107 ? 0.215 -4.949 -0.904 1 69.94 107 LEU B O 1
ATOM 2398 N N . SER B 1 108 ? 1.105 -6.879 -1.951 1 67.88 108 SER B N 1
ATOM 2399 C CA . SER B 1 108 ? -0.157 -7.609 -1.99 1 67.88 108 SER B CA 1
ATOM 2400 C C . SER B 1 108 ? -0.371 -8.414 -0.711 1 67.88 108 SER B C 1
ATOM 2402 O O . SER B 1 108 ? 0.267 -9.445 -0.508 1 67.88 108 SER B O 1
ATOM 2404 N N . PRO B 1 109 ? -1.268 -7.957 0.14 1 62.12 109 PRO B N 1
ATOM 2405 C CA . PRO B 1 109 ? -1.537 -8.727 1.355 1 62.12 109 PRO B CA 1
ATOM 2406 C C . PRO B 1 109 ? -2.025 -10.148 1.061 1 62.12 109 PRO B C 1
ATOM 2408 O O . PRO B 1 109 ? -1.702 -11.078 1.798 1 62.12 109 PRO B O 1
ATOM 2411 N N . GLU B 1 110 ? -2.752 -10.344 0.011 1 61 110 GLU B N 1
ATOM 2412 C CA . GLU B 1 110 ? -3.277 -11.656 -0.354 1 61 110 GLU B CA 1
ATOM 2413 C C . GLU B 1 110 ? -2.15 -12.625 -0.706 1 61 110 GLU B C 1
ATOM 2415 O O . GLU B 1 110 ? -2.18 -13.789 -0.309 1 61 110 GLU B O 1
ATOM 2420 N N . LEU B 1 111 ? -1.301 -12.133 -1.506 1 63.78 111 LEU B N 1
ATOM 2421 C CA . LEU B 1 111 ? -0.171 -12.969 -1.889 1 63.78 111 LEU B CA 1
ATOM 2422 C C . LEU B 1 111 ? 0.648 -13.375 -0.667 1 63.78 111 LEU B C 1
ATOM 2424 O O . LEU B 1 111 ? 1.101 -14.516 -0.565 1 63.78 111 LEU B O 1
ATOM 2428 N N . GLN B 1 112 ? 0.686 -12.445 0.235 1 66.5 112 GLN B N 1
ATOM 2429 C CA . GLN B 1 112 ? 1.456 -12.711 1.444 1 66.5 112 GLN B CA 1
ATOM 2430 C C . GLN B 1 112 ? 0.754 -13.742 2.326 1 66.5 112 GLN B C 1
ATOM 2432 O O . GLN B 1 112 ? 1.408 -14.578 2.961 1 66.5 112 GLN B O 1
ATOM 2437 N N . ALA B 1 113 ? -0.507 -13.633 2.35 1 64.56 113 ALA B N 1
ATOM 2438 C CA . ALA B 1 113 ? -1.281 -14.586 3.141 1 64.56 113 ALA B CA 1
ATOM 2439 C C . ALA B 1 113 ? -1.187 -15.992 2.551 1 64.56 113 ALA B C 1
ATOM 2441 O O . ALA B 1 113 ? -1.154 -16.969 3.289 1 64.56 113 ALA B O 1
ATOM 2442 N N . ARG B 1 114 ? -1.123 -16.078 1.308 1 65.44 114 ARG B N 1
ATOM 2443 C CA . ARG B 1 114 ? -1.106 -17.359 0.618 1 65.44 114 ARG B CA 1
ATOM 2444 C C . ARG B 1 114 ? 0.3 -17.953 0.59 1 65.44 114 ARG B C 1
ATOM 2446 O O . ARG B 1 114 ? 0.47 -19.156 0.416 1 65.44 114 ARG B O 1
ATOM 2453 N N . HIS B 1 115 ? 1.234 -17.094 0.705 1 69.19 115 HIS B N 1
ATOM 2454 C CA . HIS B 1 115 ? 2.621 -17.531 0.604 1 69.19 115 HIS B CA 1
ATOM 2455 C C . HIS B 1 115 ? 3.461 -16.969 1.746 1 69.19 115 HIS B C 1
ATOM 2457 O O . HIS B 1 115 ? 4.199 -15.992 1.562 1 69.19 115 HIS B O 1
ATOM 2463 N N . PRO B 1 116 ? 3.461 -17.656 2.875 1 71.56 116 PRO B N 1
ATOM 2464 C CA . PRO B 1 116 ? 4.152 -17.156 4.066 1 71.56 116 PRO B CA 1
ATOM 2465 C C . PRO B 1 116 ? 5.629 -16.859 3.811 1 71.56 116 PRO B C 1
ATOM 2467 O O . PRO B 1 116 ? 6.141 -15.844 4.281 1 71.56 116 PRO B O 1
ATOM 2470 N N . PRO B 1 117 ? 6.289 -17.734 2.982 1 73.12 117 PRO B N 1
ATOM 2471 C CA . PRO B 1 117 ? 7.688 -17.406 2.703 1 73.12 117 PRO B CA 1
ATOM 2472 C C . PRO B 1 117 ? 7.844 -16.047 2.012 1 73.12 117 PRO B C 1
ATOM 2474 O O . PRO B 1 117 ? 8.852 -15.367 2.209 1 73.12 117 PRO B O 1
ATOM 2477 N N . LEU B 1 118 ? 6.809 -15.695 1.294 1 74.06 118 LEU B N 1
ATOM 2478 C CA . LEU B 1 118 ? 6.828 -14.406 0.606 1 74.06 118 LEU B CA 1
ATOM 2479 C C . LEU B 1 118 ? 6.734 -13.258 1.602 1 74.06 118 LEU B C 1
ATOM 2481 O O . LEU B 1 118 ? 7.441 -12.258 1.47 1 74.06 118 LEU B O 1
ATOM 2485 N N . ARG B 1 119 ? 5.93 -13.477 2.598 1 75.62 119 ARG B N 1
ATOM 2486 C CA . ARG B 1 119 ? 5.766 -12.445 3.621 1 75.62 119 ARG B CA 1
ATOM 2487 C C . ARG B 1 119 ? 7.086 -12.172 4.336 1 75.62 119 ARG B C 1
ATOM 2489 O O . ARG B 1 119 ? 7.461 -11.016 4.539 1 75.62 119 ARG B O 1
ATOM 2496 N N . GLN B 1 120 ? 7.766 -13.242 4.652 1 81 120 GLN B N 1
ATOM 2497 C CA . GLN B 1 120 ? 9.031 -13.109 5.363 1 81 120 GLN B CA 1
ATOM 2498 C C . GLN B 1 120 ? 10.078 -12.414 4.496 1 81 120 GLN B C 1
ATOM 2500 O O . GLN B 1 120 ? 10.859 -11.594 4.992 1 81 120 GLN B O 1
ATOM 2505 N N . THR B 1 121 ? 10.039 -12.758 3.26 1 81.5 121 THR B N 1
ATOM 2506 C CA . THR B 1 121 ? 11 -12.172 2.336 1 81.5 121 THR B CA 1
ATOM 2507 C C . THR B 1 121 ? 10.727 -10.68 2.15 1 81.5 121 THR B C 1
ATOM 2509 O O . THR B 1 121 ? 11.664 -9.875 2.131 1 81.5 121 THR B O 1
ATOM 2512 N N . ILE B 1 122 ? 9.539 -10.336 2.105 1 80.75 122 ILE B N 1
ATOM 2513 C CA . ILE B 1 122 ? 9.156 -8.945 1.921 1 80.75 122 ILE B CA 1
ATOM 2514 C C . ILE B 1 122 ? 9.531 -8.141 3.162 1 80.75 122 ILE B C 1
ATOM 2516 O O . ILE B 1 122 ? 10.078 -7.039 3.055 1 80.75 122 ILE B O 1
ATOM 2520 N N . MET B 1 123 ? 9.305 -8.703 4.336 1 83.81 123 MET B N 1
ATOM 2521 C CA . MET B 1 123 ? 9.656 -8.031 5.582 1 83.81 123 MET B CA 1
ATOM 2522 C C . MET B 1 123 ? 11.172 -7.824 5.68 1 83.81 123 MET B C 1
ATOM 2524 O O . MET B 1 123 ? 11.633 -6.781 6.145 1 83.81 123 MET B O 1
ATOM 2528 N N . ARG B 1 124 ? 11.82 -8.828 5.211 1 85.88 124 ARG B N 1
ATOM 2529 C CA . ARG B 1 124 ? 13.281 -8.727 5.199 1 85.88 124 ARG B CA 1
ATOM 2530 C C . ARG B 1 124 ? 13.742 -7.609 4.273 1 85.88 124 ARG B C 1
ATOM 2532 O O . ARG B 1 124 ? 14.633 -6.836 4.621 1 85.88 124 ARG B O 1
ATOM 2539 N N . LEU B 1 125 ? 13.141 -7.566 3.104 1 87.19 125 LEU B N 1
ATOM 2540 C CA . LEU B 1 125 ? 13.492 -6.535 2.135 1 87.19 125 LEU B CA 1
ATOM 2541 C C . LEU B 1 125 ? 13.172 -5.145 2.68 1 87.19 125 LEU B C 1
ATOM 2543 O O . LEU B 1 125 ? 13.961 -4.211 2.504 1 87.19 125 LEU B O 1
ATOM 2547 N N . MET B 1 126 ? 12.062 -5 3.357 1 88.44 126 MET B N 1
ATOM 2548 C CA . MET B 1 126 ? 11.695 -3.734 3.986 1 88.44 126 MET B CA 1
ATOM 2549 C C . MET B 1 126 ? 12.719 -3.338 5.051 1 88.44 126 MET B C 1
ATOM 2551 O O . MET B 1 126 ? 13.102 -2.17 5.141 1 88.44 126 MET B O 1
ATOM 2555 N N . GLY B 1 127 ? 13.109 -4.355 5.785 1 91.88 127 GLY B N 1
ATOM 2556 C CA . GLY B 1 127 ? 14.141 -4.113 6.785 1 91.88 127 GLY B CA 1
ATOM 2557 C C . GLY B 1 127 ? 15.453 -3.656 6.188 1 91.88 127 GLY B C 1
ATOM 2558 O O . GLY B 1 127 ? 16.094 -2.75 6.719 1 91.88 127 GLY B O 1
ATOM 2559 N N . LEU B 1 128 ? 15.828 -4.293 5.105 1 91.56 128 LEU B N 1
ATOM 2560 C CA . LEU B 1 128 ? 17.062 -3.922 4.422 1 91.56 128 LEU B CA 1
ATOM 2561 C C . LEU B 1 128 ? 16.984 -2.496 3.887 1 91.56 128 LEU B C 1
ATOM 2563 O O . LEU B 1 128 ? 17.938 -1.724 4.012 1 91.56 128 LEU B O 1
ATOM 2567 N N . PHE B 1 129 ? 15.875 -2.164 3.291 1 94.06 129 PHE B N 1
ATOM 2568 C CA . PHE B 1 129 ? 15.695 -0.815 2.764 1 94.06 129 PHE B CA 1
ATOM 2569 C C . PHE B 1 129 ? 15.695 0.211 3.891 1 94.06 129 PHE B C 1
ATOM 2571 O O . PHE B 1 129 ? 16.328 1.262 3.777 1 94.06 129 PHE B O 1
ATOM 2578 N N . HIS B 1 130 ? 14.984 -0.087 4.973 1 94.94 130 HIS B N 1
ATOM 2579 C CA . HIS B 1 130 ? 14.984 0.79 6.137 1 94.94 130 HIS B CA 1
ATOM 2580 C C . HIS B 1 130 ? 16.406 1.026 6.652 1 94.94 130 HIS B C 1
ATOM 2582 O O . HIS B 1 130 ? 16.766 2.158 6.977 1 94.94 130 HIS B O 1
ATOM 2588 N N . SER B 1 131 ? 17.156 -0.062 6.738 1 94.06 131 SER B N 1
ATOM 2589 C CA . SER B 1 131 ? 18.531 0.038 7.215 1 94.06 131 SER B CA 1
ATOM 2590 C C . SER B 1 131 ? 19.359 0.93 6.305 1 94.06 131 SER B C 1
ATOM 2592 O O . SER B 1 131 ? 20.156 1.75 6.785 1 94.06 131 SER B O 1
ATOM 2594 N N . GLU B 1 132 ? 19.156 0.789 4.996 1 92.81 132 GLU B N 1
ATOM 2595 C CA . GLU B 1 132 ? 19.875 1.619 4.031 1 92.81 132 GLU B CA 1
ATOM 2596 C C . GLU B 1 132 ? 19.484 3.088 4.176 1 92.81 132 GLU B C 1
ATOM 2598 O O . GLU B 1 132 ? 20.359 3.969 4.145 1 92.81 132 GLU B O 1
ATOM 2603 N N . LEU B 1 133 ? 18.25 3.365 4.32 1 93.06 133 LEU B N 1
ATOM 2604 C CA . LEU B 1 133 ? 17.75 4.727 4.52 1 93.06 133 LEU B CA 1
ATOM 2605 C C . LEU B 1 133 ? 18.328 5.332 5.793 1 93.06 133 LEU B C 1
ATOM 2607 O O . LEU B 1 133 ? 18.828 6.461 5.777 1 93.06 133 LEU B O 1
ATOM 2611 N N . ARG B 1 134 ? 18.281 4.547 6.879 1 91.75 134 ARG B N 1
ATOM 2612 C CA . ARG B 1 134 ? 18.766 5.016 8.172 1 91.75 134 ARG B CA 1
ATOM 2613 C C . ARG B 1 134 ? 20.25 5.375 8.102 1 91.75 134 ARG B C 1
ATOM 2615 O O . ARG B 1 134 ? 20.656 6.422 8.609 1 91.75 134 ARG B O 1
ATOM 2622 N N . GLN B 1 135 ? 21 4.527 7.473 1 90.25 135 GLN B N 1
ATOM 2623 C CA . GLN B 1 135 ? 22.438 4.762 7.328 1 90.25 135 GLN B CA 1
ATOM 2624 C C . GLN B 1 135 ? 22.703 6.008 6.492 1 90.25 135 GLN B C 1
ATOM 2626 O O . GLN B 1 135 ? 23.562 6.82 6.844 1 90.25 135 GLN B O 1
ATOM 2631 N N . THR B 1 136 ? 21.984 6.137 5.414 1 89.62 136 THR B N 1
ATOM 2632 C CA . THR B 1 136 ? 22.156 7.273 4.516 1 89.62 136 THR B CA 1
ATOM 2633 C C . THR B 1 136 ? 21.766 8.578 5.211 1 89.62 136 THR B C 1
ATOM 2635 O O . THR B 1 136 ? 22.484 9.578 5.086 1 89.62 136 THR B O 1
ATOM 2638 N N . ILE B 1 137 ? 20.672 8.57 5.969 1 86.94 137 ILE B N 1
ATOM 2639 C CA . ILE B 1 137 ? 20.188 9.742 6.691 1 86.94 137 ILE B CA 1
ATOM 2640 C C . ILE B 1 137 ? 21.188 10.109 7.793 1 86.94 137 ILE B C 1
ATOM 2642 O O . ILE B 1 137 ? 21.531 11.281 7.965 1 86.94 137 ILE B O 1
ATOM 2646 N N . SER B 1 138 ? 21.672 9.094 8.531 1 86.12 138 SER B N 1
ATOM 2647 C CA . SER B 1 138 ? 22.609 9.305 9.625 1 86.12 138 SER B CA 1
ATOM 2648 C C . SER B 1 138 ? 23.922 9.891 9.117 1 86.12 138 SER B C 1
ATOM 2650 O O . SER B 1 138 ? 24.578 10.656 9.82 1 86.12 138 SER B O 1
ATOM 2652 N N . ALA B 1 139 ? 24.297 9.453 7.961 1 83.38 139 ALA B N 1
ATOM 2653 C CA . ALA B 1 139 ? 25.547 9.922 7.367 1 83.38 139 ALA B CA 1
ATOM 2654 C C . ALA B 1 139 ? 25.406 11.359 6.871 1 83.38 139 ALA B C 1
ATOM 2656 O O . ALA B 1 139 ? 26.406 12.055 6.672 1 83.38 139 ALA B O 1
ATOM 2657 N N . GLY B 1 140 ? 24.125 11.625 6.641 1 75.5 140 GLY B N 1
ATOM 2658 C CA . GLY B 1 140 ? 23.906 13.008 6.227 1 75.5 140 GLY B CA 1
ATOM 2659 C C . GLY B 1 140 ? 23.828 13.977 7.387 1 75.5 140 GLY B C 1
ATOM 2660 O O . GLY B 1 140 ? 24.016 13.586 8.539 1 75.5 140 GLY B O 1
ATOM 2661 N N . ASN B 1 141 ? 23.859 15.266 7.242 1 57.69 141 ASN B N 1
A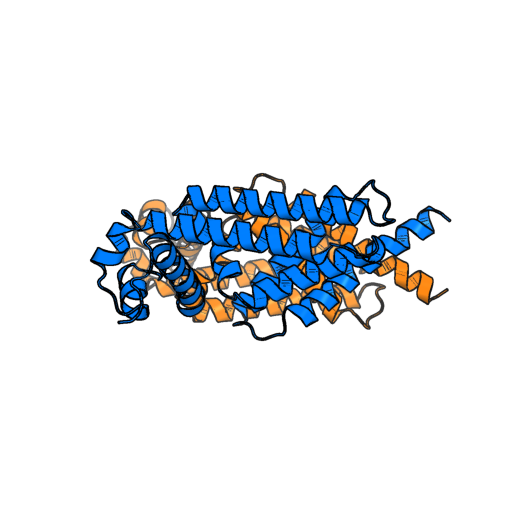TOM 2662 C CA . ASN B 1 141 ? 23.875 16.344 8.227 1 57.69 141 ASN B CA 1
ATOM 2663 C C . ASN B 1 141 ? 22.562 16.422 8.992 1 57.69 141 ASN B C 1
ATOM 2665 O O . ASN B 1 141 ? 22.109 17.516 9.352 1 57.69 141 ASN B O 1
ATOM 2669 N N . THR B 1 142 ? 21.953 15.289 9.094 1 58.12 142 THR B N 1
ATOM 2670 C CA . THR B 1 142 ? 20.719 15.328 9.875 1 58.12 142 THR B CA 1
ATOM 2671 C C . THR B 1 142 ? 20.969 14.891 11.312 1 58.12 142 THR B C 1
ATOM 2673 O O . THR B 1 142 ? 21.844 14.055 11.57 1 58.12 142 THR B O 1
ATOM 2676 N N . PRO B 1 143 ? 20.422 15.734 12.273 1 58.44 143 PRO B N 1
ATOM 2677 C CA . PRO B 1 143 ? 20.562 15.227 13.641 1 58.44 143 PRO B CA 1
ATOM 2678 C C . PRO B 1 143 ? 20.203 13.742 13.758 1 58.44 143 PRO B C 1
ATOM 2680 O O . PRO B 1 143 ? 19.188 13.305 13.219 1 58.44 143 PRO B O 1
ATOM 2683 N N . PRO B 1 144 ? 21.188 12.984 14.203 1 58.38 144 PRO B N 1
ATOM 2684 C CA . PRO B 1 144 ? 21.062 11.531 14.305 1 58.38 144 PRO B CA 1
ATOM 2685 C C . PRO B 1 144 ? 19.828 11.102 15.086 1 58.38 144 PRO B C 1
ATOM 2687 O O . PRO B 1 144 ? 19.312 10 14.867 1 58.38 144 PRO B O 1
ATOM 2690 N N . ASP B 1 145 ? 19.234 11.961 15.938 1 62.59 145 ASP B N 1
ATOM 2691 C CA . ASP B 1 145 ? 18.266 11.516 16.938 1 62.59 145 ASP B CA 1
ATOM 2692 C C . ASP B 1 145 ? 16.969 11.07 16.281 1 62.59 145 ASP B C 1
ATOM 2694 O O . ASP B 1 145 ? 16.203 10.305 16.859 1 62.59 145 ASP B O 1
ATOM 2698 N N . ASN B 1 146 ? 16.953 11.312 14.961 1 80.94 146 ASN B N 1
ATOM 2699 C CA . ASN B 1 146 ? 15.664 10.891 14.414 1 80.94 146 ASN B CA 1
ATOM 2700 C C . ASN B 1 146 ? 15.836 10.148 13.094 1 80.94 146 ASN B C 1
ATOM 2702 O O . ASN B 1 146 ? 14.898 10.078 12.297 1 80.94 146 ASN B O 1
ATOM 2706 N N . ALA B 1 147 ? 17.047 9.508 13.047 1 87.44 147 ALA B N 1
ATOM 2707 C CA . ALA B 1 147 ? 17.328 8.859 11.766 1 87.44 147 ALA B CA 1
ATOM 2708 C C . ALA B 1 147 ? 16.422 7.656 11.555 1 87.44 147 ALA B C 1
ATOM 2710 O O . ALA B 1 147 ? 15.977 7.395 10.43 1 87.44 147 ALA B O 1
ATOM 2711 N N . ASP B 1 148 ? 16.188 6.922 12.656 1 90.31 148 ASP B N 1
ATOM 2712 C CA . ASP B 1 148 ? 15.32 5.754 12.57 1 90.31 148 ASP B CA 1
ATOM 2713 C C . ASP B 1 148 ? 13.906 6.152 12.148 1 90.31 148 ASP B C 1
ATOM 2715 O O . ASP B 1 148 ? 13.352 5.574 11.219 1 90.31 148 ASP B O 1
ATOM 2719 N N . GLN B 1 149 ? 13.367 7.137 12.758 1 89 149 GLN B N 1
ATOM 2720 C CA . GLN B 1 149 ? 12.016 7.609 12.461 1 89 149 GLN B CA 1
ATOM 2721 C C . GLN B 1 149 ? 11.945 8.219 11.062 1 89 149 GLN B C 1
ATOM 2723 O O . GLN B 1 149 ? 10.961 8.039 10.352 1 89 149 GLN B O 1
ATOM 2728 N N . ARG B 1 150 ? 12.953 8.938 10.719 1 88.69 150 ARG B N 1
ATOM 2729 C CA . ARG B 1 150 ? 13 9.531 9.383 1 88.69 150 ARG B CA 1
ATOM 2730 C C . ARG B 1 150 ? 13.062 8.453 8.305 1 88.69 150 ARG B C 1
ATOM 2732 O O . ARG B 1 150 ? 12.469 8.602 7.238 1 88.69 150 ARG B O 1
ATOM 2739 N N . ALA B 1 151 ? 13.82 7.41 8.625 1 92.5 151 ALA B N 1
ATOM 2740 C CA . ALA B 1 151 ? 13.906 6.297 7.688 1 92.5 151 ALA B CA 1
ATOM 2741 C C . ALA B 1 151 ? 12.539 5.645 7.484 1 92.5 151 ALA B C 1
ATOM 2743 O O . ALA B 1 151 ? 12.148 5.348 6.355 1 92.5 151 ALA B O 1
ATOM 2744 N N . TRP B 1 152 ? 11.812 5.453 8.57 1 92.56 152 TRP B N 1
ATOM 2745 C CA . TRP B 1 152 ? 10.461 4.898 8.477 1 92.56 152 TRP B CA 1
ATOM 2746 C C . TRP B 1 152 ? 9.539 5.84 7.719 1 92.56 152 TRP B C 1
ATOM 2748 O O . TRP B 1 152 ? 8.688 5.398 6.938 1 92.56 152 TRP B O 1
ATOM 2758 N N . MET B 1 153 ? 9.672 7.109 7.969 1 91.19 153 MET B N 1
ATOM 2759 C CA . MET B 1 153 ? 8.867 8.102 7.258 1 91.19 153 MET B CA 1
ATOM 2760 C C . MET B 1 153 ? 9.117 8.023 5.754 1 91.19 153 MET B C 1
ATOM 2762 O O . MET B 1 153 ? 8.164 7.988 4.969 1 91.19 153 MET B O 1
ATOM 2766 N N . MET B 1 154 ? 10.383 7.973 5.371 1 93.06 154 MET B N 1
ATOM 2767 C CA . MET B 1 154 ? 10.734 7.906 3.957 1 93.06 154 MET B CA 1
ATOM 2768 C C . MET B 1 154 ? 10.234 6.609 3.33 1 93.06 154 MET B C 1
ATOM 2770 O O . MET B 1 154 ? 9.688 6.621 2.227 1 93.06 154 MET B O 1
ATOM 2774 N N . LEU B 1 155 ? 10.453 5.523 4.012 1 94.12 155 LEU B N 1
ATOM 2775 C CA . LEU B 1 155 ? 9.984 4.227 3.535 1 94.12 155 LEU B CA 1
ATOM 2776 C C . LEU B 1 155 ? 8.469 4.234 3.336 1 94.12 155 LEU B C 1
ATOM 2778 O O . LEU B 1 155 ? 7.973 3.766 2.312 1 94.12 155 LEU B O 1
ATOM 2782 N N . SER B 1 156 ? 7.746 4.758 4.305 1 93.19 156 SER B N 1
ATOM 2783 C CA . SER B 1 156 ? 6.293 4.84 4.203 1 93.19 156 SER B CA 1
ATOM 2784 C C . SER B 1 156 ? 5.871 5.691 3.01 1 93.19 156 SER B C 1
ATOM 2786 O O . SER B 1 156 ? 4.926 5.344 2.299 1 93.19 156 SER B O 1
ATOM 2788 N N . LEU B 1 157 ? 6.527 6.777 2.828 1 93.38 157 LEU B N 1
ATOM 2789 C CA . LEU B 1 157 ? 6.23 7.648 1.697 1 93.38 157 LEU B CA 1
ATOM 2790 C C . LEU B 1 157 ? 6.438 6.914 0.377 1 93.38 157 LEU B C 1
ATOM 2792 O O . LEU B 1 157 ? 5.582 6.977 -0.512 1 93.38 157 LEU B O 1
ATOM 2796 N N . VAL B 1 158 ? 7.516 6.227 0.255 1 94.5 158 VAL B N 1
ATOM 2797 C CA . VAL B 1 158 ? 7.828 5.465 -0.951 1 94.5 158 VAL B CA 1
ATOM 2798 C C . VAL B 1 158 ? 6.734 4.426 -1.202 1 94.5 158 VAL B C 1
ATOM 2800 O O . VAL B 1 158 ? 6.254 4.281 -2.328 1 94.5 158 VAL B O 1
ATOM 2803 N N . GLN B 1 159 ? 6.387 3.703 -0.201 1 91.69 159 GLN B N 1
ATOM 2804 C CA . GLN B 1 159 ? 5.371 2.668 -0.342 1 91.69 159 GLN B CA 1
ATOM 2805 C C . GLN B 1 159 ? 4.023 3.27 -0.727 1 91.69 159 GLN B C 1
ATOM 2807 O O . GLN B 1 159 ? 3.316 2.729 -1.58 1 91.69 159 GLN B O 1
ATOM 2812 N N . GLY B 1 160 ? 3.621 4.371 -0.058 1 92 160 GLY B N 1
ATOM 2813 C CA . GLY B 1 160 ? 2.379 5.031 -0.418 1 92 160 GLY B CA 1
ATOM 2814 C C . GLY B 1 160 ? 2.354 5.516 -1.856 1 92 160 GLY B C 1
ATOM 2815 O O . GLY B 1 160 ? 1.35 5.352 -2.555 1 9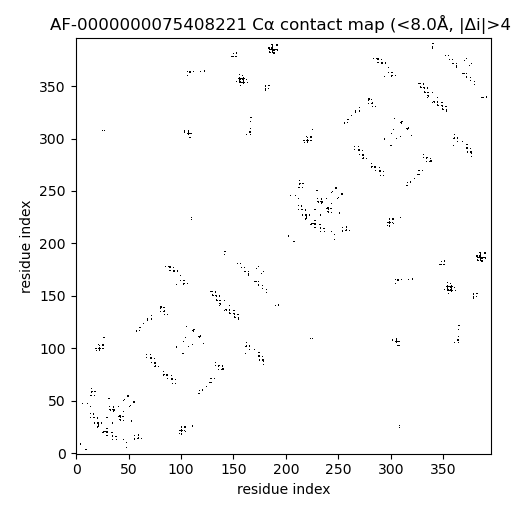2 160 GLY B O 1
ATOM 2816 N N . ILE B 1 161 ? 3.434 6.086 -2.35 1 93.19 161 ILE B N 1
ATOM 2817 C CA . ILE B 1 161 ? 3.541 6.578 -3.719 1 93.19 161 ILE B CA 1
ATOM 2818 C C . ILE B 1 161 ? 3.463 5.406 -4.695 1 93.19 161 ILE B C 1
ATOM 2820 O O . ILE B 1 161 ? 2.783 5.488 -5.719 1 93.19 161 ILE B O 1
ATOM 2824 N N . ALA B 1 162 ? 4.164 4.355 -4.359 1 91.19 162 ALA B N 1
ATOM 2825 C CA . ALA B 1 162 ? 4.18 3.176 -5.219 1 91.19 162 ALA B CA 1
ATOM 2826 C C . ALA B 1 162 ? 2.787 2.564 -5.34 1 91.19 162 ALA B C 1
ATOM 2828 O O . ALA B 1 162 ? 2.369 2.166 -6.43 1 91.19 162 ALA B O 1
ATOM 2829 N N . ILE B 1 163 ? 2.1 2.496 -4.281 1 86.44 163 ILE B N 1
ATOM 2830 C CA . ILE B 1 163 ? 0.755 1.93 -4.285 1 86.44 163 ILE B CA 1
ATOM 2831 C C . ILE B 1 163 ? -0.182 2.826 -5.09 1 86.44 163 ILE B C 1
ATOM 2833 O O . ILE B 1 163 ? -0.97 2.338 -5.906 1 86.44 163 ILE B O 1
ATOM 2837 N N . ARG B 1 164 ? -0.16 4.117 -4.852 1 86.75 164 ARG B N 1
ATOM 2838 C CA . ARG B 1 164 ? -0.984 5.039 -5.629 1 86.75 164 ARG B CA 1
ATOM 2839 C C . ARG B 1 164 ? -0.688 4.91 -7.121 1 86.75 164 ARG B C 1
ATOM 2841 O O . ARG B 1 164 ? -1.604 4.941 -7.945 1 86.75 164 ARG B O 1
ATOM 2848 N N . TRP B 1 165 ? 0.573 4.828 -7.41 1 89.5 165 TRP B N 1
ATOM 2849 C CA . TRP B 1 165 ? 1.005 4.656 -8.797 1 89.5 165 TRP B CA 1
ATOM 2850 C C . TRP B 1 165 ? 0.4 3.395 -9.398 1 89.5 165 TRP B C 1
ATOM 2852 O O . TRP B 1 165 ? -0.15 3.43 -10.5 1 89.5 165 TRP B O 1
ATOM 2862 N N . ALA B 1 166 ? 0.462 2.307 -8.664 1 82.5 166 ALA B N 1
ATOM 2863 C CA . ALA B 1 166 ? -0.082 1.034 -9.125 1 82.5 166 ALA B CA 1
ATOM 2864 C C . ALA B 1 166 ? -1.6 1.105 -9.273 1 82.5 166 ALA B C 1
ATOM 2866 O O . ALA B 1 166 ? -2.158 0.644 -10.266 1 82.5 166 ALA B O 1
ATOM 2867 N N . LEU B 1 167 ? -2.262 1.662 -8.328 1 79.25 167 LEU B N 1
ATOM 2868 C CA . LEU B 1 167 ? -3.719 1.726 -8.312 1 79.25 167 LEU B CA 1
ATOM 2869 C C . LEU B 1 167 ? -4.234 2.648 -9.414 1 79.25 167 LEU B C 1
ATOM 2871 O O . LEU B 1 167 ? -5.352 2.475 -9.906 1 79.25 167 LEU B O 1
ATOM 2875 N N . SER B 1 168 ? -3.445 3.629 -9.805 1 83.19 168 SER B N 1
ATOM 2876 C CA . SER B 1 168 ? -3.859 4.574 -10.836 1 83.19 168 SER B CA 1
ATOM 2877 C C . SER B 1 168 ? -3.586 4.023 -12.234 1 83.19 168 SER B C 1
ATOM 2879 O O . SER B 1 168 ? -3.797 4.715 -13.234 1 83.19 168 SER B O 1
ATOM 2881 N N . GLY B 1 169 ? -3.1 2.732 -12.328 1 79.81 169 GLY B N 1
ATOM 2882 C CA . GLY B 1 169 ? -2.707 2.186 -13.617 1 79.81 169 GLY B CA 1
ATOM 2883 C C . GLY B 1 169 ? -1.441 2.814 -14.172 1 79.81 169 GLY B C 1
ATOM 2884 O O . GLY B 1 169 ? -1.345 3.07 -15.375 1 79.81 169 GLY B O 1
ATOM 2885 N N . HIS B 1 170 ? -0.567 3.25 -13.188 1 87.06 170 HIS B N 1
ATOM 2886 C CA . HIS B 1 170 ? 0.716 3.838 -13.555 1 87.06 170 HIS B CA 1
ATOM 2887 C C . HIS B 1 170 ? 0.525 5.152 -14.305 1 87.06 170 HIS B C 1
ATOM 2889 O O . HIS B 1 170 ? 1.183 5.395 -15.32 1 87.06 170 HIS B O 1
ATOM 2895 N N . ALA B 1 171 ? -0.452 5.969 -13.859 1 86.75 171 ALA B N 1
ATOM 2896 C CA . ALA B 1 171 ? -0.971 7.129 -14.578 1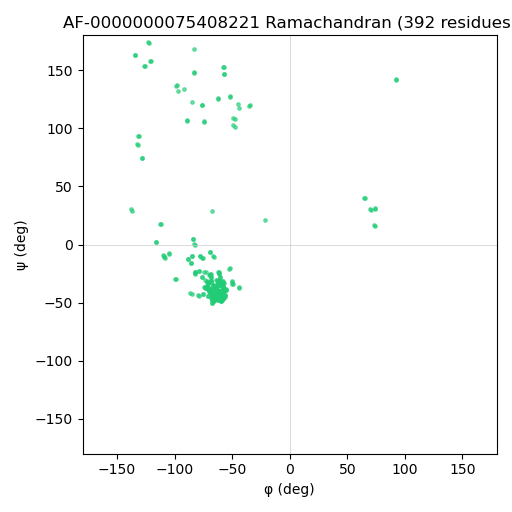 86.75 171 ALA B CA 1
ATOM 2897 C C . ALA B 1 171 ? -0.026 8.32 -14.453 1 86.75 171 ALA B C 1
ATOM 2899 O O . ALA B 1 171 ? -0.228 9.352 -15.094 1 86.75 171 ALA B O 1
ATOM 2900 N N . PHE B 1 172 ? 0.954 8.281 -13.641 1 91.69 172 PHE B N 1
ATOM 2901 C CA . PHE B 1 172 ? 1.868 9.398 -13.469 1 91.69 172 PHE B CA 1
ATOM 2902 C C . PHE B 1 172 ? 3.316 8.922 -13.453 1 91.69 172 PHE B C 1
ATOM 2904 O O . PHE B 1 172 ? 3.578 7.727 -13.344 1 91.69 172 PHE B O 1
ATOM 2911 N N . ASP B 1 173 ? 4.234 9.852 -13.656 1 95.69 173 ASP B N 1
ATOM 2912 C CA . ASP B 1 173 ? 5.664 9.562 -13.562 1 95.69 173 ASP B CA 1
ATOM 2913 C C . ASP B 1 173 ? 6.102 9.414 -12.109 1 95.69 173 ASP B C 1
ATOM 2915 O O . ASP B 1 173 ? 6.281 10.406 -11.398 1 95.69 173 ASP B O 1
ATOM 2919 N N . ILE B 1 174 ? 6.352 8.141 -11.711 1 95.19 174 ILE B N 1
ATOM 2920 C CA . ILE B 1 174 ? 6.582 7.848 -10.297 1 95.19 174 ILE B CA 1
ATOM 2921 C C . ILE B 1 174 ? 7.91 8.453 -9.859 1 95.19 174 ILE B C 1
ATOM 2923 O O . ILE B 1 174 ? 8.062 8.852 -8.703 1 95.19 174 ILE B O 1
ATOM 2927 N N . ARG B 1 175 ? 8.867 8.531 -10.734 1 94.38 175 ARG B N 1
ATOM 2928 C CA . ARG B 1 175 ? 10.156 9.125 -10.391 1 94.38 175 ARG B CA 1
ATOM 2929 C C . ARG B 1 175 ? 10.016 10.625 -10.141 1 94.38 175 ARG B C 1
ATOM 2931 O O . ARG B 1 175 ? 10.523 11.141 -9.141 1 94.38 175 ARG B O 1
ATOM 2938 N N . ALA B 1 176 ? 9.297 11.312 -11.031 1 94.56 176 ALA B N 1
ATOM 2939 C CA . ALA B 1 176 ? 9.102 12.75 -10.906 1 94.56 176 ALA B CA 1
ATOM 2940 C C . ALA B 1 176 ? 8.25 13.086 -9.68 1 94.56 176 ALA B C 1
ATOM 2942 O O . ALA B 1 176 ? 8.617 13.945 -8.875 1 94.56 176 ALA B O 1
ATOM 2943 N N . GLU B 1 177 ? 7.117 12.367 -9.539 1 92.69 177 GLU B N 1
ATOM 2944 C CA . GLU B 1 177 ? 6.215 12.617 -8.422 1 92.69 177 GLU B CA 1
ATOM 2945 C C . GLU B 1 177 ? 6.855 12.227 -7.094 1 92.69 177 GLU B C 1
ATOM 2947 O O . GLU B 1 177 ? 6.754 12.961 -6.109 1 92.69 177 GLU B O 1
ATOM 2952 N N . GLY B 1 178 ? 7.48 11.039 -7.109 1 93.25 178 GLY B N 1
ATOM 2953 C CA . GLY B 1 178 ? 8.18 10.602 -5.91 1 93.25 178 GLY B CA 1
ATOM 2954 C C . GLY B 1 178 ? 9.266 11.57 -5.469 1 93.25 178 GLY B C 1
ATOM 2955 O O . GLY B 1 178 ? 9.352 11.922 -4.289 1 93.25 178 GLY B O 1
ATOM 2956 N N . GLY B 1 179 ? 10.062 11.977 -6.461 1 89.69 179 GLY B N 1
ATOM 2957 C CA . GLY B 1 179 ? 11.109 12.938 -6.164 1 89.69 179 GLY B CA 1
ATOM 2958 C C . GLY B 1 179 ? 10.586 14.234 -5.57 1 89.69 179 GLY B C 1
ATOM 2959 O O . GLY B 1 179 ? 11.156 14.758 -4.613 1 89.69 179 GLY B O 1
ATOM 2960 N N . ALA B 1 180 ? 9.484 14.742 -6.09 1 88.88 180 ALA B N 1
ATOM 2961 C CA . ALA B 1 180 ? 8.883 15.984 -5.613 1 88.88 180 ALA B CA 1
ATOM 2962 C C . ALA B 1 180 ? 8.383 15.844 -4.18 1 88.88 180 ALA B C 1
ATOM 2964 O O . ALA B 1 180 ? 8.594 16.719 -3.348 1 88.88 180 ALA B O 1
ATOM 2965 N N . LEU B 1 181 ? 7.746 14.742 -3.836 1 87.75 181 LEU B N 1
ATOM 2966 C CA . LEU B 1 181 ? 7.176 14.523 -2.51 1 87.75 181 LEU B CA 1
ATOM 2967 C C . LEU B 1 181 ? 8.273 14.289 -1.479 1 87.75 181 LEU B C 1
ATOM 2969 O O . LEU B 1 181 ? 8.172 14.742 -0.339 1 87.75 181 LEU B O 1
ATOM 2973 N N . ILE B 1 182 ? 9.297 13.609 -1.955 1 87 182 ILE B N 1
ATOM 2974 C CA . ILE B 1 182 ? 10.414 13.344 -1.057 1 87 182 ILE B CA 1
ATOM 2975 C C . ILE B 1 182 ? 11.125 14.648 -0.719 1 87 182 ILE B C 1
ATOM 2977 O O . ILE B 1 182 ? 11.523 14.867 0.426 1 87 182 ILE B O 1
ATOM 2981 N N . ARG B 1 183 ? 11.344 15.492 -1.703 1 84 183 ARG B N 1
ATOM 2982 C CA . ARG B 1 183 ? 11.953 16.797 -1.471 1 84 183 ARG B CA 1
ATOM 2983 C C . ARG B 1 183 ? 11.125 17.625 -0.5 1 84 183 ARG B C 1
ATOM 2985 O O . ARG B 1 183 ? 11.672 18.312 0.369 1 84 183 ARG B O 1
ATOM 2992 N N . LEU B 1 184 ? 9.867 17.531 -0.648 1 82.12 184 LEU B N 1
ATOM 2993 C CA . LEU B 1 184 ? 8.969 18.25 0.244 1 82.12 184 LEU B CA 1
ATOM 2994 C C . LEU B 1 184 ? 9.086 17.719 1.672 1 82.12 184 LEU B C 1
ATOM 2996 O O . LEU B 1 184 ? 9.117 18.516 2.623 1 82.12 184 LEU B O 1
ATOM 3000 N N . ALA B 1 185 ? 9.188 16.422 1.822 1 81.38 185 ALA B N 1
ATOM 3001 C CA . ALA B 1 185 ? 9.258 15.781 3.135 1 81.38 185 ALA B CA 1
ATOM 3002 C C . ALA B 1 185 ? 10.602 16.062 3.805 1 81.38 185 ALA B C 1
ATOM 3004 O O . ALA B 1 185 ? 10.68 16.203 5.027 1 81.38 185 ALA B O 1
ATOM 3005 N N . ASP B 1 186 ? 11.719 15.938 3.006 1 73.25 186 ASP B N 1
ATOM 3006 C CA . ASP B 1 186 ? 13.07 16.141 3.527 1 73.25 186 ASP B CA 1
ATOM 3007 C C . ASP B 1 186 ? 13.297 17.594 3.918 1 73.25 186 ASP B C 1
ATOM 3009 O O . ASP B 1 186 ? 14.016 17.891 4.879 1 73.25 186 ASP B O 1
ATOM 3013 N N . TYR B 1 187 ? 13 18.469 3.088 1 56.75 187 TYR B N 1
ATOM 3014 C CA . TYR B 1 187 ? 13.148 19.891 3.389 1 56.75 187 TYR B CA 1
ATOM 3015 C C . TYR B 1 187 ? 12.484 20.234 4.719 1 56.75 187 TYR B C 1
ATOM 3017 O O . TYR B 1 187 ? 13 21.062 5.473 1 56.75 187 TYR B O 1
ATOM 3025 N N . SER B 1 188 ? 11.531 19.625 5.055 1 50.56 188 SER B N 1
ATOM 3026 C CA . SER B 1 188 ? 10.844 19.906 6.312 1 50.56 188 SER B CA 1
ATOM 3027 C C . SER B 1 188 ? 11.688 19.484 7.508 1 50.56 188 SER B C 1
ATOM 3029 O O . SER B 1 188 ? 11.523 20 8.609 1 50.56 188 SER B O 1
ATOM 3031 N N . THR B 1 189 ? 12.617 18.484 7.391 1 45.94 189 THR B N 1
ATOM 3032 C CA . THR B 1 189 ? 13.492 18 8.453 1 45.94 189 THR B CA 1
ATOM 3033 C C . THR B 1 189 ? 14.672 18.953 8.648 1 45.94 189 THR B C 1
ATOM 3035 O O . THR B 1 189 ? 15.125 19.156 9.773 1 45.94 189 THR B O 1
ATOM 3038 N N . VAL B 1 190 ? 15.305 19.422 7.629 1 38.91 190 VAL B N 1
ATOM 3039 C CA . VAL B 1 190 ? 16.531 20.188 7.738 1 38.91 190 VAL B CA 1
ATOM 3040 C C . VAL B 1 190 ? 16.25 21.547 8.383 1 38.91 190 VAL B C 1
ATOM 3042 O O . VAL B 1 190 ? 17.062 22.062 9.156 1 38.91 190 VAL B O 1
ATOM 3045 N N . THR B 1 191 ? 15.312 22.031 8.039 1 37.19 191 THR B N 1
ATOM 3046 C CA . THR B 1 191 ? 15.227 23.406 8.508 1 37.19 191 THR B CA 1
ATOM 3047 C C . THR B 1 191 ? 14.961 23.453 10.008 1 37.19 191 THR B C 1
ATOM 3049 O O . THR B 1 191 ? 15.32 24.422 10.68 1 37.19 191 THR B O 1
ATOM 3052 N N . ASP B 1 192 ? 14.203 22.594 10.602 1 39.97 192 ASP B N 1
ATOM 3053 C CA . ASP B 1 192 ? 14.125 22.75 12.055 1 39.97 192 ASP B CA 1
ATOM 3054 C C . ASP B 1 192 ? 15.492 22.547 12.703 1 39.97 192 ASP B C 1
ATOM 3056 O O . ASP B 1 192 ? 15.758 23.078 13.781 1 39.97 192 ASP B O 1
ATOM 3060 N N . LEU B 1 193 ? 16.344 21.734 12.234 1 34.75 193 LEU B N 1
ATOM 3061 C CA . LEU B 1 193 ? 17.609 21.656 12.953 1 34.75 193 LEU B CA 1
ATOM 3062 C C . LEU B 1 193 ? 18.312 23 12.977 1 34.75 193 LEU B C 1
ATOM 3064 O O . LEU B 1 193 ? 19 23.344 13.945 1 34.75 193 LEU B O 1
ATOM 3068 N N . ALA B 1 194 ? 18.141 23.656 11.992 1 33.69 194 ALA B N 1
ATOM 3069 C CA . ALA B 1 194 ? 18.797 24.953 12.109 1 33.69 194 ALA B CA 1
ATOM 3070 C C . ALA B 1 194 ? 18.094 25.844 13.133 1 33.69 194 ALA B C 1
ATOM 3072 O O . ALA B 1 194 ? 18.75 26.625 13.828 1 33.69 194 ALA B O 1
ATOM 3073 N N . ARG B 1 195 ? 16.812 25.781 13.188 1 36.12 195 ARG B N 1
ATOM 3074 C CA . ARG B 1 195 ? 16.219 26.688 14.18 1 36.12 195 ARG B CA 1
ATOM 3075 C C . ARG B 1 195 ? 16.453 26.156 15.594 1 36.12 195 ARG B C 1
ATOM 3077 O O . ARG B 1 195 ? 16.375 26.922 16.562 1 36.12 195 ARG B O 1
ATOM 3084 N N . LEU B 1 196 ? 16.406 24.875 15.797 1 31.97 196 LEU B N 1
ATOM 3085 C CA . LEU B 1 196 ? 16.828 24.484 17.141 1 31.97 196 LEU B CA 1
ATOM 3086 C C . LEU B 1 196 ? 18.281 24.875 17.391 1 31.97 196 LEU B C 1
ATOM 3088 O O . LEU B 1 196 ? 18.703 24.938 18.547 1 31.97 196 LEU B O 1
ATOM 3092 N N . ARG B 1 197 ? 19.047 24.859 16.375 1 31.42 197 ARG B N 1
ATOM 3093 C CA . ARG B 1 197 ? 20.406 25.281 16.719 1 31.42 197 ARG B CA 1
ATOM 3094 C C . ARG B 1 197 ? 20.484 26.797 16.906 1 31.42 197 ARG B C 1
ATOM 3096 O O . ARG B 1 197 ? 21.422 27.312 17.484 1 31.42 197 ARG B O 1
ATOM 3103 N N . GLY B 1 198 ? 19.656 27.547 16.266 1 31.16 198 GLY B N 1
ATOM 3104 C CA . GLY B 1 198 ? 19.828 28.938 16.656 1 31.16 198 GLY B CA 1
ATOM 3105 C C . GLY B 1 198 ? 18.891 29.375 17.766 1 31.16 198 GLY B C 1
ATOM 3106 O O . GLY B 1 198 ? 17.891 28.703 18.031 1 31.16 198 GLY B O 1
#

InterPro domains:
  IPR001647 DNA-binding HTH domain, TetR-type [PF00440] (14-59)
  IPR001647 DNA-binding HTH domain, TetR-type [PS50977] (8-68)
  IPR009057 Homedomain-like superfamily [SSF46689] (2-74)
  IPR036271 Tetracyclin repressor-like, C-terminal domain superfamily [SSF48498] (80-184)
  IPR050109 HTH-type, TetR-like transcriptional regulator [PTHR30055] (1-173)

Foldseek 3Di:
DPPDQDLVRVLVLLLVLLLVVCLVPNNVPRDLCVSCVVVVHDSVVNCVNPVDPLSSVVVNLVVVLVVLLVLQVVQQPPDDLQCSLLSNLLSNLVVCVVRVSCLRCLVPPVNCVVRVVSVVSSVVSLVSQLVSQLVSVCSHPADNPCSSVVSVVLSVLLSVLSVVCSVVVNPDRSSVVSSVVVCVVVVVRPPVVVVVVD/DPPDQDLVRVLVLLLVLLLVVCLVPNNVPRDLCVSCVVVVHDSVVNCVSPVDPLSSVVVNLVVVLVVLLVLQVVQQPPDDLQCSLLSNLLSNLVVCLVRVSCLRCLVPPVNCVVRVVSVVSSVVSLVSQLVSQLVSCCSDPADNPCSSVVSVVLSVLLSVLSVVCSVVVNPDRSSVVSSVVVCVVVVVRPPVVVVVVD

Radius of gyration: 23.09 Å; Cα contacts (8 Å, |Δi|>4): 458; chains: 2; bounding box: 71×66×53 Å

Sequence (396 aa):
MTPRKTGEQRRAEIIETALLLAAELGPDRITAEAIANRLGISQPAIFKHFPRKGDIWDAVIDQLVQSLSRVWRESTTDKPPEQRLFALLDAHFAFIAAHPAVPLVLLSPELQARHPPLRQTIMRLMGLFHSELRQTISAGNTPPDNADQRAWMMLSLVQGIAIRWALSGHAFDIRAEGGALIRLADYSTVTDLARLRGMTPRKTGEQRRAEIIETALLLAAELGPDRITAEAIANRLGISQPAIFKHFPRKGDIWDAVIDQLVQSLSRVWRESTTDKPPEQRLFALLDAHFAFIAAHPAVPLVLLSPELQARHPPLRQTIMRLMGLFHSELRQTISAGNTPPDNADQRAWMMLSLVQGIAIRWALSGHAFDIRAEGGALIRLADYSTVTDLARLRG

Organism: Magnetospirillum gryphiswaldense (strain DSM 6361 / JCM 21280 / NBRC 15271 / MSR-1) (NCBI:txid431944)

Secondary structure (DSSP, 8-state):
------HHHHHHHHHHHHHHHHHHH-GGG--HHHHHHHHTS-HHHHHHH-SSHHHHHHHHHHHHHHHHHHHHHHHHTT--H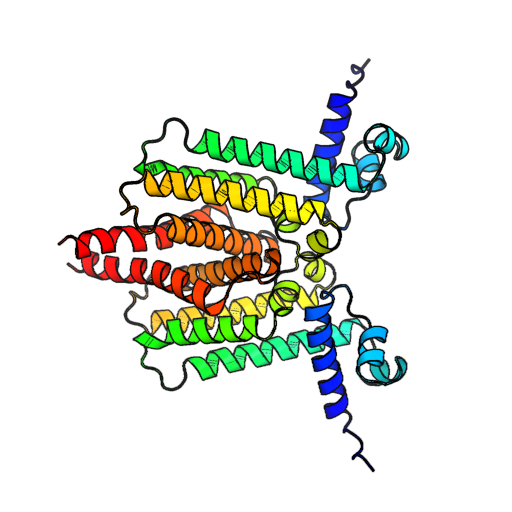HHHHHHHHHHHHHHHHH-THHHHHHT-HHHHHH-HHHHHHHHHHHHHHHHHHHHHHHHTTS-GGGHHHHHHHHHHHHHHHHHHHHHTTS-S-HHHHHHHHHHHHHHHHHHHHHHHH-/------HHHHHHHHHHHHHHHHHHH-GGG--HHHHHHHHTS-HHHHHHH-SSHHHHHHHHHHHHHHHHHHHHHHHHTT--HHHHHHHHHHHHHHHHHH-THHHHHHT-HHHHHH-HHHHHHHHHHHHHHHHHHHHHHHHTTS-GGGHHHHHHHHHHHHHHHHHHHHHTTS-S-HHHHHHHHHHHHHHHHHHHHHHHH-